Protein AF-A0A9D1F7Q9-F1 (afdb_monomer_lite)

Foldseek 3Di:
DPDCPVVVVVQFPDDPLVVVVVVVVVVVVPDDDDDDDDDDDDDDDDDDDDDDDDDDDDDDDDDDDDDDDDDDDDDDDDDDDDDDDDDDDDDDDDDDDDDDDDDDDDDDDDDDDPPPPDPPVVVVVVVVVVVVVVVVCLCVVLVVVLVVLLVVLVVCVSVLVLVVSLVSLVVSCVSPVLQLVSLLSNLVSCVSVVNLVSSLVSLVSSVVSDPQLVSVLSSLQSNLSSCVSVLVLVSSLVSLVVSLVSDDPPDCPSVLVSLVSNLVSCVSVLNLVVSLVSLVVNCVSDVDLVSLLSNLVSCVSVVVLVSNLVSLVSSVVVVVLALSSLSSNLVSCVSVVVNVVSLVSLVSNVVPPDDALVSLLSPLSSCSVVVVLVSNLVSLVSSVVNVNLSSLQSNLSSCVSVVVLVRNLVSLVVNVVVVDLDLVSLLSNLVSCVSVVVLVVSLVSLVSSVVSVDPVCVLSSLQSNLVSCVSVVVLVSSLVSLVVSCVVVVPDPVSVVVNVVSVVVD

Sequence (506 aa):
MDKYDEELKSILPKTAWEDRMAAARKSSRTQTPETPVRPGGSRANVPESSGGTAADSRRRQSYHISPPGRQDSNIGGQRRTRQGGEPPRRTAPAPGSRPGSSGNRPKNVKRKKHKKSAMPATVIAAVLVLLIIIGSVFLITNYGRGSSINQKGLSLYVDGSYDEAVSVFLQAIERDPQNAEYYNNLGMAYIAAGQYDEALAAFDNAAANTNRDSVLELAKRGSGIAYLSAGHYSKAVELFNEALTYACDSYGETERDILYYLAEAQERSGDALGAAETYTRIIELDEDADAYMLRGLAYQSAGDNASAEADLKTAISQSRKNYKTYLALYEVLMAQEKNDEAAQILDEALELGGRTGEDYSNRGIIYMYKGDYEGAAQAFNTALESGYNGAYLGLAESLMRQEDYEGAAAQYEAYLAQDTQNAEAYNQYGLCLMELSRYEDAQAAFAQGLALNDRLVDRELMYNEAITLEYMEDWTGAYEKMLAFVEKYPDDPQGQHELAFLERFQ

Radius of gyration: 37.65 Å; chains: 1; bounding box: 119×75×109 Å

InterPro domains:
  IPR011990 Tetratricopeptide-like helical domain superfamily [G3DSA:1.25.40.10] (145-220)
  IPR011990 Tetratricopeptide-like helical domain superfamily [G3DSA:1.25.40.10] (223-387)
  IPR011990 Tetratricopeptide-like helical domain superfamily [G3DSA:1.25.40.10] (388-506)
  IPR011990 Tetratricopeptide-like helical domain superfamily [SSF48452] (157-453)
  IPR019734 Tetratricopeptide repeat [PS50005] (146-179)
  IPR019734 Tetratricopeptide repeat [PS50005] (180-213)
  IPR019734 Tetratricopeptide repeat [PS50005] (217-250)
  IPR019734 Tetratricopeptide repeat [PS50005] (357-390)
  IPR019734 Tetratricopeptide repeat [PS50005] (423-456)
  IPR019734 Tetratricopeptide repeat [SM00028] (146-179)
  IPR019734 Tetratricopeptide repeat [SM00028] (180-213)
  IPR019734 Tetratricopeptide repeat [SM00028] (217-250)
  IPR019734 Tetratricopeptide repeat [SM00028] (289-322)
  IPR019734 Tetratricopeptide repeat [SM00028] (323-356)
  IPR019734 Tetratricopeptide repeat [SM00028] (357-390)
  IPR019734 Tetratricopeptide repeat [SM00028] (391-422)
  IPR019734 Tetratricopeptide repeat [SM00028] (423-456)
  IPR050498 Photosystem I assembly protein Ycf3 [PTHR44858] (143-352)

pLDDT: mean 76.92, std 26.32, range [22.77, 98.25]

Organism: NCBI:txid2840941

Secondary structure (DSSP, 8-state):
-TTSTTTHHHHS---THHHHHHHHHHHHTT---PPP----------------------------PPPPPPPPP--------------------------------------------PPPHHHHHHHHHHHHHHHHHHHHHHHHHHHHHHHHHHHHHHTT-HHHHHHHHHHHHHH-TT-HHHHHHHHHHHHHTT-HHHHHHHHHHHHHT---HHHHHHHHHHHHHHHHHTT-HHHHHHHHHHHHHT--SS-THHHHHHHHHHHHHHHHTT-HHHHHHHHHHHHHHS--HHHHHHHHHHHHHTT-HHHHHHHHHHHHHTT---HHHHHHHHHHHHTTT-HHHHHHHHHHHHTT---SHHHHHHHHHHHHHTT-HHHHHHHHHHHHHTT-GGGHHHHHHHHHHTT-HHHHHHHHHHHHTTT---HHHHHHHHHHHHHTT-HHHHHHHHHHHHHTT-TTTHHHHHHHHHHHHHHTT-HHHHHHHHHHHHHHSTT-HHHHHHHHHHGGG-

Structure (mmCIF, N/CA/C/O backbone):
data_AF-A0A9D1F7Q9-F1
#
_entry.id   AF-A0A9D1F7Q9-F1
#
loop_
_atom_site.group_PDB
_atom_site.id
_atom_site.type_symbol
_atom_site.label_atom_id
_atom_site.label_alt_id
_atom_site.label_comp_id
_atom_site.label_asym_id
_atom_site.label_entity_id
_atom_site.label_seq_id
_atom_site.pdbx_PDB_ins_code
_atom_site.Cartn_x
_atom_site.Cartn_y
_atom_site.Cartn_z
_atom_site.occupancy
_atom_site.B_iso_or_equiv
_atom_site.auth_seq_id
_atom_site.auth_comp_id
_atom_site.auth_asym_id
_atom_site.auth_atom_id
_atom_site.pdbx_PDB_model_num
ATOM 1 N N . MET A 1 1 ? -4.443 -6.022 -5.681 1.00 24.14 1 MET A N 1
ATOM 2 C CA . MET A 1 1 ? -5.542 -5.555 -4.818 1.00 24.14 1 MET A CA 1
ATOM 3 C C . MET A 1 1 ? -5.153 -5.702 -3.352 1.00 24.14 1 MET A C 1
ATOM 5 O O . MET A 1 1 ? -5.648 -4.921 -2.566 1.00 24.14 1 MET A O 1
ATOM 9 N N . ASP A 1 2 ? -4.130 -6.504 -3.030 1.00 26.67 2 ASP A N 1
ATOM 10 C CA . ASP A 1 2 ? -3.701 -6.776 -1.645 1.00 26.67 2 ASP A CA 1
ATOM 11 C C . ASP A 1 2 ? -2.488 -5.952 -1.162 1.00 26.67 2 ASP A C 1
ATOM 13 O O . ASP A 1 2 ? -1.619 -6.476 -0.476 1.00 26.67 2 ASP A O 1
ATOM 17 N N . LYS A 1 3 ? -2.354 -4.677 -1.565 1.00 30.16 3 LYS A N 1
ATOM 18 C CA . LYS A 1 3 ? -1.165 -3.854 -1.222 1.00 30.16 3 LYS A CA 1
ATOM 19 C C . LYS A 1 3 ? -1.454 -2.609 -0.367 1.00 30.16 3 LYS A C 1
ATOM 21 O O . LYS A 1 3 ? -0.516 -1.940 0.034 1.00 30.16 3 LYS A O 1
ATOM 26 N N . TYR A 1 4 ? -2.721 -2.309 -0.078 1.00 29.31 4 TYR A N 1
ATOM 27 C CA . TYR A 1 4 ? -3.107 -1.153 0.751 1.00 29.31 4 TYR A CA 1
ATOM 28 C C . TYR A 1 4 ? -3.513 -1.532 2.186 1.00 29.31 4 TYR A C 1
ATOM 30 O O . TYR A 1 4 ? -3.566 -0.659 3.047 1.00 29.31 4 TYR A O 1
ATOM 38 N N . ASP A 1 5 ? -3.737 -2.821 2.473 1.00 30.44 5 ASP A N 1
ATOM 39 C CA . ASP A 1 5 ? -4.146 -3.281 3.809 1.00 30.44 5 ASP A CA 1
ATOM 40 C C . ASP A 1 5 ? -3.002 -3.255 4.843 1.00 30.44 5 ASP A C 1
ATOM 42 O O . ASP A 1 5 ? -3.266 -3.133 6.037 1.00 30.44 5 ASP A O 1
ATOM 46 N N . GLU A 1 6 ? -1.730 -3.307 4.417 1.00 30.36 6 GLU A N 1
ATOM 47 C CA . GLU A 1 6 ? -0.591 -3.105 5.332 1.00 30.36 6 GLU A CA 1
ATOM 48 C C . GLU A 1 6 ? -0.272 -1.622 5.587 1.00 30.36 6 GLU A C 1
ATOM 50 O O . GLU A 1 6 ? 0.139 -1.288 6.695 1.00 30.36 6 GLU A O 1
ATOM 55 N N . GLU A 1 7 ? -0.519 -0.715 4.631 1.00 32.69 7 GLU A N 1
ATOM 56 C CA . GLU A 1 7 ? -0.290 0.732 4.824 1.00 32.69 7 GLU A CA 1
ATOM 57 C C . GLU A 1 7 ? -1.368 1.375 5.723 1.00 32.69 7 GLU A C 1
ATOM 59 O O . GLU A 1 7 ? -1.075 2.293 6.486 1.00 32.69 7 GLU A O 1
ATOM 64 N N . LEU A 1 8 ? -2.603 0.854 5.741 1.00 30.72 8 LEU A N 1
ATOM 65 C CA . LEU A 1 8 ? -3.660 1.339 6.645 1.00 30.72 8 LEU A CA 1
ATOM 66 C C . LEU A 1 8 ? -3.382 1.042 8.131 1.00 30.72 8 LEU A C 1
ATOM 68 O O . LEU A 1 8 ? -3.876 1.775 8.993 1.00 30.72 8 LEU A O 1
ATOM 72 N N . LYS A 1 9 ? -2.546 0.036 8.442 1.00 31.59 9 LYS A N 1
ATOM 73 C CA . LYS A 1 9 ? -2.132 -0.281 9.822 1.00 31.59 9 LYS A CA 1
ATOM 74 C C . LYS A 1 9 ? -1.297 0.832 10.470 1.00 31.59 9 LYS A C 1
ATOM 76 O O . LYS A 1 9 ? -1.272 0.897 11.697 1.00 31.59 9 LYS A O 1
ATOM 81 N N . SER A 1 10 ? -0.621 1.694 9.695 1.00 31.75 10 SER A N 1
ATOM 82 C CA . SER A 1 10 ? 0.204 2.782 10.257 1.00 31.75 10 SER A CA 1
ATOM 83 C C . SER A 1 10 ? -0.498 4.141 10.327 1.00 31.75 10 SER A C 1
ATOM 85 O O . SER A 1 10 ? 0.009 5.036 10.998 1.00 31.75 10 SER A O 1
ATOM 87 N N . ILE A 1 11 ? -1.654 4.299 9.672 1.00 31.09 11 ILE A N 1
ATOM 88 C CA . ILE A 1 11 ? -2.283 5.612 9.441 1.00 31.09 11 ILE A CA 1
ATOM 89 C C . ILE A 1 11 ? -3.494 5.845 10.358 1.00 31.09 11 ILE A C 1
ATOM 91 O O . ILE A 1 11 ? -3.778 6.984 10.733 1.00 31.09 11 ILE A O 1
ATOM 95 N N . LEU A 1 12 ? -4.208 4.790 10.766 1.00 32.78 12 LEU A N 1
ATOM 96 C CA . LEU A 1 12 ? -5.375 4.942 11.638 1.00 32.78 12 LEU A CA 1
ATOM 97 C C . LEU A 1 12 ? -4.958 5.048 13.119 1.00 32.78 12 LEU A C 1
ATOM 99 O O . LEU A 1 12 ? -4.172 4.228 13.603 1.00 32.78 12 LEU A O 1
ATOM 103 N N . PRO A 1 13 ? -5.462 6.047 13.872 1.00 33.06 13 PRO A N 1
ATOM 104 C CA . PRO A 1 13 ? -5.174 6.163 15.295 1.00 33.06 13 PRO A CA 1
ATOM 105 C C . PRO A 1 13 ? -5.669 4.916 16.030 1.00 33.06 13 PRO A C 1
ATOM 107 O O . PRO A 1 13 ? -6.798 4.479 15.817 1.00 33.06 13 PRO A O 1
ATOM 110 N N . LYS A 1 14 ? -4.844 4.377 16.939 1.00 37.47 14 LYS A N 1
ATOM 111 C CA . LYS A 1 14 ? -5.206 3.239 17.801 1.00 37.47 14 LYS A CA 1
ATOM 112 C C . LYS A 1 14 ? -6.611 3.448 18.389 1.00 37.47 14 LYS A C 1
ATOM 114 O O . LYS A 1 14 ? -6.938 4.536 18.883 1.00 37.47 14 LYS A O 1
ATOM 119 N N . THR A 1 15 ? -7.472 2.443 18.269 1.00 43.25 15 THR A N 1
ATOM 120 C CA . THR A 1 15 ? -8.878 2.524 18.680 1.00 43.25 15 THR A CA 1
ATOM 121 C C . THR A 1 15 ? -8.985 2.660 20.199 1.00 43.25 15 THR A C 1
ATOM 123 O O . THR A 1 15 ? -8.396 1.878 20.939 1.00 43.25 15 THR A O 1
ATOM 126 N N . ALA A 1 16 ? -9.755 3.643 20.680 1.00 38.69 16 ALA A N 1
ATOM 127 C CA . ALA A 1 16 ? -9.965 3.949 22.107 1.00 38.69 16 ALA A CA 1
ATOM 128 C C . ALA A 1 16 ? -10.900 2.942 22.828 1.00 38.69 16 ALA A C 1
ATOM 130 O O . ALA A 1 16 ? -11.657 3.304 23.728 1.00 38.69 16 ALA A O 1
ATOM 131 N N . TRP A 1 17 ? -10.889 1.679 22.396 1.00 34.22 17 TRP A N 1
ATOM 132 C CA . TRP A 1 17 ? -11.788 0.616 22.854 1.00 34.22 17 TRP A CA 1
ATOM 133 C C . TRP A 1 17 ? -11.646 0.326 24.356 1.00 34.22 17 TRP A C 1
ATOM 135 O O . TRP A 1 17 ? -12.647 0.228 25.069 1.00 34.22 17 TRP A O 1
ATOM 145 N N . GLU A 1 18 ? -10.410 0.274 24.862 1.00 34.38 18 GLU A N 1
ATOM 146 C CA . GLU A 1 18 ? -10.131 -0.010 26.278 1.00 34.38 18 GLU A CA 1
ATOM 147 C C . GLU A 1 18 ? -10.767 1.037 27.217 1.00 34.38 18 GLU A C 1
ATOM 149 O O . GLU A 1 18 ? -11.326 0.688 28.263 1.00 34.38 18 GLU A O 1
ATOM 154 N N . ASP A 1 19 ? -10.780 2.310 26.806 1.00 35.47 19 ASP A N 1
ATOM 155 C CA . ASP A 1 19 ? -11.372 3.411 27.573 1.00 35.47 19 ASP A CA 1
ATOM 156 C C . ASP A 1 19 ? -12.910 3.353 27.589 1.00 35.47 19 ASP A C 1
ATOM 158 O O . ASP A 1 19 ? -13.541 3.640 28.615 1.00 35.47 19 ASP A O 1
ATOM 162 N N . ARG A 1 20 ? -13.530 2.934 26.476 1.00 36.22 20 ARG A N 1
ATOM 163 C CA . ARG A 1 20 ? -14.992 2.795 26.338 1.00 36.22 20 ARG A CA 1
ATOM 164 C C . ARG A 1 20 ? -15.530 1.620 27.163 1.00 36.22 20 ARG A C 1
ATOM 166 O O . ARG A 1 20 ? -16.486 1.787 27.926 1.00 36.22 20 ARG A O 1
ATOM 173 N N . MET A 1 21 ? -14.851 0.471 27.143 1.00 32.69 21 MET A N 1
ATOM 174 C CA . MET A 1 21 ? -15.235 -0.702 27.943 1.00 32.69 21 MET A CA 1
ATOM 175 C C . MET A 1 21 ? -15.092 -0.479 29.452 1.00 32.69 21 MET A C 1
ATOM 177 O O . MET A 1 21 ? -15.924 -0.940 30.241 1.00 32.69 21 MET A O 1
ATOM 181 N N . ALA A 1 22 ? -14.089 0.288 29.884 1.00 31.98 22 ALA A N 1
ATOM 182 C CA . ALA A 1 22 ? -13.955 0.689 31.283 1.00 31.98 22 ALA A CA 1
ATOM 183 C C . ALA A 1 22 ? -15.131 1.569 31.765 1.00 31.98 22 ALA A C 1
ATOM 185 O O . ALA A 1 22 ? -15.491 1.532 32.950 1.00 31.98 22 ALA A O 1
ATOM 186 N N . ALA A 1 23 ? -15.752 2.340 30.864 1.00 27.53 23 ALA A N 1
ATOM 187 C CA . ALA A 1 23 ? -16.942 3.141 31.144 1.00 27.53 23 ALA A CA 1
ATOM 188 C C . ALA A 1 23 ? -18.233 2.297 31.147 1.00 27.53 23 ALA A C 1
ATOM 190 O O . ALA A 1 23 ? -19.038 2.432 32.072 1.00 27.53 23 ALA A O 1
ATOM 191 N N . ALA A 1 24 ? -18.394 1.366 30.199 1.00 27.14 24 ALA A N 1
ATOM 192 C CA . ALA A 1 24 ? -19.542 0.454 30.132 1.00 27.14 24 ALA A CA 1
ATOM 193 C C . ALA A 1 24 ? -19.606 -0.520 31.332 1.00 27.14 24 ALA A C 1
ATOM 195 O O . ALA A 1 24 ? -20.667 -0.751 31.913 1.00 27.14 24 ALA A O 1
ATOM 196 N N . ARG A 1 25 ? -18.459 -1.013 31.820 1.00 34.09 25 ARG A N 1
ATOM 197 C CA . ARG A 1 25 ? -18.384 -1.864 33.030 1.00 34.09 25 ARG A CA 1
ATOM 198 C C . ARG A 1 25 ? -18.783 -1.135 34.322 1.00 34.09 25 ARG A C 1
ATOM 200 O O . ARG A 1 25 ? -19.183 -1.763 35.305 1.00 34.09 25 ARG A O 1
ATOM 207 N N . LYS A 1 26 ? -18.678 0.201 34.355 1.00 32.22 26 LYS A N 1
ATOM 208 C CA . LYS A 1 26 ? -19.158 1.016 35.486 1.00 32.22 26 LYS A CA 1
ATOM 209 C C . LYS A 1 26 ? -20.677 1.173 35.480 1.00 32.22 26 LYS A C 1
ATOM 211 O O . LYS A 1 26 ? -21.250 1.264 36.565 1.00 32.22 26 LYS A O 1
ATOM 216 N N . SER A 1 27 ? -21.318 1.194 34.310 1.00 29.22 27 SER A N 1
ATOM 217 C CA . SER A 1 27 ? -22.776 1.322 34.212 1.00 29.22 27 SER A CA 1
ATOM 218 C C . SER A 1 27 ? -23.487 -0.003 34.517 1.00 29.22 27 SER A C 1
ATOM 220 O O . SER A 1 27 ? -24.460 0.002 35.274 1.00 29.22 27 SER A O 1
ATOM 222 N N . SER A 1 28 ? -22.955 -1.147 34.063 1.00 28.02 28 SER A N 1
ATOM 223 C CA . SER A 1 28 ? -23.563 -2.470 34.298 1.00 28.02 28 SER A CA 1
ATOM 224 C C . SER A 1 28 ? -23.557 -2.903 35.772 1.00 28.02 28 SER A C 1
ATOM 226 O O . SER A 1 28 ? -24.514 -3.514 36.241 1.00 28.02 28 SER A O 1
ATOM 228 N N . ARG A 1 29 ? -22.556 -2.489 36.567 1.00 34.12 29 ARG A N 1
ATOM 229 C CA . ARG A 1 29 ? -22.502 -2.747 38.025 1.00 34.12 29 ARG A CA 1
ATOM 230 C C . ARG A 1 29 ? -23.647 -2.124 38.833 1.00 34.12 29 ARG A C 1
ATOM 232 O O . ARG A 1 29 ? -23.806 -2.473 40.002 1.00 34.12 29 ARG A O 1
ATOM 239 N N . THR A 1 30 ? -24.413 -1.194 38.260 1.00 30.20 30 THR A N 1
ATOM 240 C CA . THR A 1 30 ? -25.513 -0.509 38.965 1.00 30.20 30 THR A CA 1
ATOM 241 C C . THR A 1 30 ? -26.895 -1.110 38.722 1.00 30.20 30 THR A C 1
ATOM 243 O O . THR A 1 30 ? -27.850 -0.685 39.369 1.00 30.20 30 THR A O 1
ATOM 246 N N . GLN A 1 31 ? -27.017 -2.126 37.864 1.00 29.02 31 GLN A N 1
ATOM 247 C CA . GLN A 1 31 ? -28.284 -2.811 37.624 1.00 29.02 31 GLN A CA 1
ATOM 248 C C . GLN A 1 31 ? -28.293 -4.175 38.319 1.00 29.02 31 GLN A C 1
ATOM 250 O O . GLN A 1 31 ? -27.814 -5.178 37.803 1.00 29.02 31 GLN A O 1
ATOM 255 N N . THR A 1 32 ? -28.850 -4.217 39.527 1.00 28.44 32 THR A N 1
ATOM 256 C CA . THR A 1 32 ? -29.384 -5.466 40.087 1.00 28.44 32 THR A CA 1
ATOM 257 C C . THR A 1 32 ? -30.621 -5.888 39.286 1.00 28.44 32 THR A C 1
ATOM 259 O O . THR A 1 32 ? -31.433 -5.018 38.965 1.00 28.44 32 THR A O 1
ATOM 262 N N . PRO A 1 33 ? -30.812 -7.183 38.985 1.00 28.84 33 PRO A N 1
ATOM 263 C CA . PRO A 1 33 ? -31.877 -7.628 38.096 1.00 28.84 33 PRO A CA 1
ATOM 264 C C . PRO A 1 33 ? -33.246 -7.513 38.780 1.00 28.84 33 PRO A C 1
ATOM 266 O O . PRO A 1 33 ? -33.575 -8.290 39.677 1.00 28.84 33 PRO A O 1
ATOM 269 N N . GLU A 1 34 ? -34.064 -6.555 38.341 1.00 28.23 34 GLU A N 1
ATOM 270 C CA . GLU A 1 34 ? -35.513 -6.603 38.538 1.00 28.23 34 GLU A CA 1
ATOM 271 C C . GLU A 1 34 ? -36.161 -7.340 37.355 1.00 28.23 34 GLU A C 1
ATOM 273 O O . GLU A 1 34 ? -35.881 -7.088 36.186 1.00 28.23 34 GLU A O 1
ATOM 278 N N . THR A 1 35 ? -37.022 -8.300 37.687 1.00 27.28 35 THR A N 1
ATOM 279 C CA . THR A 1 35 ? -37.741 -9.202 36.776 1.00 27.28 35 THR A CA 1
ATOM 280 C C . THR A 1 35 ? -38.508 -8.488 35.647 1.00 27.28 35 THR A C 1
ATOM 282 O O . THR A 1 35 ? -39.180 -7.489 35.914 1.00 27.28 35 THR A O 1
ATOM 285 N N . PRO A 1 36 ? -38.524 -9.035 34.412 1.00 29.84 36 PRO A N 1
ATOM 286 C CA . PRO A 1 36 ? -39.067 -8.347 33.246 1.00 29.84 36 PRO A CA 1
ATOM 287 C C . PRO A 1 36 ? -40.595 -8.449 33.136 1.00 29.84 36 PRO A C 1
ATOM 289 O O . PRO A 1 36 ? -41.184 -9.530 33.206 1.00 29.84 36 PRO A O 1
ATOM 292 N N . VAL A 1 37 ? -41.235 -7.313 32.850 1.00 26.73 37 VAL A N 1
ATOM 293 C CA . VAL A 1 37 ? -42.630 -7.218 32.398 1.00 26.73 37 VAL A CA 1
ATOM 294 C C . VAL A 1 37 ? -42.638 -6.884 30.901 1.00 26.73 37 VAL A C 1
ATOM 296 O O . VAL A 1 37 ? -42.252 -5.794 30.496 1.00 26.73 37 VAL A O 1
ATOM 299 N N . ARG A 1 38 ? -43.105 -7.822 30.066 1.00 27.28 38 ARG A N 1
ATOM 300 C CA . ARG A 1 38 ? -43.549 -7.574 28.673 1.00 27.28 38 ARG A CA 1
ATOM 301 C C . ARG A 1 38 ? -44.869 -6.785 28.699 1.00 27.28 38 ARG A C 1
ATOM 303 O O . ARG A 1 38 ? -45.683 -7.097 29.573 1.00 27.28 38 ARG A O 1
ATOM 310 N N . PRO A 1 39 ? -45.173 -5.873 27.742 1.00 34.84 39 PRO A N 1
ATOM 311 C CA . PRO A 1 39 ? -45.658 -6.336 26.422 1.00 34.84 39 PRO A CA 1
ATOM 312 C C . PRO A 1 39 ? -45.562 -5.376 25.202 1.00 34.84 39 PRO A C 1
ATOM 314 O O . PRO A 1 39 ? -45.490 -4.163 25.339 1.00 34.84 39 PRO A O 1
ATOM 317 N N . GLY A 1 40 ? -45.763 -5.970 24.010 1.00 24.91 40 GLY A N 1
ATOM 318 C CA . GLY A 1 40 ? -46.369 -5.356 22.805 1.00 24.91 40 GLY A CA 1
ATOM 319 C C . GLY A 1 40 ? -45.379 -4.628 21.883 1.00 24.91 40 GLY A C 1
ATOM 320 O O . GLY A 1 40 ? -44.727 -3.697 22.309 1.00 24.91 40 GLY A O 1
ATOM 321 N N . GLY A 1 41 ? -45.174 -4.963 20.609 1.00 25.91 41 GLY A N 1
ATOM 322 C CA . GLY A 1 41 ? -46.082 -5.531 19.620 1.00 25.91 41 GLY A CA 1
ATOM 323 C C . GLY A 1 41 ? -46.631 -4.427 18.711 1.00 25.91 41 GLY A C 1
ATOM 324 O O . GLY A 1 41 ? -47.740 -3.965 18.948 1.00 25.91 41 GLY A O 1
ATOM 325 N N . SER A 1 42 ? -45.913 -4.049 17.647 1.00 27.06 42 SER A N 1
ATOM 326 C CA . SER A 1 42 ? -46.538 -3.504 16.433 1.00 27.06 42 SER A CA 1
ATOM 327 C C . SER A 1 42 ? -45.645 -3.673 15.194 1.00 27.06 42 SER A C 1
ATOM 329 O O . SER A 1 42 ? -44.445 -3.430 15.201 1.00 27.06 42 SER A O 1
ATOM 331 N N . ARG A 1 43 ? -46.287 -4.168 14.133 1.00 26.44 43 ARG A N 1
ATOM 332 C CA . ARG A 1 43 ? -45.816 -4.295 12.748 1.00 26.44 43 ARG A CA 1
ATOM 333 C C . ARG A 1 43 ? -45.904 -2.946 12.030 1.00 26.44 43 ARG A C 1
ATOM 335 O O . ARG A 1 43 ? -46.914 -2.271 12.211 1.00 26.44 43 ARG A O 1
ATOM 342 N N . ALA A 1 44 ? -44.999 -2.693 11.084 1.00 25.77 44 ALA A N 1
ATOM 343 C CA . ALA A 1 44 ? -45.282 -2.089 9.768 1.00 25.77 44 ALA A CA 1
ATOM 344 C C . ALA A 1 44 ? -43.989 -2.128 8.925 1.00 25.77 44 ALA A C 1
ATOM 346 O O . ALA A 1 44 ? -42.977 -1.582 9.333 1.00 25.77 44 ALA A O 1
ATOM 347 N N . ASN A 1 45 ? -43.926 -2.975 7.898 1.00 25.80 45 ASN A N 1
ATOM 348 C CA . ASN A 1 45 ? -44.207 -2.681 6.480 1.00 25.80 45 ASN A CA 1
ATOM 349 C C . ASN A 1 45 ? -42.977 -2.192 5.701 1.00 25.80 45 ASN A C 1
ATOM 351 O O . ASN A 1 45 ? -42.671 -1.007 5.644 1.00 25.80 45 ASN A O 1
ATOM 355 N N . VAL A 1 46 ? -42.358 -3.162 5.030 1.00 29.50 46 VAL A N 1
ATOM 356 C CA . VAL A 1 46 ? -41.482 -3.010 3.865 1.00 29.50 46 VAL A CA 1
ATOM 357 C C . VAL A 1 46 ? -42.333 -2.681 2.632 1.00 29.50 46 VAL A C 1
ATOM 359 O O . VAL A 1 46 ? -43.434 -3.225 2.493 1.00 29.50 46 VAL A O 1
ATOM 362 N N . PRO A 1 47 ? -41.803 -1.891 1.688 1.00 26.66 47 PRO A N 1
ATOM 363 C CA . PRO A 1 47 ? -42.046 -2.141 0.279 1.00 26.66 47 PRO A CA 1
ATOM 364 C C . PRO A 1 47 ? -40.735 -2.438 -0.458 1.00 26.66 47 PRO A C 1
ATOM 366 O O . PRO A 1 47 ? -39.820 -1.620 -0.512 1.00 26.66 47 PRO A O 1
ATOM 369 N N . GLU A 1 48 ? -40.692 -3.623 -1.063 1.00 24.56 48 GLU A N 1
ATOM 370 C CA . GLU A 1 48 ? -39.801 -3.961 -2.169 1.00 24.56 48 GLU A CA 1
ATOM 371 C C . GLU A 1 48 ? -40.161 -3.113 -3.400 1.00 24.56 48 GLU A C 1
ATOM 373 O O . GLU A 1 48 ? -41.342 -2.904 -3.688 1.00 24.56 48 GLU A O 1
ATOM 378 N N . SER A 1 49 ? -39.172 -2.706 -4.200 1.00 24.98 49 SER A N 1
ATOM 379 C CA . SER A 1 49 ? -39.162 -3.068 -5.629 1.00 24.98 49 SER A CA 1
ATOM 380 C C . SER A 1 49 ? -37.921 -2.579 -6.382 1.00 24.98 49 SER A C 1
ATOM 382 O O . SER A 1 49 ? -37.571 -1.406 -6.335 1.00 24.98 49 SER A O 1
ATOM 384 N N . SER A 1 50 ? -37.385 -3.514 -7.185 1.00 23.78 50 SER A N 1
ATOM 385 C CA . SER A 1 50 ? -36.733 -3.349 -8.501 1.00 23.78 50 SER A CA 1
ATOM 386 C C . SER A 1 50 ? -35.440 -2.523 -8.559 1.00 23.78 50 SER A C 1
ATOM 388 O O . SER A 1 50 ? -35.421 -1.359 -8.204 1.00 23.78 50 SER A O 1
ATOM 390 N N . GLY A 1 51 ? -34.306 -3.028 -9.045 1.00 23.20 51 GLY A N 1
ATOM 391 C CA . GLY A 1 51 ? -34.113 -3.944 -10.170 1.00 23.20 51 GLY A CA 1
ATOM 392 C C . GLY A 1 51 ? -33.555 -3.141 -11.350 1.00 23.20 51 GLY A C 1
ATOM 393 O O . GLY A 1 51 ? -34.314 -2.450 -12.021 1.00 23.20 51 GLY A O 1
ATOM 394 N N . GLY A 1 52 ? -32.241 -3.212 -11.589 1.00 23.16 52 GLY A N 1
ATOM 395 C CA . GLY A 1 52 ? -31.595 -2.423 -12.645 1.00 23.16 52 GLY A CA 1
ATOM 396 C C . GLY A 1 52 ? -30.096 -2.679 -12.809 1.00 23.16 52 GLY A C 1
ATOM 397 O O . GLY A 1 52 ? -29.285 -1.863 -12.410 1.00 23.16 52 GLY A O 1
ATOM 398 N N . THR A 1 53 ? -29.776 -3.843 -13.376 1.00 23.61 53 THR A N 1
ATOM 399 C CA . THR A 1 53 ? -28.663 -4.158 -14.299 1.00 23.61 53 THR A CA 1
ATOM 400 C C . THR A 1 53 ? -27.350 -3.360 -14.267 1.00 23.61 53 THR A C 1
ATOM 402 O O . THR A 1 53 ? -27.291 -2.180 -14.601 1.00 23.61 53 THR A O 1
ATOM 405 N N . ALA A 1 54 ? -26.281 -4.132 -14.061 1.00 22.80 54 ALA A N 1
ATOM 406 C CA . ALA A 1 54 ? -24.880 -3.834 -14.313 1.00 22.80 54 ALA A CA 1
ATOM 407 C C . ALA A 1 54 ? -24.536 -3.543 -15.791 1.00 22.80 54 ALA A C 1
ATOM 409 O O . ALA A 1 54 ? -25.045 -4.198 -16.702 1.00 22.80 54 ALA A O 1
ATOM 410 N N . ALA A 1 55 ? -23.585 -2.628 -15.984 1.00 23.12 55 ALA A N 1
ATOM 411 C CA . ALA A 1 55 ? -22.657 -2.529 -17.115 1.00 23.12 55 ALA A CA 1
ATOM 412 C C . ALA A 1 55 ? -21.417 -1.786 -16.574 1.00 23.12 55 ALA A C 1
ATOM 414 O O . ALA A 1 55 ? -21.511 -0.630 -16.181 1.00 23.12 55 ALA A O 1
ATOM 415 N N . ASP A 1 56 ? -20.371 -2.502 -16.173 1.00 24.02 56 ASP A N 1
ATOM 416 C CA . ASP A 1 56 ? -19.178 -2.792 -16.980 1.00 24.02 56 ASP A CA 1
ATOM 417 C C . ASP A 1 56 ? -18.477 -1.540 -17.533 1.00 24.02 56 ASP A C 1
ATOM 419 O O . ASP A 1 56 ? -18.874 -0.992 -18.557 1.00 24.02 56 ASP A O 1
ATOM 423 N N . SER A 1 57 ? -17.387 -1.133 -16.876 1.00 24.09 57 SER A N 1
ATOM 424 C CA . SER A 1 57 ? -16.162 -0.734 -17.578 1.00 24.09 57 SER A CA 1
ATOM 425 C C . SER A 1 57 ? -14.992 -0.638 -16.597 1.00 24.09 57 SER A C 1
ATOM 427 O O . SER A 1 57 ? -14.881 0.301 -15.811 1.00 24.09 57 SER A O 1
ATOM 429 N N . ARG A 1 58 ? -14.095 -1.624 -16.676 1.00 23.59 58 ARG A N 1
ATOM 430 C CA . ARG A 1 58 ? -12.760 -1.610 -16.065 1.00 23.59 58 ARG A CA 1
ATOM 431 C C . ARG A 1 58 ? -11.906 -0.517 -16.717 1.00 23.59 58 ARG A C 1
ATOM 433 O O . ARG A 1 58 ? -11.797 -0.482 -17.940 1.00 23.59 58 ARG A O 1
ATOM 440 N N . ARG A 1 59 ? -11.200 0.291 -15.922 1.00 23.64 59 ARG A N 1
ATOM 441 C CA . ARG A 1 59 ? -9.983 0.993 -16.367 1.00 23.64 59 ARG A CA 1
ATOM 442 C C . ARG A 1 59 ? -8.968 1.053 -15.228 1.00 23.64 59 ARG A C 1
ATOM 444 O O . ARG A 1 59 ? -9.106 1.840 -14.302 1.00 23.64 59 ARG A O 1
ATOM 451 N N . ARG A 1 60 ? -7.954 0.190 -15.324 1.00 24.25 60 ARG A N 1
ATOM 452 C CA . ARG A 1 60 ? -6.700 0.270 -14.567 1.00 24.25 60 ARG A CA 1
ATOM 453 C C . ARG A 1 60 ? -5.838 1.372 -15.190 1.00 24.25 60 ARG A C 1
ATOM 455 O O . ARG A 1 60 ? -5.673 1.379 -16.408 1.00 24.25 60 ARG A O 1
ATOM 462 N N . GLN A 1 61 ? -5.295 2.276 -14.379 1.00 22.77 61 GLN A N 1
ATOM 463 C CA . GLN A 1 61 ? -4.169 3.123 -14.774 1.00 22.77 61 GLN A CA 1
ATOM 464 C C . GLN A 1 61 ? -2.888 2.448 -14.283 1.00 22.77 61 GLN A C 1
ATOM 466 O O . GLN A 1 61 ? -2.585 2.442 -13.097 1.00 22.77 61 GLN A O 1
ATOM 471 N N . SER A 1 62 ? -2.180 1.813 -15.207 1.00 26.12 62 SER A N 1
ATOM 472 C CA . SER A 1 62 ? -0.798 1.373 -15.043 1.00 26.12 62 SER A CA 1
ATOM 473 C C . SER A 1 62 ? 0.109 2.440 -15.647 1.00 26.12 62 SER A C 1
ATOM 475 O O . SER A 1 62 ? -0.134 2.893 -16.768 1.00 26.12 62 SER A O 1
ATOM 477 N N . TYR A 1 63 ? 1.136 2.846 -14.903 1.00 25.08 63 TYR A N 1
ATOM 478 C CA . TYR A 1 63 ? 2.182 3.748 -15.372 1.00 25.08 63 TYR A CA 1
ATOM 479 C C . TYR A 1 63 ? 2.835 3.171 -16.639 1.00 25.08 63 TYR A C 1
ATOM 481 O O . TYR A 1 63 ? 3.521 2.153 -16.596 1.00 25.08 63 TYR A O 1
ATOM 489 N N . HIS A 1 64 ? 2.578 3.802 -17.788 1.00 24.92 64 HIS A N 1
ATOM 490 C CA . HIS A 1 64 ? 3.239 3.496 -19.054 1.00 24.92 64 HIS A CA 1
ATOM 491 C C . HIS A 1 64 ? 4.511 4.340 -19.169 1.00 24.92 64 HIS A C 1
ATOM 493 O O . HIS A 1 64 ? 4.437 5.551 -19.373 1.00 24.92 64 HIS A O 1
ATOM 499 N N . ILE A 1 65 ? 5.671 3.688 -19.099 1.00 28.59 65 ILE A N 1
ATOM 500 C CA . ILE A 1 65 ? 6.938 4.236 -19.592 1.00 28.59 65 ILE A CA 1
ATOM 501 C C . ILE A 1 65 ? 7.095 3.763 -21.043 1.00 28.59 65 ILE A C 1
ATOM 503 O O . ILE A 1 65 ? 7.013 2.569 -21.337 1.00 28.59 65 ILE A O 1
ATOM 507 N N . SER A 1 66 ? 7.233 4.720 -21.963 1.00 25.28 66 SER A N 1
ATOM 508 C CA . SER A 1 66 ? 7.376 4.476 -23.405 1.00 25.28 66 SER A CA 1
ATOM 509 C C . SER A 1 66 ? 8.760 3.897 -23.750 1.00 25.28 66 SER A C 1
ATOM 511 O O . SER A 1 66 ? 9.741 4.293 -23.126 1.00 25.28 66 SER A O 1
ATOM 513 N N . PRO A 1 67 ? 8.886 3.021 -24.767 1.00 28.17 67 PRO A N 1
ATOM 514 C CA . PRO A 1 67 ? 10.182 2.529 -25.238 1.00 28.17 67 PRO A CA 1
ATOM 515 C C . PRO A 1 67 ? 10.934 3.578 -26.091 1.00 28.17 67 PRO A C 1
ATOM 517 O O . PRO A 1 67 ? 10.293 4.414 -26.737 1.00 28.17 67 PRO A O 1
ATOM 520 N N . PRO A 1 68 ? 12.282 3.526 -26.161 1.00 30.44 68 PRO A N 1
ATOM 521 C CA . PRO A 1 68 ? 13.082 4.527 -26.861 1.00 30.44 68 PRO A CA 1
ATOM 522 C C . PRO A 1 68 ? 12.923 4.445 -28.386 1.00 30.44 68 PRO A C 1
ATOM 524 O O . PRO A 1 68 ? 12.998 3.380 -29.008 1.00 30.44 68 PRO A O 1
ATOM 527 N N . GLY A 1 69 ? 12.714 5.612 -28.996 1.00 27.77 69 GLY A N 1
ATOM 528 C CA . GLY A 1 69 ? 12.593 5.799 -30.438 1.00 27.77 69 GLY A CA 1
ATOM 529 C C . GLY A 1 69 ? 13.926 5.668 -31.184 1.00 27.77 69 GLY A C 1
ATOM 530 O O . GLY A 1 69 ? 14.979 6.103 -30.725 1.00 27.77 69 GLY A O 1
ATOM 531 N N . ARG A 1 70 ? 13.852 5.079 -32.383 1.00 27.08 70 ARG A N 1
ATOM 532 C CA . ARG A 1 70 ? 14.946 4.935 -33.357 1.00 27.08 70 ARG A CA 1
ATOM 533 C C . ARG A 1 70 ? 15.548 6.286 -33.766 1.00 27.08 70 ARG A C 1
ATOM 535 O O . ARG A 1 70 ? 14.818 7.198 -34.142 1.00 27.08 70 ARG A O 1
ATOM 542 N N . GLN A 1 71 ? 16.880 6.348 -33.824 1.00 27.55 71 GLN A N 1
ATOM 543 C CA . GLN A 1 71 ? 17.624 7.383 -34.545 1.00 27.55 71 GLN A CA 1
ATOM 544 C C . GLN A 1 71 ? 17.680 7.075 -36.049 1.00 27.55 71 GLN A C 1
ATOM 546 O O . GLN A 1 71 ? 18.099 5.990 -36.458 1.00 27.55 71 GLN A O 1
ATOM 551 N N . ASP A 1 72 ? 17.328 8.069 -36.864 1.00 25.80 72 ASP A N 1
ATOM 552 C CA . ASP A 1 72 ? 17.671 8.127 -38.282 1.00 25.80 72 ASP A CA 1
ATOM 553 C C . ASP A 1 72 ? 19.143 8.534 -38.442 1.00 25.80 72 ASP A C 1
ATOM 555 O O . ASP A 1 72 ? 19.565 9.633 -38.080 1.00 25.80 72 ASP A O 1
ATOM 559 N N . SER A 1 73 ? 19.944 7.642 -39.021 1.00 28.09 73 SER A N 1
ATOM 560 C CA . SER A 1 73 ? 21.317 7.923 -39.432 1.00 28.09 73 SER A CA 1
ATOM 561 C C . SER A 1 73 ? 21.332 8.759 -40.713 1.00 28.09 73 SER A C 1
ATOM 563 O O . SER A 1 73 ? 20.848 8.294 -41.748 1.00 28.09 73 SER A O 1
ATOM 565 N N . ASN A 1 74 ? 21.967 9.935 -40.689 1.00 25.92 74 ASN A N 1
ATOM 566 C CA . ASN A 1 74 ? 22.336 10.648 -41.909 1.00 25.92 74 ASN A CA 1
ATOM 567 C C . ASN A 1 74 ? 23.840 10.957 -41.951 1.00 25.92 74 ASN A C 1
ATOM 569 O O . ASN A 1 74 ? 24.457 11.371 -40.973 1.00 25.92 74 ASN A O 1
ATOM 573 N N . ILE A 1 75 ? 24.417 10.676 -43.116 1.00 29.69 75 ILE A N 1
ATOM 574 C CA . ILE A 1 75 ? 25.847 10.585 -43.415 1.00 29.69 75 ILE A CA 1
ATOM 575 C C . ILE A 1 75 ? 26.413 11.953 -43.823 1.00 29.69 75 ILE A C 1
ATOM 577 O O . ILE A 1 75 ? 25.852 12.639 -44.671 1.00 29.69 75 ILE A O 1
ATOM 581 N N . GLY A 1 76 ? 27.611 12.268 -43.325 1.00 25.00 76 GLY A N 1
ATOM 582 C CA . GLY A 1 76 ? 28.540 13.268 -43.873 1.00 25.00 76 GLY A CA 1
ATOM 583 C C . GLY A 1 76 ? 29.649 13.519 -42.847 1.00 25.00 76 GLY A C 1
ATOM 584 O O . GLY A 1 76 ? 29.392 14.082 -41.801 1.00 25.00 76 GLY A O 1
ATOM 585 N N . GLY A 1 77 ? 30.884 13.035 -42.966 1.00 25.62 77 GLY A N 1
ATOM 586 C CA . GLY A 1 77 ? 31.770 13.066 -44.117 1.00 25.62 77 GLY A CA 1
ATOM 587 C C . GLY A 1 77 ? 32.715 14.263 -43.987 1.00 25.62 77 GLY A C 1
ATOM 588 O O . GLY A 1 77 ? 32.353 15.335 -44.444 1.00 25.62 77 GLY A O 1
ATOM 589 N N . GLN A 1 78 ? 33.922 14.082 -43.423 1.00 28.97 78 GLN A N 1
ATOM 590 C CA . GLN A 1 78 ? 35.168 14.688 -43.929 1.00 28.97 78 GLN A CA 1
ATOM 591 C C . GLN A 1 78 ? 36.442 14.230 -43.188 1.00 28.97 78 GLN A C 1
ATOM 593 O O . GLN A 1 78 ? 36.467 13.961 -41.995 1.00 28.97 78 GLN A O 1
ATOM 598 N N . ARG A 1 79 ? 37.506 14.128 -43.993 1.00 28.75 79 ARG A N 1
ATOM 599 C CA . ARG A 1 79 ? 38.878 13.657 -43.738 1.00 28.75 79 ARG A CA 1
ATOM 600 C C . ARG A 1 79 ? 39.702 14.581 -42.823 1.00 28.75 79 ARG A C 1
ATOM 602 O O . ARG A 1 79 ? 39.587 15.793 -42.977 1.00 28.75 79 ARG A O 1
ATOM 609 N N . ARG A 1 80 ? 40.740 14.025 -42.164 1.00 30.39 80 ARG A N 1
ATOM 610 C CA . ARG A 1 80 ? 42.183 14.330 -42.415 1.00 30.39 80 ARG A CA 1
ATOM 611 C C . ARG A 1 80 ? 43.158 13.482 -41.557 1.00 30.39 80 ARG A C 1
ATOM 613 O O . ARG A 1 80 ? 43.060 13.471 -40.345 1.00 30.39 80 ARG A O 1
ATOM 620 N N . THR A 1 81 ? 44.081 12.794 -42.255 1.00 28.56 81 THR A N 1
ATOM 621 C CA . THR A 1 81 ? 45.559 12.634 -42.063 1.00 28.56 81 THR A CA 1
ATOM 622 C C . THR A 1 81 ? 46.176 12.898 -40.669 1.00 28.56 81 THR A C 1
ATOM 624 O O . THR A 1 81 ? 45.863 13.926 -40.093 1.00 28.56 81 THR A O 1
ATOM 627 N N . ARG A 1 82 ? 47.197 12.185 -40.145 1.00 29.73 82 ARG A N 1
ATOM 628 C CA . ARG A 1 82 ? 48.476 11.719 -40.748 1.00 29.73 82 ARG A CA 1
ATOM 629 C C . ARG A 1 82 ? 49.342 10.991 -39.675 1.00 29.73 82 ARG A C 1
ATOM 631 O O . ARG A 1 82 ? 49.279 11.417 -38.535 1.00 29.73 82 ARG A O 1
ATOM 638 N N . GLN A 1 83 ? 50.215 10.060 -40.118 1.00 29.30 83 GLN A N 1
ATOM 639 C CA . GLN A 1 83 ? 51.574 9.677 -39.613 1.00 29.30 83 GLN A CA 1
ATOM 640 C C . GLN A 1 83 ? 51.764 9.288 -38.125 1.00 29.30 83 GLN A C 1
ATOM 642 O O . GLN A 1 83 ? 51.284 9.969 -37.244 1.00 29.30 83 GLN A O 1
ATOM 647 N N . GLY A 1 84 ? 52.547 8.282 -37.724 1.00 28.03 84 GLY A N 1
ATOM 648 C CA . GLY A 1 84 ? 53.519 7.388 -38.363 1.00 28.03 84 GLY A CA 1
ATOM 649 C C . GLY A 1 84 ? 54.347 6.700 -37.253 1.00 28.03 84 GLY A C 1
ATOM 650 O O . GLY A 1 84 ? 54.381 7.207 -36.136 1.00 28.03 84 GLY A O 1
ATOM 651 N N . GLY A 1 85 ? 55.016 5.576 -37.539 1.00 29.36 85 GLY A N 1
ATOM 652 C CA . GLY A 1 85 ? 56.012 4.996 -36.621 1.00 29.36 85 GLY A CA 1
ATOM 653 C C . GLY A 1 85 ? 56.169 3.473 -36.695 1.00 29.36 85 GLY A C 1
ATOM 654 O O . GLY A 1 85 ? 55.404 2.735 -36.095 1.00 29.36 85 GLY A O 1
ATOM 655 N N . GLU A 1 86 ? 57.212 3.026 -37.386 1.00 31.42 86 GLU A N 1
ATOM 656 C CA . GLU A 1 86 ? 57.858 1.699 -37.329 1.00 31.42 86 GLU A CA 1
ATOM 657 C C . GLU A 1 86 ? 59.388 1.976 -37.415 1.00 31.42 86 GLU A C 1
ATOM 659 O O . GLU A 1 86 ? 59.733 3.091 -37.834 1.00 31.42 86 GLU A O 1
ATOM 664 N N . PRO A 1 87 ? 60.348 1.038 -37.204 1.00 60.66 87 PRO A N 1
ATOM 665 C CA . PRO A 1 87 ? 60.361 -0.303 -36.579 1.00 60.66 87 PRO A CA 1
ATOM 666 C C . PRO A 1 87 ? 61.636 -0.438 -35.648 1.00 60.66 87 PRO A C 1
ATOM 668 O O . PRO A 1 87 ? 61.948 0.591 -35.049 1.00 60.66 87 PRO A O 1
ATOM 671 N N . PRO A 1 88 ? 62.420 -1.556 -35.457 1.00 50.75 88 PRO A N 1
ATOM 672 C CA . PRO A 1 88 ? 62.935 -2.512 -36.462 1.00 50.75 88 PRO A CA 1
ATOM 673 C C . PRO A 1 88 ? 63.024 -4.020 -36.089 1.00 50.75 88 PRO A C 1
ATOM 675 O O . PRO A 1 88 ? 62.931 -4.469 -34.951 1.00 50.75 88 PRO A O 1
ATOM 678 N N . ARG A 1 89 ? 63.275 -4.779 -37.165 1.00 36.44 89 ARG A N 1
ATOM 679 C CA . ARG A 1 89 ? 63.511 -6.223 -37.354 1.00 36.44 89 ARG A CA 1
ATOM 680 C C . ARG A 1 89 ? 64.710 -6.821 -36.595 1.00 36.44 89 ARG A C 1
ATOM 682 O O . ARG A 1 89 ? 65.710 -6.145 -36.369 1.00 36.44 89 ARG A O 1
ATOM 689 N N . ARG A 1 90 ? 64.702 -8.158 -36.452 1.00 32.06 90 ARG A N 1
ATOM 690 C CA . ARG A 1 90 ? 65.911 -9.011 -36.431 1.00 32.06 90 ARG A CA 1
ATOM 691 C C . ARG A 1 90 ? 65.781 -10.236 -37.351 1.00 32.06 90 ARG A C 1
ATOM 693 O O . ARG A 1 90 ? 64.692 -10.660 -37.716 1.00 32.06 90 ARG A O 1
ATOM 700 N N . THR A 1 91 ? 66.946 -10.712 -37.770 1.00 32.69 91 THR A N 1
ATOM 701 C CA . THR A 1 91 ? 67.319 -11.509 -38.949 1.00 32.69 91 THR A CA 1
ATOM 702 C C . THR A 1 91 ? 67.631 -12.986 -38.643 1.00 32.69 91 THR A C 1
ATOM 704 O O . THR A 1 91 ? 68.334 -13.202 -37.667 1.00 32.69 91 THR A O 1
ATOM 707 N N . ALA A 1 92 ? 67.225 -13.905 -39.549 1.00 31.42 92 ALA A N 1
ATOM 708 C CA . ALA A 1 92 ? 67.914 -15.105 -40.125 1.00 31.42 92 ALA A CA 1
ATOM 709 C C . ALA A 1 92 ? 68.642 -16.138 -39.195 1.00 31.42 92 ALA A C 1
ATOM 711 O O . ALA A 1 92 ? 68.830 -15.834 -38.026 1.00 31.42 92 ALA A O 1
ATOM 712 N N . PRO A 1 93 ? 69.141 -17.326 -39.656 1.00 45.62 93 PRO A N 1
ATOM 713 C CA . PRO A 1 93 ? 69.152 -17.940 -41.003 1.00 45.62 93 PRO A CA 1
ATOM 714 C C . PRO A 1 93 ? 68.814 -19.470 -41.079 1.00 45.62 93 PRO A C 1
ATOM 716 O O . PRO A 1 93 ? 68.612 -20.148 -40.078 1.00 45.62 93 PRO A O 1
ATOM 719 N N . ALA A 1 94 ? 68.792 -20.012 -42.312 1.00 36.94 94 ALA A N 1
ATOM 720 C CA . ALA A 1 94 ? 68.917 -21.447 -42.686 1.00 36.94 94 ALA A CA 1
ATOM 721 C C . ALA A 1 94 ? 70.394 -21.943 -42.493 1.00 36.94 94 ALA A C 1
ATOM 723 O O . ALA A 1 94 ? 71.172 -21.093 -42.053 1.00 36.94 94 ALA A O 1
ATOM 724 N N . PRO A 1 95 ? 70.890 -23.179 -42.831 1.00 53.03 95 PRO A N 1
ATOM 725 C CA . PRO A 1 95 ? 70.572 -24.012 -44.017 1.00 53.03 95 PRO A CA 1
ATOM 726 C C . PRO A 1 95 ? 70.749 -25.558 -43.869 1.00 53.03 95 PRO A C 1
ATOM 728 O O . PRO A 1 95 ? 71.165 -26.076 -42.840 1.00 53.03 95 PRO A O 1
ATOM 731 N N . GLY A 1 96 ? 70.512 -26.320 -44.948 1.00 32.81 96 GLY A N 1
ATOM 732 C CA . GLY A 1 96 ? 70.935 -27.728 -45.046 1.00 32.81 96 GLY A CA 1
ATOM 733 C C . GLY A 1 96 ? 70.665 -28.332 -46.427 1.00 32.81 96 GLY A C 1
ATOM 734 O O . GLY A 1 96 ? 69.527 -28.361 -46.876 1.00 32.81 96 GLY A O 1
ATOM 735 N N . SER A 1 97 ? 71.716 -28.754 -47.129 1.00 31.22 97 SER A N 1
ATOM 736 C CA . SER A 1 97 ? 71.736 -29.037 -48.569 1.00 31.22 97 SER A CA 1
ATOM 737 C C . SER A 1 97 ? 72.155 -30.479 -48.927 1.00 31.22 97 SER A C 1
ATOM 739 O O . SER A 1 97 ? 72.857 -31.117 -48.150 1.00 31.22 97 SER A O 1
ATOM 741 N N . ARG A 1 98 ? 71.825 -30.880 -50.180 1.00 35.97 98 ARG A N 1
ATOM 742 C CA . ARG A 1 98 ? 72.440 -31.914 -51.075 1.00 35.97 98 ARG A CA 1
ATOM 743 C C . ARG A 1 98 ? 71.922 -33.373 -51.038 1.00 35.97 98 ARG A C 1
ATOM 745 O O . ARG A 1 98 ? 71.398 -33.801 -50.022 1.00 35.97 98 ARG A O 1
ATOM 752 N N . PRO A 1 99 ? 72.232 -34.195 -52.076 1.00 44.19 99 PRO A N 1
ATOM 753 C CA . PRO A 1 99 ? 72.146 -33.941 -53.526 1.00 44.19 99 PRO A CA 1
ATOM 754 C C . PRO A 1 99 ? 71.469 -35.114 -54.294 1.00 44.19 99 PRO A C 1
ATOM 756 O O . PRO A 1 99 ? 71.077 -36.120 -53.715 1.00 44.19 99 PRO A O 1
ATOM 759 N N . GLY A 1 100 ? 71.303 -34.959 -55.614 1.00 32.50 100 GLY A N 1
ATOM 760 C CA . GLY A 1 100 ? 70.486 -35.830 -56.470 1.00 32.50 100 GLY A CA 1
ATOM 761 C C . GLY A 1 100 ? 71.056 -37.197 -56.870 1.00 32.50 100 GLY A C 1
ATOM 762 O O . GLY A 1 100 ? 72.191 -37.543 -56.570 1.00 32.50 100 GLY A O 1
ATOM 763 N N . SER A 1 101 ? 70.264 -37.943 -57.647 1.00 31.44 101 SER A N 1
ATOM 764 C CA . SER A 1 101 ? 70.773 -38.880 -58.653 1.00 31.44 101 SER A CA 1
ATOM 765 C C . SER A 1 101 ? 69.728 -39.143 -59.742 1.00 31.44 101 SER A C 1
ATOM 767 O O . SER A 1 101 ? 68.517 -39.061 -59.533 1.00 31.44 101 SER A O 1
ATOM 769 N N . SER A 1 102 ? 70.248 -39.381 -60.937 1.00 32.06 102 SER A N 1
ATOM 770 C CA . SER A 1 102 ? 69.569 -39.575 -62.208 1.00 32.06 102 SER A CA 1
ATOM 771 C C . SER A 1 102 ? 69.080 -41.009 -62.424 1.00 32.06 102 SER A C 1
ATOM 773 O O . SER A 1 102 ? 69.802 -41.951 -62.124 1.00 32.06 102 SER A O 1
ATOM 775 N N . GLY A 1 103 ? 67.963 -41.135 -63.147 1.00 34.91 103 GLY A N 1
ATOM 776 C CA . GLY A 1 103 ? 67.814 -42.119 -64.226 1.00 34.91 103 GLY A CA 1
ATOM 777 C C . GLY A 1 103 ? 67.380 -43.540 -63.855 1.00 34.91 103 GLY A C 1
ATOM 778 O O . GLY A 1 103 ? 68.192 -44.361 -63.459 1.00 34.91 103 GLY A O 1
ATOM 779 N N . ASN A 1 104 ? 66.115 -43.875 -64.133 1.00 35.09 104 ASN A N 1
ATOM 780 C CA . ASN A 1 104 ? 65.739 -44.870 -65.154 1.00 35.09 104 ASN A CA 1
ATOM 781 C C . ASN A 1 104 ? 64.227 -45.151 -65.136 1.00 35.09 104 ASN A C 1
ATOM 783 O O . ASN A 1 104 ? 63.623 -45.384 -64.094 1.00 35.09 104 ASN A O 1
ATOM 787 N N . ARG A 1 105 ? 63.611 -45.172 -66.324 1.00 38.44 105 ARG A N 1
ATOM 788 C CA . ARG A 1 105 ? 62.279 -45.760 -66.557 1.00 38.44 105 ARG A CA 1
ATOM 789 C C . ARG A 1 105 ? 62.420 -47.274 -66.738 1.00 38.44 105 ARG A C 1
ATOM 791 O O . ARG A 1 105 ? 63.351 -47.704 -67.417 1.00 38.44 105 ARG A O 1
ATOM 798 N N . PRO A 1 106 ? 61.398 -48.050 -66.339 1.00 42.59 106 PRO A N 1
ATOM 799 C CA . PRO A 1 106 ? 60.733 -48.848 -67.369 1.00 42.59 106 PRO A CA 1
ATOM 800 C C . PRO A 1 106 ? 59.192 -48.906 -67.273 1.00 42.59 106 PRO A C 1
ATOM 802 O O . PRO A 1 106 ? 58.590 -49.039 -66.218 1.00 42.59 106 PRO A O 1
ATOM 805 N N . LYS A 1 107 ? 58.597 -48.810 -68.468 1.00 36.81 107 LYS A N 1
ATOM 806 C CA . LYS A 1 107 ? 57.424 -49.509 -69.038 1.00 36.81 107 LYS A CA 1
ATOM 807 C C . LYS A 1 107 ? 56.175 -49.803 -68.173 1.00 36.81 107 LYS A C 1
ATOM 809 O O . LYS A 1 107 ? 56.102 -50.762 -67.421 1.00 36.81 107 LYS A O 1
ATOM 814 N N . ASN A 1 108 ? 55.135 -49.024 -68.493 1.00 34.78 108 ASN A N 1
ATOM 815 C CA . ASN A 1 108 ? 53.702 -49.344 -68.612 1.00 34.78 108 ASN A CA 1
ATOM 816 C C . ASN A 1 108 ? 53.207 -50.753 -68.213 1.00 34.78 108 ASN A C 1
ATOM 818 O O . ASN A 1 108 ? 53.368 -51.708 -68.968 1.00 34.78 108 ASN A O 1
ATOM 822 N N . VAL A 1 109 ? 52.353 -50.785 -67.184 1.00 40.19 109 VAL A N 1
ATOM 823 C CA . VAL A 1 109 ? 51.207 -51.704 -67.085 1.00 40.19 109 VAL A CA 1
ATOM 824 C C . VAL A 1 109 ? 49.934 -50.849 -67.064 1.00 40.19 109 VAL A C 1
ATOM 826 O O . VAL A 1 109 ? 49.659 -50.133 -66.101 1.00 40.19 109 VAL A O 1
ATOM 829 N N . LYS A 1 110 ? 49.159 -50.871 -68.157 1.00 38.62 110 LYS A N 1
ATOM 830 C CA . LYS A 1 110 ? 47.882 -50.148 -68.270 1.00 38.62 110 LYS A CA 1
ATOM 831 C C . LYS A 1 110 ? 46.807 -50.852 -67.430 1.00 38.62 110 LYS A C 1
ATOM 833 O O . LYS A 1 110 ? 46.156 -51.772 -67.910 1.00 38.62 110 LYS A O 1
ATOM 838 N N . ARG A 1 111 ? 46.558 -50.377 -66.206 1.00 41.94 111 ARG A N 1
ATOM 839 C CA . ARG A 1 111 ? 45.275 -50.590 -65.511 1.00 41.94 111 ARG A CA 1
ATOM 840 C C . ARG A 1 111 ? 44.330 -49.443 -65.880 1.00 41.94 111 ARG A C 1
ATOM 842 O O . ARG A 1 111 ? 44.606 -48.291 -65.549 1.00 41.94 111 ARG A O 1
ATOM 849 N N . LYS A 1 112 ? 43.223 -49.741 -66.575 1.00 42.19 112 LYS A N 1
ATOM 850 C CA . LYS A 1 112 ? 42.124 -48.787 -66.810 1.00 42.19 112 LYS A CA 1
ATOM 851 C C . LYS A 1 112 ? 41.505 -48.412 -65.455 1.00 42.19 112 LYS A C 1
ATOM 853 O O . LYS A 1 112 ? 40.661 -49.131 -64.938 1.00 42.19 112 LYS A O 1
ATOM 858 N N . LYS A 1 113 ? 41.941 -47.295 -64.865 1.00 40.47 113 LYS A N 1
ATOM 859 C CA . LYS A 1 113 ? 41.207 -46.617 -63.790 1.00 40.47 113 LYS A CA 1
ATOM 860 C C . LYS A 1 113 ? 40.092 -45.804 -64.443 1.00 40.47 113 LYS A C 1
ATOM 862 O O . LYS A 1 113 ? 40.384 -44.904 -65.230 1.00 40.47 113 LYS A O 1
ATOM 867 N N . HIS A 1 114 ? 38.836 -46.106 -64.120 1.00 41.28 114 HIS A N 1
ATOM 868 C CA . HIS A 1 114 ? 37.734 -45.180 -64.364 1.00 41.28 114 HIS A CA 1
ATOM 869 C C . HIS A 1 114 ? 38.064 -43.871 -63.637 1.00 41.28 114 HIS A C 1
ATOM 871 O O . HIS A 1 114 ? 38.061 -43.815 -62.407 1.00 41.28 114 HIS A O 1
ATOM 877 N N . LYS A 1 115 ? 38.429 -42.828 -64.390 1.00 42.00 115 LYS A N 1
ATOM 878 C CA . LYS A 1 115 ? 38.514 -41.468 -63.858 1.00 42.00 115 LYS A CA 1
ATOM 879 C C . LYS A 1 115 ? 37.095 -41.089 -63.431 1.00 42.00 115 LYS A C 1
ATOM 881 O O . LYS A 1 115 ? 36.275 -40.790 -64.291 1.00 42.00 115 LYS A O 1
ATOM 886 N N . LYS A 1 116 ? 36.810 -41.082 -62.123 1.00 46.69 116 LYS A N 1
ATOM 887 C CA . LYS A 1 116 ? 35.798 -40.161 -61.589 1.00 46.69 116 LYS A CA 1
ATOM 888 C C . LYS A 1 116 ? 36.264 -38.781 -62.045 1.00 46.69 116 LYS A C 1
ATOM 890 O O . LYS A 1 116 ? 37.351 -38.355 -61.655 1.00 46.69 116 LYS A O 1
ATOM 895 N N . SER A 1 117 ? 35.549 -38.169 -62.983 1.00 49.94 117 SER A N 1
ATOM 896 C CA . SER A 1 117 ? 35.874 -36.831 -63.459 1.00 49.94 117 SER A CA 1
ATOM 897 C C . SER A 1 117 ? 35.760 -35.895 -62.263 1.00 49.94 117 SER A C 1
ATOM 899 O O . SER A 1 117 ? 34.655 -35.606 -61.809 1.00 49.94 117 SER A O 1
ATOM 901 N N . ALA A 1 118 ? 36.898 -35.479 -61.707 1.00 60.00 118 ALA A N 1
ATOM 902 C CA . ALA A 1 118 ? 36.917 -34.368 -60.772 1.00 60.00 118 ALA A CA 1
ATOM 903 C C . ALA A 1 118 ? 36.267 -33.178 -61.485 1.00 60.00 118 ALA A C 1
ATOM 905 O O . ALA A 1 118 ? 36.605 -32.908 -62.644 1.00 60.00 118 ALA A O 1
ATOM 906 N N . MET A 1 119 ? 35.297 -32.532 -60.831 1.00 63.47 119 MET A N 1
ATOM 907 C CA . MET A 1 119 ? 34.658 -31.353 -61.405 1.00 63.47 119 MET A CA 1
ATOM 908 C C . MET A 1 119 ? 35.740 -30.326 -61.760 1.00 63.47 119 MET A C 1
ATOM 910 O O . MET A 1 119 ? 36.677 -30.139 -60.977 1.00 63.47 119 MET A O 1
ATOM 914 N N . PRO A 1 120 ? 35.657 -29.685 -62.937 1.00 75.25 120 PRO A N 1
ATOM 915 C CA . PRO A 1 120 ? 36.612 -28.651 -63.300 1.00 75.25 120 PRO A CA 1
ATOM 916 C C . PRO A 1 120 ? 36.550 -27.532 -62.254 1.00 75.25 120 PRO A C 1
ATOM 918 O O . PRO A 1 120 ? 35.472 -27.194 -61.766 1.00 75.25 120 PRO A O 1
ATOM 921 N N . ALA A 1 121 ? 37.703 -26.963 -61.893 1.00 67.25 121 ALA A N 1
ATOM 922 C CA . ALA A 1 121 ? 37.813 -25.963 -60.824 1.00 67.25 121 ALA A CA 1
ATOM 923 C C . ALA A 1 121 ? 36.857 -24.765 -61.008 1.00 67.25 121 ALA A C 1
ATOM 925 O O . ALA A 1 121 ? 36.394 -24.183 -60.032 1.00 67.25 121 ALA A O 1
ATOM 926 N N . THR A 1 122 ? 36.496 -24.456 -62.254 1.00 64.81 122 THR A N 1
ATOM 927 C CA . THR A 1 122 ? 35.501 -23.442 -62.628 1.00 64.81 122 THR A CA 1
ATOM 928 C C . THR A 1 122 ? 34.084 -23.774 -62.158 1.00 64.81 122 THR A C 1
ATOM 930 O O . THR A 1 122 ? 33.357 -22.880 -61.743 1.00 64.81 122 THR A O 1
ATOM 933 N N . VAL A 1 123 ? 33.696 -25.051 -62.163 1.00 71.75 123 VAL A N 1
ATOM 934 C CA . VAL A 1 123 ? 32.389 -25.511 -61.667 1.00 71.75 123 VAL A CA 1
ATOM 935 C C . VAL A 1 123 ? 32.361 -25.504 -60.139 1.00 71.75 123 VAL A C 1
ATOM 937 O O . VAL A 1 123 ? 31.365 -25.097 -59.557 1.00 71.75 123 VAL A O 1
ATOM 940 N N . ILE A 1 124 ? 33.467 -25.862 -59.478 1.00 68.56 124 ILE A N 1
ATOM 941 C CA . ILE A 1 124 ? 33.580 -25.775 -58.010 1.00 68.56 124 ILE A CA 1
ATOM 942 C C . ILE A 1 124 ? 33.483 -24.313 -57.551 1.00 68.56 124 ILE A C 1
ATOM 944 O O . ILE A 1 124 ? 32.728 -24.006 -56.631 1.00 68.56 124 ILE A O 1
ATOM 948 N N . ALA A 1 125 ? 34.188 -23.401 -58.226 1.00 63.97 125 ALA A N 1
ATOM 949 C CA . ALA A 1 125 ? 34.105 -21.969 -57.950 1.00 63.97 125 ALA A CA 1
ATOM 950 C C . ALA A 1 125 ? 32.688 -21.415 -58.189 1.00 63.97 125 ALA A C 1
ATOM 952 O O . ALA A 1 125 ? 32.181 -20.667 -57.358 1.00 63.97 125 ALA A O 1
ATOM 953 N N . ALA A 1 126 ? 32.018 -21.827 -59.272 1.00 68.12 126 ALA A N 1
ATOM 954 C CA . ALA A 1 126 ? 30.643 -21.418 -59.559 1.00 68.12 126 ALA A CA 1
ATOM 955 C C . ALA A 1 126 ? 29.643 -21.904 -58.492 1.00 68.12 126 ALA A C 1
ATOM 957 O O . ALA A 1 126 ? 28.758 -21.149 -58.097 1.00 68.12 126 ALA A O 1
ATOM 958 N N . VAL A 1 127 ? 29.806 -23.128 -57.979 1.00 74.38 127 VAL A N 1
ATOM 959 C CA . VAL A 1 127 ? 28.966 -23.671 -56.897 1.00 74.38 127 VAL A CA 1
ATOM 960 C C . VAL A 1 127 ? 29.201 -22.931 -55.578 1.00 74.38 127 VAL A C 1
ATOM 962 O O . VAL A 1 127 ? 28.238 -22.614 -54.889 1.00 74.38 127 VAL A O 1
ATOM 965 N N . LEU A 1 128 ? 30.449 -22.598 -55.234 1.00 76.38 128 LEU A N 1
ATOM 966 C CA . LEU A 1 128 ? 30.752 -21.830 -54.019 1.00 76.38 128 LEU A CA 1
ATOM 967 C C . LEU A 1 128 ? 30.177 -20.411 -54.075 1.00 76.38 128 LEU A C 1
ATOM 969 O O . LEU A 1 128 ? 29.582 -19.958 -53.103 1.00 76.38 128 LEU A O 1
ATOM 973 N N . VAL A 1 129 ? 30.288 -19.733 -55.221 1.00 76.56 129 VAL A N 1
ATOM 974 C CA . VAL A 1 129 ? 29.669 -18.414 -55.426 1.00 76.56 129 VAL A CA 1
ATOM 975 C C . VAL A 1 129 ? 28.147 -18.509 -55.319 1.00 76.56 129 VAL A C 1
ATOM 977 O O . VAL A 1 129 ? 27.535 -17.681 -54.653 1.00 76.56 129 VAL A O 1
ATOM 980 N N . LEU A 1 130 ? 27.530 -19.544 -55.897 1.00 77.50 130 LEU A N 1
ATOM 981 C CA . LEU A 1 130 ? 26.089 -19.766 -55.790 1.00 77.50 130 LEU A CA 1
ATOM 982 C C . LEU A 1 130 ? 25.646 -20.039 -54.344 1.00 77.50 130 LEU A C 1
ATOM 984 O O . LEU A 1 130 ? 24.630 -19.505 -53.922 1.00 77.50 130 LEU A O 1
ATOM 988 N N . LEU A 1 131 ? 26.409 -20.811 -53.564 1.00 75.06 131 LEU A N 1
ATOM 989 C CA . LEU A 1 131 ? 26.123 -21.054 -52.145 1.00 75.06 131 LEU A CA 1
ATOM 990 C C . LEU A 1 131 ? 26.280 -19.790 -51.296 1.00 75.06 131 LEU A C 1
ATOM 992 O O . LEU A 1 131 ? 25.479 -19.571 -50.394 1.00 75.06 131 LEU A O 1
ATOM 996 N N . ILE A 1 132 ? 27.256 -18.933 -51.605 1.00 79.75 132 ILE A N 1
ATOM 997 C CA . ILE A 1 132 ? 27.403 -17.623 -50.957 1.00 79.75 132 ILE A CA 1
ATOM 998 C C . ILE A 1 132 ? 26.228 -16.714 -51.327 1.00 79.75 132 ILE A C 1
ATOM 1000 O O . ILE A 1 132 ? 25.707 -16.034 -50.452 1.00 79.75 132 ILE A O 1
ATOM 1004 N N . ILE A 1 133 ? 25.766 -16.719 -52.581 1.00 75.12 133 ILE A N 1
ATOM 1005 C CA . ILE A 1 133 ? 24.597 -15.939 -53.023 1.00 75.12 133 ILE A CA 1
ATOM 1006 C C . ILE A 1 133 ? 23.314 -16.463 -52.373 1.00 75.12 133 ILE A C 1
ATOM 1008 O O . ILE A 1 133 ? 22.529 -15.678 -51.866 1.00 75.12 133 ILE A O 1
ATOM 1012 N N . ILE A 1 134 ? 23.100 -17.778 -52.327 1.00 73.69 134 ILE A N 1
ATOM 1013 C CA . ILE A 1 134 ? 21.932 -18.374 -51.663 1.00 73.69 134 ILE A CA 1
ATOM 1014 C C . ILE A 1 134 ? 21.992 -18.116 -50.158 1.00 73.69 134 ILE A C 1
ATOM 1016 O O . ILE A 1 134 ? 20.987 -17.727 -49.579 1.00 73.69 134 ILE A O 1
ATOM 1020 N N . GLY A 1 135 ? 23.161 -18.271 -49.534 1.00 66.75 135 GLY A N 1
ATOM 1021 C CA . GLY A 1 135 ? 23.375 -17.967 -48.122 1.00 66.75 135 GLY A CA 1
ATOM 1022 C C . GLY A 1 135 ? 23.147 -16.490 -47.814 1.00 66.75 135 GLY A C 1
ATOM 1023 O O . GLY A 1 135 ? 22.451 -16.174 -46.862 1.00 66.75 135 GLY A O 1
ATOM 1024 N N . SER A 1 136 ? 23.641 -15.577 -48.650 1.00 65.81 136 SER A N 1
ATOM 1025 C CA . SER A 1 136 ? 23.422 -14.134 -48.483 1.00 65.81 136 SER A CA 1
ATOM 1026 C C . SER A 1 136 ? 21.983 -13.720 -48.780 1.00 65.81 136 SER A C 1
ATOM 1028 O O . SER A 1 136 ? 21.435 -12.931 -48.027 1.00 65.81 136 SER A O 1
ATOM 1030 N N . VAL A 1 137 ? 21.315 -14.288 -49.786 1.00 67.75 137 VAL A N 1
ATOM 1031 C CA . VAL A 1 137 ? 19.881 -14.061 -50.039 1.00 67.75 137 VAL A CA 1
ATOM 1032 C C . VAL A 1 137 ? 19.032 -14.637 -48.908 1.00 67.75 137 VAL A C 1
ATOM 1034 O O . VAL A 1 137 ? 18.092 -13.975 -48.484 1.00 67.75 137 VAL A O 1
ATOM 1037 N N . PHE A 1 138 ? 19.360 -15.815 -48.374 1.00 62.81 138 PHE A N 1
ATOM 1038 C CA . PHE A 1 138 ? 18.708 -16.398 -47.198 1.00 62.81 138 PHE A CA 1
ATOM 1039 C C . PHE A 1 138 ? 18.907 -15.515 -45.963 1.00 62.81 138 PHE A C 1
ATOM 1041 O O . PHE A 1 138 ? 17.932 -15.170 -45.306 1.00 62.81 138 PHE A O 1
ATOM 1048 N N . LEU A 1 139 ? 20.134 -15.056 -45.702 1.00 57.62 139 LEU A N 1
ATOM 1049 C CA . LEU A 1 139 ? 20.429 -14.116 -44.620 1.00 57.62 139 LEU A CA 1
ATOM 1050 C C . LEU A 1 139 ? 19.642 -12.808 -44.797 1.00 57.62 139 LEU A C 1
ATOM 1052 O O . LEU A 1 139 ? 18.945 -12.396 -43.882 1.00 57.62 139 LEU A O 1
ATOM 1056 N N . ILE A 1 140 ? 19.650 -12.203 -45.987 1.00 59.59 140 ILE A N 1
ATOM 1057 C CA . ILE A 1 140 ? 18.937 -10.945 -46.274 1.00 59.59 140 ILE A CA 1
ATOM 1058 C C . ILE A 1 140 ? 17.410 -11.118 -46.164 1.00 59.59 140 ILE A C 1
ATOM 1060 O O . ILE A 1 140 ? 16.728 -10.262 -45.604 1.00 59.59 140 ILE A O 1
ATOM 1064 N N . THR A 1 141 ? 16.850 -12.220 -46.673 1.00 56.69 141 THR A N 1
ATOM 1065 C CA . THR A 1 141 ? 15.392 -12.457 -46.679 1.00 56.69 141 THR A CA 1
ATOM 1066 C C . THR A 1 141 ? 14.834 -12.976 -45.355 1.00 56.69 141 THR A C 1
ATOM 1068 O O . THR A 1 141 ? 13.636 -12.803 -45.114 1.00 56.69 141 THR A O 1
ATOM 1071 N N . ASN A 1 142 ? 15.657 -13.596 -44.505 1.00 56.47 142 ASN A N 1
ATOM 1072 C CA . ASN A 1 142 ? 15.234 -14.124 -43.207 1.00 56.47 142 ASN A CA 1
ATOM 1073 C C . ASN A 1 142 ? 15.484 -13.115 -42.067 1.00 56.47 142 ASN A C 1
ATOM 1075 O O . ASN A 1 142 ? 14.594 -12.909 -41.244 1.00 56.47 142 ASN A O 1
ATOM 1079 N N . TYR A 1 143 ? 16.602 -12.374 -42.100 1.00 57.16 143 TYR A N 1
ATOM 1080 C CA . TYR A 1 143 ? 16.926 -11.318 -41.126 1.00 57.16 143 TYR A CA 1
ATOM 1081 C C . TYR A 1 143 ? 15.892 -10.176 -41.127 1.00 57.16 143 TYR A C 1
ATOM 1083 O O . TYR A 1 143 ? 15.452 -9.713 -40.077 1.00 57.16 143 TYR A O 1
ATOM 1091 N N . GLY A 1 144 ? 15.408 -9.768 -42.309 1.00 64.50 144 GLY A N 1
ATOM 1092 C CA . GLY A 1 144 ? 14.362 -8.742 -42.418 1.00 64.50 144 GLY A CA 1
ATOM 1093 C C . GLY A 1 144 ? 12.970 -9.209 -41.967 1.00 64.50 144 GLY A C 1
ATOM 1094 O O . GLY A 1 144 ? 12.180 -8.403 -41.474 1.00 64.50 144 GLY A O 1
ATOM 1095 N N . ARG A 1 145 ? 12.656 -10.508 -42.102 1.00 73.88 145 ARG A N 1
ATOM 1096 C CA . ARG A 1 145 ? 11.346 -11.054 -41.708 1.00 73.88 145 ARG A CA 1
ATOM 1097 C C . ARG A 1 145 ? 11.216 -11.221 -40.200 1.00 73.88 145 ARG A C 1
ATOM 1099 O O . ARG A 1 145 ? 10.200 -10.788 -39.669 1.00 73.88 145 ARG A O 1
ATOM 1106 N N . GLY A 1 146 ? 12.221 -11.786 -39.522 1.00 83.75 146 GLY A N 1
ATOM 1107 C CA . GLY A 1 146 ? 12.220 -11.892 -38.056 1.00 83.75 146 GLY A CA 1
ATOM 1108 C C . GLY A 1 146 ? 12.048 -10.521 -37.396 1.00 83.75 146 GLY A C 1
ATOM 1109 O O . GLY A 1 146 ? 11.169 -10.342 -36.558 1.00 83.75 146 GLY A O 1
ATOM 1110 N N . SER A 1 147 ? 12.777 -9.514 -37.892 1.00 88.31 147 SER A N 1
ATOM 1111 C CA . SER A 1 147 ? 12.699 -8.144 -37.376 1.00 88.31 147 SER A CA 1
ATOM 1112 C C . SER A 1 147 ? 11.302 -7.539 -37.538 1.00 88.31 147 SER A C 1
ATOM 1114 O O . SER A 1 147 ? 10.764 -6.973 -36.590 1.00 88.31 147 SER A O 1
ATOM 1116 N N . SER A 1 148 ? 10.664 -7.709 -38.702 1.00 90.38 148 SER A N 1
ATOM 1117 C CA . SER A 1 148 ? 9.296 -7.221 -38.923 1.00 90.38 148 SER A CA 1
ATOM 1118 C C . SER A 1 148 ? 8.264 -7.910 -38.026 1.00 90.38 148 SER A C 1
ATOM 1120 O O . SER A 1 148 ? 7.322 -7.253 -37.586 1.00 90.38 148 SER A O 1
ATOM 1122 N N . ILE A 1 149 ? 8.417 -9.212 -37.766 1.00 93.94 149 ILE A N 1
ATOM 1123 C CA . ILE A 1 149 ? 7.527 -9.959 -36.867 1.00 93.94 149 ILE A CA 1
ATOM 1124 C C . ILE A 1 149 ? 7.734 -9.475 -35.427 1.00 93.94 149 ILE A C 1
ATOM 1126 O O . ILE A 1 149 ? 6.761 -9.165 -34.750 1.00 93.94 149 ILE A O 1
ATOM 1130 N N . ASN A 1 150 ? 8.983 -9.292 -34.993 1.00 92.38 150 ASN A N 1
ATOM 1131 C CA . ASN A 1 150 ? 9.290 -8.742 -33.675 1.00 92.38 150 ASN A CA 1
ATOM 1132 C C . ASN A 1 150 ? 8.698 -7.335 -33.483 1.00 92.38 150 ASN A C 1
ATOM 1134 O O . ASN A 1 150 ? 8.125 -7.045 -32.441 1.00 92.38 150 ASN A O 1
ATOM 1138 N N . GLN A 1 151 ? 8.775 -6.463 -34.493 1.00 92.88 151 GLN A N 1
ATOM 1139 C CA . GLN A 1 151 ? 8.153 -5.132 -34.430 1.00 92.88 151 GLN A CA 1
ATOM 1140 C C . GLN A 1 151 ? 6.625 -5.205 -34.294 1.00 92.88 151 GLN A C 1
ATOM 1142 O O . GLN A 1 151 ? 6.036 -4.411 -33.566 1.00 92.88 151 GLN A O 1
ATOM 1147 N N . LYS A 1 152 ? 5.976 -6.190 -34.929 1.00 95.50 152 LYS A N 1
ATOM 1148 C CA . LYS A 1 152 ? 4.548 -6.456 -34.706 1.00 95.50 152 LYS A CA 1
ATOM 1149 C C . LYS A 1 152 ? 4.279 -6.901 -33.262 1.00 95.50 152 LYS A C 1
ATOM 1151 O O . LYS A 1 152 ? 3.313 -6.435 -32.671 1.00 95.50 152 LYS A O 1
ATOM 1156 N N . GLY A 1 153 ? 5.128 -7.765 -32.702 1.00 94.94 153 GLY A N 1
ATOM 1157 C CA . GLY A 1 153 ? 5.037 -8.183 -31.299 1.00 94.94 153 GLY A CA 1
ATOM 1158 C C . GLY A 1 153 ? 5.154 -6.998 -30.339 1.00 94.94 153 GLY A C 1
ATOM 1159 O O . GLY A 1 153 ? 4.339 -6.864 -29.435 1.00 94.94 153 GLY A O 1
ATOM 1160 N N . LEU A 1 154 ? 6.094 -6.079 -30.594 1.00 91.69 154 LEU A N 1
ATOM 1161 C CA . LEU A 1 154 ? 6.246 -4.843 -29.816 1.00 91.69 154 LEU A CA 1
ATOM 1162 C C . LEU A 1 154 ? 5.006 -3.943 -29.898 1.00 91.69 154 LEU A C 1
ATOM 1164 O O . LEU A 1 154 ? 4.602 -3.394 -28.880 1.00 91.69 154 LEU A O 1
ATOM 1168 N N . SER A 1 155 ? 4.377 -3.817 -31.073 1.00 90.50 155 SER A N 1
ATOM 1169 C CA . SER A 1 155 ? 3.114 -3.073 -31.208 1.00 90.50 155 SER A CA 1
ATOM 1170 C C . SER A 1 155 ? 2.020 -3.678 -30.331 1.00 90.50 155 SER A C 1
ATOM 1172 O O . SER A 1 155 ? 1.414 -2.964 -29.547 1.00 90.50 155 SER A O 1
ATOM 1174 N N . LEU A 1 156 ? 1.820 -4.998 -30.406 1.00 90.94 156 LEU A N 1
ATOM 1175 C CA . LEU A 1 156 ? 0.821 -5.701 -29.594 1.00 90.94 156 LEU A CA 1
ATOM 1176 C C . LEU A 1 156 ? 1.100 -5.570 -28.094 1.00 90.94 156 LEU A C 1
ATOM 1178 O O . LEU A 1 156 ? 0.171 -5.420 -27.307 1.00 90.94 156 LEU A O 1
ATOM 1182 N N . TYR A 1 157 ? 2.376 -5.598 -27.705 1.00 84.31 157 TYR A N 1
ATOM 1183 C CA . TYR A 1 157 ? 2.799 -5.377 -26.327 1.00 84.31 157 TYR A CA 1
ATOM 1184 C C . TYR A 1 157 ? 2.429 -3.968 -25.840 1.00 84.31 157 TYR A C 1
ATOM 1186 O O . TYR A 1 157 ? 1.861 -3.824 -24.760 1.00 84.31 157 TYR A O 1
ATOM 1194 N N . VAL A 1 158 ? 2.700 -2.935 -26.645 1.00 84.88 158 VAL A N 1
ATOM 1195 C CA . VAL A 1 158 ? 2.310 -1.547 -26.335 1.00 84.88 158 VAL A CA 1
ATOM 1196 C C . VAL A 1 158 ? 0.786 -1.395 -26.288 1.00 84.88 158 VAL A C 1
ATOM 1198 O O . VAL A 1 158 ? 0.277 -0.687 -25.426 1.00 84.88 158 VAL A O 1
ATOM 1201 N N . ASP A 1 159 ? 0.060 -2.115 -27.144 1.00 85.38 159 ASP A N 1
ATOM 1202 C CA . ASP A 1 159 ? -1.407 -2.146 -27.165 1.00 85.38 159 ASP A CA 1
ATOM 1203 C C . ASP A 1 159 ? -2.017 -2.964 -26.000 1.00 85.38 159 ASP A C 1
ATOM 1205 O O . ASP A 1 159 ? -3.239 -3.072 -25.888 1.00 85.38 159 ASP A O 1
ATOM 1209 N N . GLY A 1 160 ? -1.193 -3.565 -25.130 1.00 79.75 160 GLY A N 1
ATOM 1210 C CA . GLY A 1 160 ? -1.630 -4.361 -23.977 1.00 79.75 160 GLY A CA 1
ATOM 1211 C C . GLY A 1 160 ? -2.094 -5.785 -24.312 1.00 79.75 160 GLY A C 1
ATOM 1212 O O . GLY A 1 160 ? -2.588 -6.501 -23.444 1.00 79.75 160 GLY A O 1
ATOM 1213 N N . SER A 1 161 ? -1.945 -6.216 -25.566 1.00 91.06 161 SER A N 1
ATOM 1214 C CA . SER A 1 161 ? -2.342 -7.545 -26.051 1.00 91.06 161 SER A CA 1
ATOM 1215 C C . SER A 1 161 ? -1.222 -8.563 -25.810 1.00 91.06 161 SER A C 1
ATOM 1217 O O . SER A 1 161 ? -0.589 -9.051 -26.748 1.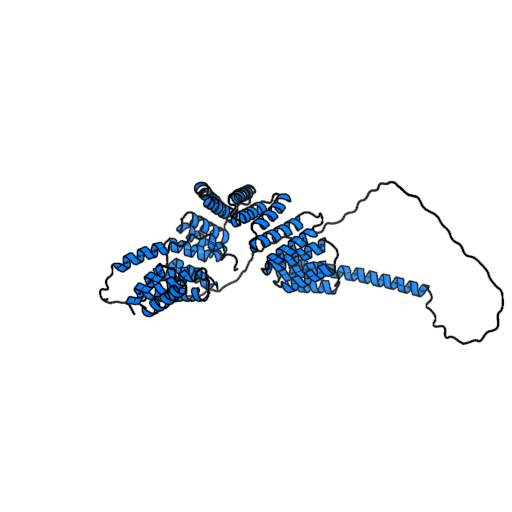00 91.06 161 SER A O 1
ATOM 1219 N N . TYR A 1 162 ? -0.936 -8.848 -24.537 1.00 88.38 162 TYR A N 1
ATOM 1220 C CA . TYR A 1 162 ? 0.274 -9.570 -24.122 1.00 88.38 162 TYR A CA 1
ATOM 1221 C C . TYR A 1 162 ? 0.347 -11.016 -24.638 1.00 88.38 162 TYR A C 1
ATOM 1223 O O . TYR A 1 162 ? 1.379 -11.403 -25.182 1.00 88.38 162 TYR A O 1
ATOM 1231 N N . ASP A 1 163 ? -0.746 -11.784 -24.587 1.00 93.19 163 ASP A N 1
ATOM 1232 C CA . ASP A 1 163 ? -0.776 -13.173 -25.089 1.00 93.19 163 ASP A CA 1
ATOM 1233 C C . ASP A 1 163 ? -0.524 -13.258 -26.608 1.00 93.19 163 ASP A C 1
ATOM 1235 O O . ASP A 1 163 ? 0.170 -14.148 -27.121 1.00 93.19 163 ASP A O 1
ATOM 1239 N N . GLU A 1 164 ? -1.065 -12.295 -27.360 1.00 94.88 164 GLU A N 1
ATOM 1240 C CA . GLU A 1 164 ? -0.819 -12.182 -28.797 1.00 94.88 164 GLU A CA 1
ATOM 1241 C C . GLU A 1 164 ? 0.621 -11.743 -29.078 1.00 94.88 164 GLU A C 1
ATOM 1243 O O . GLU A 1 164 ? 1.260 -12.274 -29.992 1.00 94.88 164 GLU A O 1
ATOM 1248 N N . ALA A 1 165 ? 1.159 -10.816 -28.278 1.00 93.06 165 ALA A N 1
ATOM 1249 C CA . ALA A 1 165 ? 2.548 -10.385 -28.371 1.00 93.06 165 ALA A CA 1
ATOM 1250 C C . ALA A 1 165 ? 3.508 -11.564 -28.153 1.00 93.06 165 ALA A C 1
ATOM 1252 O O . ALA A 1 165 ? 4.389 -11.775 -28.987 1.00 93.06 165 ALA A O 1
ATOM 1253 N N . VAL A 1 166 ? 3.286 -12.385 -27.119 1.00 97.44 166 VAL A N 1
ATOM 1254 C CA . VAL A 1 166 ? 4.027 -13.635 -26.861 1.00 97.44 166 VAL A CA 1
ATOM 1255 C C . VAL A 1 166 ? 4.017 -14.532 -28.099 1.00 97.44 166 VAL A C 1
ATOM 1257 O O . VAL A 1 166 ? 5.072 -14.921 -28.606 1.00 97.44 166 VAL A O 1
ATOM 1260 N N . SER A 1 167 ? 2.829 -14.799 -28.650 1.00 97.56 167 SER A N 1
ATOM 1261 C CA . SER A 1 167 ? 2.666 -15.652 -29.835 1.00 97.56 167 SER A CA 1
ATOM 1262 C C . SER A 1 167 ? 3.422 -15.118 -31.058 1.00 97.56 167 SER A C 1
ATOM 1264 O O . SER A 1 167 ? 3.945 -15.888 -31.870 1.00 97.56 167 SER A O 1
ATOM 1266 N N . VAL A 1 168 ? 3.485 -13.795 -31.220 1.00 97.50 168 VAL A N 1
ATOM 1267 C CA . VAL A 1 168 ? 4.201 -13.143 -32.321 1.00 97.50 168 VAL A CA 1
ATOM 1268 C C . VAL A 1 168 ? 5.714 -13.125 -32.080 1.00 97.50 168 VAL A C 1
ATOM 1270 O O . VAL A 1 168 ? 6.474 -13.359 -33.020 1.00 97.50 168 VAL A O 1
ATOM 1273 N N . PHE A 1 169 ? 6.182 -12.923 -30.848 1.00 97.31 169 PHE A N 1
ATOM 1274 C CA . PHE A 1 169 ? 7.608 -13.007 -30.524 1.00 97.31 169 PHE A CA 1
ATOM 1275 C C . PHE A 1 169 ? 8.161 -14.421 -30.717 1.00 97.31 169 PHE A C 1
ATOM 1277 O O . PHE A 1 169 ? 9.231 -14.574 -31.308 1.00 97.31 169 PHE A O 1
ATOM 1284 N N . LEU A 1 170 ? 7.407 -15.458 -30.343 1.00 97.94 170 LEU A N 1
ATOM 1285 C CA . LEU A 1 170 ? 7.772 -16.849 -30.632 1.00 97.94 170 LEU A CA 1
ATOM 1286 C C . LEU A 1 170 ? 7.940 -17.091 -32.141 1.00 97.94 170 LEU A C 1
ATOM 1288 O O . LEU A 1 170 ? 8.926 -17.690 -32.563 1.00 97.94 170 LEU A O 1
ATOM 1292 N N . GLN A 1 171 ? 7.057 -16.533 -32.978 1.00 96.62 171 GLN A N 1
ATOM 1293 C CA . GLN A 1 171 ? 7.219 -16.590 -34.438 1.00 96.62 171 GLN A CA 1
ATOM 1294 C C . GLN A 1 171 ? 8.467 -15.845 -34.931 1.00 96.62 171 GLN A C 1
ATOM 1296 O O . GLN A 1 171 ? 9.065 -16.259 -35.923 1.00 96.62 171 GLN A O 1
ATOM 1301 N N . ALA A 1 172 ? 8.871 -14.743 -34.289 1.00 94.81 172 ALA A N 1
ATOM 1302 C CA . ALA A 1 172 ? 10.115 -14.050 -34.630 1.00 94.81 172 ALA A CA 1
ATOM 1303 C C . ALA A 1 172 ? 11.341 -14.918 -34.296 1.00 94.81 172 ALA A C 1
ATOM 1305 O O . ALA A 1 172 ? 12.250 -15.034 -35.121 1.00 94.81 172 ALA A O 1
ATOM 1306 N N . ILE A 1 173 ? 11.317 -15.590 -33.142 1.00 95.81 173 ILE A N 1
ATOM 1307 C CA . ILE A 1 173 ? 12.351 -16.535 -32.696 1.00 95.81 173 ILE A CA 1
ATOM 1308 C C . ILE A 1 173 ? 12.433 -17.747 -33.630 1.00 95.81 173 ILE A C 1
ATOM 1310 O O . ILE A 1 173 ? 13.529 -18.151 -33.999 1.00 95.81 173 ILE A O 1
ATOM 1314 N N . GLU A 1 174 ? 11.311 -18.287 -34.115 1.00 94.94 174 GLU A N 1
ATOM 1315 C CA . GLU A 1 174 ? 11.328 -19.361 -35.124 1.00 94.94 174 GLU A CA 1
ATOM 1316 C C . GLU A 1 174 ? 12.068 -18.960 -36.413 1.00 94.94 174 GLU A C 1
ATOM 1318 O O . GLU A 1 174 ? 12.625 -19.814 -37.110 1.00 94.94 174 GLU A O 1
ATOM 1323 N N . ARG A 1 175 ? 12.076 -17.665 -36.762 1.00 92.38 175 ARG A N 1
ATOM 1324 C CA . ARG A 1 175 ? 12.791 -17.156 -37.945 1.00 92.38 175 ARG A CA 1
ATOM 1325 C C . ARG A 1 175 ? 14.274 -16.956 -37.695 1.00 92.38 175 ARG A C 1
ATOM 1327 O O . ARG A 1 175 ? 15.061 -17.251 -38.597 1.00 92.38 175 ARG A O 1
ATOM 1334 N N . ASP A 1 176 ? 14.633 -16.459 -36.518 1.00 89.88 176 ASP A N 1
ATOM 1335 C CA . ASP A 1 176 ? 16.017 -16.240 -36.102 1.00 89.88 176 ASP A CA 1
ATOM 1336 C C . ASP A 1 176 ? 16.221 -16.668 -34.636 1.00 89.88 176 ASP A C 1
ATOM 1338 O O . ASP A 1 176 ? 16.167 -15.834 -33.727 1.00 89.88 176 ASP A O 1
ATOM 1342 N N . PRO A 1 177 ? 16.471 -17.970 -34.388 1.00 91.94 177 PRO A N 1
ATOM 1343 C CA . PRO A 1 177 ? 16.545 -18.518 -33.032 1.00 91.94 177 PRO A CA 1
ATOM 1344 C C . PRO A 1 177 ? 17.744 -18.039 -32.213 1.00 91.94 177 PRO A C 1
ATOM 1346 O O . PRO A 1 177 ? 17.849 -18.393 -31.044 1.00 91.94 177 PRO A O 1
ATOM 1349 N N . GLN A 1 178 ? 18.675 -17.307 -32.828 1.00 91.69 178 GLN A N 1
ATOM 1350 C CA . GLN A 1 178 ? 19.911 -16.821 -32.209 1.00 91.69 178 GLN A CA 1
ATOM 1351 C C . GLN A 1 178 ? 19.831 -15.326 -31.867 1.00 91.69 178 GLN A C 1
ATOM 1353 O O . GLN A 1 178 ? 20.780 -14.752 -31.337 1.00 91.69 178 GLN A O 1
ATOM 1358 N N . ASN A 1 179 ? 18.707 -14.672 -32.172 1.00 93.62 179 ASN A N 1
ATOM 1359 C CA . ASN A 1 179 ? 18.538 -13.255 -31.903 1.00 93.62 179 ASN A CA 1
ATOM 1360 C C . ASN A 1 179 ? 18.127 -13.011 -30.446 1.00 93.62 179 ASN A C 1
ATOM 1362 O O . ASN A 1 179 ? 16.950 -13.075 -30.094 1.00 93.62 179 ASN A O 1
ATOM 1366 N N . ALA A 1 180 ? 19.109 -12.698 -29.602 1.00 95.75 180 ALA A N 1
ATOM 1367 C CA . ALA A 1 180 ? 18.906 -12.437 -28.178 1.00 95.75 180 ALA A CA 1
ATOM 1368 C C . ALA A 1 180 ? 17.896 -11.309 -27.876 1.00 95.75 180 ALA A C 1
ATOM 1370 O O . ALA A 1 180 ? 17.189 -11.379 -26.873 1.00 95.75 180 ALA A O 1
ATOM 1371 N N . GLU A 1 181 ? 17.760 -10.303 -28.749 1.00 94.38 181 GLU A N 1
ATOM 1372 C CA . GLU A 1 181 ? 16.793 -9.213 -28.543 1.00 94.38 181 GLU A CA 1
ATOM 1373 C C . GLU A 1 181 ? 15.340 -9.715 -28.613 1.00 94.38 181 GLU A C 1
ATOM 1375 O O . GLU A 1 181 ? 14.475 -9.191 -27.912 1.00 94.38 181 GLU A O 1
ATOM 1380 N N . TYR A 1 182 ? 15.055 -10.752 -29.411 1.00 96.50 182 TYR A N 1
ATOM 1381 C CA . TYR A 1 182 ? 13.704 -11.324 -29.497 1.00 96.50 182 TYR A CA 1
ATOM 1382 C C . TYR A 1 182 ? 13.328 -12.058 -28.213 1.00 96.50 182 TYR A C 1
ATOM 1384 O O . TYR A 1 182 ? 12.187 -11.964 -27.769 1.00 96.50 182 TYR A O 1
ATOM 1392 N N . TYR A 1 183 ? 14.293 -12.735 -27.590 1.00 98.12 183 TYR A N 1
ATOM 1393 C CA . TYR A 1 183 ? 14.095 -13.378 -26.297 1.00 98.12 183 TYR A CA 1
ATOM 1394 C C . TYR A 1 183 ? 13.898 -12.358 -25.168 1.00 98.12 183 TYR A C 1
ATOM 1396 O O . TYR A 1 183 ? 13.015 -12.559 -24.341 1.00 98.12 183 TYR A O 1
ATOM 1404 N N . ASN A 1 184 ? 14.624 -11.231 -25.170 1.00 95.81 184 ASN A N 1
ATOM 1405 C CA . ASN A 1 184 ? 14.366 -10.140 -24.220 1.00 95.81 184 ASN A CA 1
ATOM 1406 C C . ASN A 1 184 ? 12.939 -9.585 -24.359 1.00 95.81 184 ASN A C 1
ATOM 1408 O O . ASN A 1 184 ? 12.239 -9.422 -23.361 1.00 95.81 184 ASN A O 1
ATOM 1412 N N . ASN A 1 185 ? 12.478 -9.339 -25.590 1.00 95.62 185 ASN A N 1
ATOM 1413 C CA . ASN A 1 185 ? 11.114 -8.852 -25.825 1.00 95.62 185 ASN A CA 1
ATOM 1414 C C . ASN A 1 185 ? 10.054 -9.885 -25.411 1.00 95.62 185 ASN A C 1
ATOM 1416 O O . ASN A 1 185 ? 9.041 -9.522 -24.814 1.00 95.62 185 ASN A O 1
ATOM 1420 N N . LEU A 1 186 ? 10.301 -11.169 -25.689 1.00 98.12 186 LEU A N 1
ATOM 1421 C CA . LEU A 1 186 ? 9.444 -12.266 -25.245 1.00 98.12 186 LEU A CA 1
ATOM 1422 C C . LEU A 1 186 ? 9.361 -12.327 -23.713 1.00 98.12 186 LEU A C 1
ATOM 1424 O O . LEU A 1 186 ? 8.264 -12.438 -23.176 1.00 98.12 186 LEU A O 1
ATOM 1428 N N . GLY A 1 187 ? 10.495 -12.213 -23.015 1.00 97.25 187 GLY A N 1
ATOM 1429 C CA . GLY A 1 187 ? 10.536 -12.213 -21.553 1.00 97.25 187 GLY A CA 1
ATOM 1430 C C . GLY A 1 187 ? 9.712 -11.078 -20.945 1.00 97.25 187 GLY A C 1
ATOM 1431 O O . GLY A 1 187 ? 8.926 -11.306 -20.029 1.00 97.25 187 GLY A O 1
ATOM 1432 N N . MET A 1 188 ? 9.799 -9.870 -21.511 1.00 93.38 188 MET A N 1
ATOM 1433 C CA . MET A 1 188 ? 8.964 -8.742 -21.080 1.00 93.38 188 MET A CA 1
ATOM 1434 C C . MET A 1 188 ? 7.468 -8.982 -21.332 1.00 93.38 188 MET A C 1
ATOM 1436 O O . MET A 1 188 ? 6.644 -8.641 -20.485 1.00 93.38 188 MET A O 1
ATOM 1440 N N . ALA A 1 189 ? 7.102 -9.596 -22.462 1.00 91.75 189 ALA A N 1
ATOM 1441 C CA . ALA A 1 189 ? 5.712 -9.953 -22.745 1.00 91.75 189 ALA A CA 1
ATOM 1442 C C . ALA A 1 189 ? 5.166 -10.991 -21.753 1.00 91.75 189 ALA A C 1
ATOM 1444 O O . ALA A 1 189 ? 4.035 -10.850 -21.292 1.00 91.75 189 ALA A O 1
ATOM 1445 N N . TYR A 1 190 ? 5.984 -11.973 -21.367 1.00 95.69 190 TYR A N 1
ATOM 1446 C CA . TYR A 1 190 ? 5.633 -12.940 -20.329 1.00 95.69 190 TYR A CA 1
ATOM 1447 C C . TYR A 1 190 ? 5.449 -12.292 -18.950 1.00 95.69 190 TYR A C 1
ATOM 1449 O O . TYR A 1 190 ? 4.469 -12.600 -18.277 1.00 95.69 190 TYR A O 1
ATOM 1457 N N . ILE A 1 191 ? 6.304 -11.338 -18.551 1.00 84.19 191 ILE A N 1
ATOM 1458 C CA . ILE A 1 191 ? 6.098 -10.554 -17.315 1.00 84.19 191 ILE A CA 1
ATOM 1459 C C . ILE A 1 191 ? 4.733 -9.861 -17.340 1.00 84.19 191 ILE A C 1
ATOM 1461 O O . ILE A 1 191 ? 3.981 -9.951 -16.371 1.00 84.19 191 ILE A O 1
ATOM 1465 N N . ALA A 1 192 ? 4.397 -9.194 -18.447 1.00 81.69 192 ALA A N 1
ATOM 1466 C CA . ALA A 1 192 ? 3.129 -8.481 -18.582 1.00 81.69 192 ALA A CA 1
ATOM 1467 C C . ALA A 1 192 ? 1.906 -9.422 -18.576 1.00 81.69 192 ALA A C 1
ATOM 1469 O O . ALA A 1 192 ? 0.832 -9.031 -18.119 1.00 81.69 192 ALA A O 1
ATOM 1470 N N . ALA A 1 193 ? 2.081 -10.671 -19.017 1.00 81.38 193 ALA A N 1
ATOM 1471 C CA . ALA A 1 193 ? 1.087 -11.740 -18.920 1.00 81.38 193 ALA A CA 1
ATOM 1472 C C . ALA A 1 193 ? 1.050 -12.442 -17.540 1.00 81.38 193 ALA A C 1
ATOM 1474 O O . ALA A 1 193 ? 0.200 -13.301 -17.317 1.00 81.38 193 ALA A O 1
ATOM 1475 N N . GLY A 1 194 ? 1.947 -12.098 -16.605 1.00 81.81 194 GLY A N 1
ATOM 1476 C CA . GLY A 1 194 ? 2.058 -12.739 -15.285 1.00 81.81 194 GLY A CA 1
ATOM 1477 C C . GLY A 1 194 ? 2.740 -14.116 -15.297 1.00 81.81 194 GLY A C 1
ATOM 1478 O O . GLY A 1 194 ? 2.635 -14.864 -14.329 1.00 81.81 194 GLY A O 1
ATOM 1479 N N . GLN A 1 195 ? 3.428 -14.461 -16.385 1.00 90.31 195 GLN A N 1
ATOM 1480 C CA . GLN A 1 195 ? 4.097 -15.744 -16.615 1.00 90.31 195 GLN A CA 1
ATOM 1481 C C . GLN A 1 195 ? 5.589 -15.634 -16.263 1.00 90.31 195 GLN A C 1
ATOM 1483 O O . GLN A 1 195 ? 6.454 -15.508 -17.130 1.00 90.31 195 GLN A O 1
ATOM 1488 N N . TYR A 1 196 ? 5.902 -15.578 -14.966 1.00 85.88 196 TYR A N 1
ATOM 1489 C CA . TYR A 1 196 ? 7.250 -15.223 -14.503 1.00 85.88 196 TYR A CA 1
ATOM 1490 C C . TYR A 1 196 ? 8.311 -16.298 -14.792 1.00 85.88 196 TYR A C 1
ATOM 1492 O O . TYR A 1 196 ? 9.439 -15.947 -15.139 1.00 85.88 196 TYR A O 1
ATOM 1500 N N . ASP A 1 197 ? 7.967 -17.585 -14.720 1.00 94.06 197 ASP A N 1
ATOM 1501 C CA . ASP A 1 197 ? 8.913 -18.678 -14.994 1.00 94.06 197 ASP A CA 1
ATOM 1502 C C . ASP A 1 197 ? 9.313 -18.718 -16.479 1.00 94.06 197 ASP A C 1
ATOM 1504 O O . ASP A 1 197 ? 10.492 -18.846 -16.824 1.00 94.06 197 ASP A O 1
ATOM 1508 N N . GLU A 1 198 ? 8.343 -18.544 -17.379 1.00 97.50 198 GLU A N 1
ATOM 1509 C CA . GLU A 1 198 ? 8.577 -18.443 -18.817 1.00 97.50 198 GLU A CA 1
ATOM 1510 C C . GLU A 1 198 ? 9.379 -17.188 -19.177 1.00 97.50 198 GLU A C 1
ATOM 1512 O O . GLU A 1 198 ? 10.240 -17.239 -20.064 1.00 97.50 198 GLU A O 1
ATOM 1517 N N . ALA A 1 199 ? 9.147 -16.078 -18.467 1.00 96.38 199 ALA A N 1
ATOM 1518 C CA . ALA A 1 199 ? 9.940 -14.866 -18.624 1.00 96.38 199 ALA A CA 1
ATOM 1519 C C . ALA A 1 199 ? 11.418 -15.110 -18.294 1.00 96.38 199 ALA A C 1
ATOM 1521 O O . ALA A 1 199 ? 12.288 -14.769 -19.096 1.00 96.38 199 ALA A O 1
ATOM 1522 N N . LEU A 1 200 ? 11.704 -15.752 -17.156 1.00 96.94 200 LEU A N 1
ATOM 1523 C CA . LEU A 1 200 ? 13.069 -16.083 -16.737 1.00 96.94 200 LEU A CA 1
ATOM 1524 C C . LEU A 1 200 ? 13.769 -16.988 -17.756 1.00 96.94 200 LEU A C 1
ATOM 1526 O O . LEU A 1 200 ? 14.894 -16.696 -18.163 1.00 96.94 200 LEU A O 1
ATOM 1530 N N . ALA A 1 201 ? 13.081 -18.020 -18.254 1.00 98.06 201 ALA A N 1
ATOM 1531 C CA . ALA A 1 201 ? 13.621 -18.882 -19.301 1.00 98.06 201 ALA A CA 1
ATOM 1532 C C . ALA A 1 201 ? 13.932 -18.105 -20.595 1.00 98.06 201 ALA A C 1
ATOM 1534 O O . ALA A 1 201 ? 14.931 -18.381 -21.265 1.00 98.06 201 ALA A O 1
ATOM 1535 N N . ALA A 1 202 ? 13.102 -17.127 -20.969 1.00 98.19 202 ALA A N 1
ATOM 1536 C CA . ALA A 1 202 ? 13.371 -16.274 -22.121 1.00 98.19 202 ALA A CA 1
ATOM 1537 C C . ALA A 1 202 ? 14.620 -15.399 -21.898 1.00 98.19 202 ALA A C 1
ATOM 1539 O O . ALA A 1 202 ? 15.492 -15.370 -22.765 1.00 98.19 202 ALA A O 1
ATOM 1540 N N . PHE A 1 203 ? 14.774 -14.759 -20.736 1.00 98.06 203 PHE A N 1
ATOM 1541 C CA . PHE A 1 203 ? 15.966 -13.953 -20.436 1.00 98.06 203 PHE A CA 1
ATOM 1542 C C . PHE A 1 203 ? 17.252 -14.785 -20.354 1.00 98.06 203 PHE A C 1
ATOM 1544 O O . PHE A 1 203 ? 18.288 -14.352 -20.861 1.00 98.06 203 PHE A O 1
ATOM 1551 N N . ASP A 1 204 ? 17.192 -16.007 -19.819 1.00 98.00 204 ASP A N 1
ATOM 1552 C CA . ASP A 1 204 ? 18.328 -16.937 -19.827 1.00 98.00 204 ASP A CA 1
ATOM 1553 C C . ASP A 1 204 ? 18.749 -17.295 -21.259 1.00 98.00 204 ASP A C 1
ATOM 1555 O O . ASP A 1 204 ? 19.940 -17.313 -21.584 1.00 98.00 204 ASP A O 1
ATOM 1559 N N . ASN A 1 205 ? 17.778 -17.511 -22.154 1.00 97.75 205 ASN A N 1
ATOM 1560 C CA . ASN A 1 205 ? 18.062 -17.697 -23.575 1.00 97.75 205 ASN A CA 1
ATOM 1561 C C . ASN A 1 205 ? 18.655 -16.429 -24.204 1.00 97.75 205 ASN A C 1
ATOM 1563 O O . ASN A 1 205 ? 19.600 -16.534 -24.986 1.00 97.75 205 ASN A O 1
ATOM 1567 N N . ALA A 1 206 ? 18.161 -15.234 -23.874 1.00 97.44 206 ALA A N 1
ATOM 1568 C CA . ALA A 1 206 ? 18.750 -13.992 -24.372 1.00 97.44 206 ALA A CA 1
ATOM 1569 C C . ALA A 1 206 ? 20.229 -13.881 -23.970 1.00 97.44 206 ALA A C 1
ATOM 1571 O O . ALA A 1 206 ? 21.084 -13.659 -24.830 1.00 97.44 206 ALA A O 1
ATOM 1572 N N . ALA A 1 207 ? 20.536 -14.123 -22.693 1.00 96.25 207 ALA A N 1
ATOM 1573 C CA . ALA A 1 207 ? 21.893 -14.080 -22.162 1.00 96.25 207 ALA A CA 1
ATOM 1574 C C . ALA A 1 207 ? 22.808 -15.153 -22.775 1.00 96.25 207 ALA A C 1
ATOM 1576 O O . ALA A 1 207 ? 23.965 -14.874 -23.078 1.00 96.25 207 ALA A O 1
ATOM 1577 N N . ALA A 1 208 ? 22.294 -16.360 -23.030 1.00 96.50 208 ALA A N 1
ATOM 1578 C CA . ALA A 1 208 ? 23.061 -17.440 -23.652 1.00 96.50 208 ALA A CA 1
ATOM 1579 C C . ALA A 1 208 ? 23.413 -17.181 -25.131 1.00 96.50 208 ALA A C 1
ATOM 1581 O O . ALA A 1 208 ? 24.382 -17.747 -25.640 1.00 96.50 208 ALA A O 1
ATOM 1582 N N . ASN A 1 209 ? 22.641 -16.337 -25.826 1.00 93.38 209 ASN A N 1
ATOM 1583 C CA . ASN A 1 209 ? 22.790 -16.068 -27.260 1.00 93.38 209 ASN A CA 1
ATOM 1584 C C . ASN A 1 209 ? 23.449 -14.705 -27.563 1.00 93.38 209 ASN A C 1
ATOM 1586 O O . ASN A 1 209 ? 23.419 -14.238 -28.703 1.00 93.38 209 ASN A O 1
ATOM 1590 N N . THR A 1 210 ? 24.059 -14.042 -26.574 1.00 93.75 210 THR A N 1
ATOM 1591 C CA . THR A 1 210 ? 24.710 -12.737 -26.765 1.00 93.75 210 THR A CA 1
ATOM 1592 C C . THR A 1 210 ? 25.972 -12.574 -25.920 1.00 93.75 210 THR A C 1
ATOM 1594 O O . THR A 1 210 ? 26.103 -13.150 -24.852 1.00 93.75 210 THR A O 1
ATOM 1597 N N . ASN A 1 211 ? 26.889 -11.729 -26.394 1.00 92.19 211 ASN A N 1
ATOM 1598 C CA . ASN A 1 211 ? 27.994 -11.171 -25.600 1.00 92.19 211 ASN A CA 1
ATOM 1599 C C . ASN A 1 211 ? 27.944 -9.631 -25.593 1.00 92.19 211 ASN A C 1
ATOM 1601 O O . ASN A 1 211 ? 28.952 -8.975 -25.354 1.00 92.19 211 ASN A O 1
ATOM 1605 N N . ARG A 1 212 ? 26.810 -9.041 -25.992 1.00 91.81 212 ARG A N 1
ATOM 1606 C CA . ARG A 1 212 ? 26.626 -7.587 -26.017 1.00 91.81 212 ARG A CA 1
ATOM 1607 C C . ARG A 1 212 ? 26.133 -7.130 -24.652 1.00 91.81 212 ARG A C 1
ATOM 1609 O O . ARG A 1 212 ? 25.014 -7.489 -24.293 1.00 91.81 212 ARG A O 1
ATOM 1616 N N . ASP A 1 213 ? 26.904 -6.276 -23.987 1.00 92.00 213 ASP A N 1
ATOM 1617 C CA . ASP A 1 213 ? 26.577 -5.742 -22.656 1.00 92.00 213 ASP A CA 1
ATOM 1618 C C . ASP A 1 213 ? 25.172 -5.128 -22.612 1.00 92.00 213 ASP A C 1
ATOM 1620 O O . ASP A 1 213 ? 24.351 -5.592 -21.840 1.00 92.00 213 ASP A O 1
ATOM 1624 N N . SER A 1 214 ? 24.818 -4.245 -23.556 1.00 89.81 214 SER A N 1
ATOM 1625 C CA . SER A 1 214 ? 23.442 -3.703 -23.687 1.00 89.81 214 SER A CA 1
ATOM 1626 C C . SER A 1 214 ? 22.308 -4.746 -23.725 1.00 89.81 214 SER A C 1
ATOM 1628 O O . SER A 1 214 ? 21.198 -4.477 -23.282 1.00 89.81 214 SER A O 1
ATOM 1630 N N . VAL A 1 215 ? 22.539 -5.944 -24.274 1.00 92.50 215 VAL A N 1
ATOM 1631 C CA . VAL A 1 215 ? 21.511 -7.001 -24.320 1.00 92.50 215 VAL A CA 1
ATOM 1632 C C . VAL A 1 215 ? 21.494 -7.793 -23.010 1.00 92.50 215 VAL A C 1
ATOM 1634 O O . VAL A 1 215 ? 20.419 -8.194 -22.566 1.00 92.50 215 VAL A O 1
ATOM 1637 N N . LEU A 1 216 ? 22.664 -7.991 -22.391 1.00 95.25 216 LEU A N 1
ATOM 1638 C CA . LEU A 1 216 ? 22.809 -8.619 -21.075 1.00 95.25 216 LEU A CA 1
ATOM 1639 C C . LEU A 1 216 ? 22.215 -7.745 -19.965 1.00 95.25 216 LEU A C 1
ATOM 1641 O O . LEU A 1 216 ? 21.495 -8.268 -19.122 1.00 95.25 216 LEU A O 1
ATOM 1645 N N . GLU A 1 217 ? 22.442 -6.432 -20.010 1.00 94.31 217 GLU A N 1
ATOM 1646 C CA . GLU A 1 217 ? 21.833 -5.427 -19.134 1.00 94.31 217 GLU A CA 1
ATOM 1647 C C . GLU A 1 217 ? 20.306 -5.556 -19.148 1.00 94.31 217 GLU A C 1
ATOM 1649 O O . GLU A 1 217 ? 19.689 -5.770 -18.105 1.00 94.31 217 GLU A O 1
ATOM 1654 N N . LEU A 1 218 ? 19.694 -5.532 -20.339 1.00 92.56 218 LEU A N 1
ATOM 1655 C CA . LEU A 1 218 ? 18.245 -5.677 -20.498 1.00 92.56 218 LEU A CA 1
ATOM 1656 C C . LEU A 1 218 ? 17.727 -7.047 -20.044 1.00 92.56 218 LEU A C 1
ATOM 1658 O O . LEU A 1 218 ? 16.654 -7.113 -19.447 1.00 92.56 218 LEU A O 1
ATOM 1662 N N . ALA A 1 219 ? 18.476 -8.125 -20.296 1.00 96.69 219 ALA A N 1
ATOM 1663 C CA . ALA A 1 219 ? 18.103 -9.466 -19.847 1.00 96.69 219 ALA A CA 1
ATOM 1664 C C . ALA A 1 219 ? 18.111 -9.558 -18.314 1.00 96.69 219 ALA A C 1
ATOM 1666 O O . ALA A 1 219 ? 17.144 -10.018 -17.715 1.00 96.69 219 ALA A O 1
ATOM 1667 N N . LYS A 1 220 ? 19.174 -9.064 -17.664 1.00 97.75 220 LYS A N 1
ATOM 1668 C CA . LYS A 1 220 ? 19.320 -9.069 -16.201 1.00 97.75 220 LYS A CA 1
ATOM 1669 C C . LYS A 1 220 ? 18.306 -8.161 -15.521 1.00 97.75 220 LYS A C 1
ATOM 1671 O O . LYS A 1 220 ? 17.673 -8.587 -14.558 1.00 97.75 220 LYS A O 1
ATOM 1676 N N . ARG A 1 221 ? 18.081 -6.967 -16.074 1.00 95.75 221 ARG A N 1
ATOM 1677 C CA . ARG A 1 221 ? 16.994 -6.070 -15.669 1.00 95.75 221 ARG A CA 1
ATOM 1678 C C . ARG A 1 221 ? 15.640 -6.778 -15.761 1.00 95.75 221 ARG A C 1
ATOM 1680 O O . ARG A 1 221 ? 14.876 -6.752 -14.804 1.00 95.75 221 ARG A O 1
ATOM 1687 N N . GLY A 1 222 ? 15.353 -7.433 -16.886 1.00 94.75 222 GLY A N 1
ATOM 1688 C CA . GLY A 1 222 ? 14.119 -8.193 -17.095 1.00 94.75 222 GLY A CA 1
ATOM 1689 C C . GLY A 1 222 ? 13.928 -9.311 -16.068 1.00 94.75 222 GLY A C 1
ATOM 1690 O O . GLY A 1 222 ? 12.883 -9.380 -15.423 1.00 94.75 222 GLY A O 1
ATOM 1691 N N . SER A 1 223 ? 14.958 -10.130 -15.833 1.00 98.06 223 SER A N 1
ATOM 1692 C CA . SER A 1 223 ? 14.922 -11.161 -14.790 1.00 98.06 223 SER A CA 1
ATOM 1693 C C . SER A 1 223 ? 14.701 -10.567 -13.397 1.00 98.06 223 SER A C 1
ATOM 1695 O O . SER A 1 223 ? 13.930 -11.122 -12.616 1.00 98.06 223 SER A O 1
ATOM 1697 N N . GLY A 1 224 ? 15.327 -9.426 -13.085 1.00 96.06 224 GLY A N 1
ATOM 1698 C CA . GLY A 1 224 ? 15.102 -8.699 -11.834 1.00 96.06 224 GLY A CA 1
ATOM 1699 C C . GLY A 1 224 ? 13.637 -8.291 -11.653 1.00 96.06 224 GLY A C 1
ATOM 1700 O O . GLY A 1 224 ? 13.059 -8.554 -10.600 1.00 96.06 224 GLY A O 1
ATOM 1701 N N . ILE A 1 225 ? 12.999 -7.746 -12.696 1.00 91.25 225 ILE A N 1
ATOM 1702 C CA . ILE A 1 225 ? 11.572 -7.372 -12.678 1.00 91.25 225 ILE A CA 1
ATOM 1703 C C . ILE A 1 225 ? 10.675 -8.602 -12.488 1.00 91.25 225 ILE A C 1
ATOM 1705 O O . ILE A 1 225 ? 9.694 -8.534 -11.744 1.00 91.25 225 ILE A O 1
ATOM 1709 N N . ALA A 1 226 ? 11.003 -9.734 -13.120 1.00 88.44 226 ALA A N 1
ATOM 1710 C CA . ALA A 1 226 ? 10.258 -10.980 -12.939 1.00 88.44 226 ALA A CA 1
ATOM 1711 C C . ALA A 1 226 ? 10.306 -11.457 -11.476 1.00 88.44 226 ALA A C 1
ATOM 1713 O O . ALA A 1 226 ? 9.260 -11.723 -10.886 1.00 88.44 226 ALA A O 1
ATOM 1714 N N . TYR A 1 227 ? 11.491 -11.484 -10.854 1.00 89.50 227 TYR A N 1
ATOM 1715 C CA . TYR A 1 227 ? 11.626 -11.854 -9.440 1.00 89.50 227 TYR A CA 1
ATOM 1716 C C . TYR A 1 227 ? 10.982 -10.840 -8.487 1.00 89.50 227 TYR A C 1
ATOM 1718 O O . TYR A 1 227 ? 10.369 -11.251 -7.504 1.00 89.50 227 TYR A O 1
ATOM 1726 N N . LEU A 1 228 ? 11.070 -9.538 -8.782 1.00 82.50 228 LEU A N 1
ATOM 1727 C CA . LEU A 1 228 ? 10.383 -8.486 -8.026 1.00 82.50 228 LEU A CA 1
ATOM 1728 C C . LEU A 1 228 ? 8.864 -8.705 -8.045 1.00 82.50 228 LEU A C 1
ATOM 1730 O O . LEU A 1 228 ? 8.219 -8.663 -6.999 1.00 82.50 228 LEU A O 1
ATOM 1734 N N . SER A 1 229 ? 8.310 -9.004 -9.223 1.00 80.44 229 SER A N 1
ATOM 1735 C CA . SER A 1 229 ? 6.877 -9.267 -9.412 1.00 80.44 229 SER A CA 1
ATOM 1736 C C . SER A 1 229 ? 6.423 -10.564 -8.735 1.00 80.44 229 SER A C 1
ATOM 1738 O O . SER A 1 229 ? 5.304 -10.633 -8.236 1.00 80.44 229 SER A O 1
ATOM 1740 N N . ALA A 1 230 ? 7.302 -11.567 -8.666 1.00 79.12 230 ALA A N 1
ATOM 1741 C CA . ALA A 1 230 ? 7.070 -12.828 -7.963 1.00 79.12 230 ALA A CA 1
ATOM 1742 C C . ALA A 1 230 ? 7.296 -12.750 -6.435 1.00 79.12 230 ALA A C 1
ATOM 1744 O O . ALA A 1 230 ? 7.123 -13.750 -5.743 1.00 79.12 230 ALA A O 1
ATOM 1745 N N . GLY A 1 231 ? 7.697 -11.592 -5.890 1.00 80.31 231 GLY A N 1
ATOM 1746 C CA . GLY A 1 231 ? 7.922 -11.400 -4.449 1.00 80.31 231 GLY A CA 1
ATOM 1747 C C . GLY A 1 231 ? 9.292 -11.863 -3.932 1.00 80.31 231 GLY A C 1
ATOM 1748 O O . GLY A 1 231 ? 9.532 -11.893 -2.727 1.00 80.31 231 GLY A O 1
ATOM 1749 N N . HIS A 1 232 ? 10.222 -12.215 -4.818 1.00 87.31 232 HIS A N 1
ATOM 1750 C CA . HIS A 1 232 ? 11.568 -12.679 -4.472 1.00 87.31 232 HIS A CA 1
ATOM 1751 C C . HIS A 1 232 ? 12.575 -11.519 -4.449 1.00 87.31 232 HIS A C 1
ATOM 1753 O O . HIS A 1 232 ? 13.512 -11.453 -5.251 1.00 87.31 232 HIS A O 1
ATOM 1759 N N . TYR A 1 233 ? 12.383 -10.594 -3.509 1.00 89.19 233 TYR A N 1
ATOM 1760 C CA . TYR A 1 233 ? 13.051 -9.288 -3.496 1.00 89.19 233 TYR A CA 1
ATOM 1761 C C . TYR A 1 233 ? 14.581 -9.356 -3.432 1.00 89.19 233 TYR A C 1
ATOM 1763 O O . TYR A 1 233 ? 15.248 -8.697 -4.225 1.00 89.19 233 TYR A O 1
ATOM 1771 N N . SER A 1 234 ? 15.164 -10.215 -2.587 1.00 93.88 234 SER A N 1
ATOM 1772 C CA . SER A 1 234 ? 16.629 -10.351 -2.504 1.00 93.88 234 SER A CA 1
ATOM 1773 C C . SER A 1 234 ? 17.252 -10.794 -3.832 1.00 93.88 234 SER A C 1
ATOM 1775 O O . SER A 1 234 ? 18.314 -10.307 -4.211 1.00 93.88 234 SER A O 1
ATOM 1777 N N . LYS A 1 235 ? 16.573 -11.673 -4.585 1.00 94.25 235 LYS A N 1
ATOM 1778 C CA . LYS A 1 235 ? 17.066 -12.112 -5.896 1.00 94.25 235 LYS A CA 1
ATOM 1779 C C . LYS A 1 235 ? 16.924 -11.019 -6.954 1.00 94.25 235 LYS A C 1
ATOM 1781 O O . LYS A 1 235 ? 17.799 -10.883 -7.807 1.00 94.25 235 LYS A O 1
ATOM 1786 N N . ALA A 1 236 ? 15.857 -10.225 -6.877 1.00 93.38 236 ALA A N 1
ATOM 1787 C CA . ALA A 1 236 ? 15.695 -9.050 -7.724 1.00 93.38 236 ALA A CA 1
ATOM 1788 C C . ALA A 1 236 ? 16.844 -8.047 -7.508 1.00 93.38 236 ALA A C 1
ATOM 1790 O O . ALA A 1 236 ? 17.472 -7.635 -8.480 1.00 93.38 236 ALA A O 1
ATOM 1791 N N . VAL A 1 237 ? 17.199 -7.752 -6.248 1.00 97.19 237 VAL A N 1
ATOM 1792 C CA . VAL A 1 237 ? 18.343 -6.891 -5.884 1.00 97.19 237 VAL A CA 1
ATOM 1793 C C . VAL A 1 237 ? 19.657 -7.395 -6.490 1.00 97.19 237 VAL A C 1
ATOM 1795 O O . VAL A 1 237 ? 20.400 -6.608 -7.078 1.00 97.19 237 VAL A O 1
ATOM 1798 N N . GLU A 1 238 ? 19.955 -8.696 -6.390 1.00 97.56 238 GLU A N 1
ATOM 1799 C CA . GLU A 1 238 ? 21.152 -9.285 -7.015 1.00 97.56 238 GLU A CA 1
ATOM 1800 C C . GLU A 1 238 ? 21.181 -9.033 -8.529 1.00 97.56 238 GLU A C 1
ATOM 1802 O O . GLU A 1 238 ? 22.188 -8.579 -9.069 1.00 97.56 238 GLU A O 1
ATOM 1807 N N . LEU A 1 239 ? 20.063 -9.284 -9.213 1.00 97.94 239 LEU A N 1
ATOM 1808 C CA . LEU A 1 239 ? 19.973 -9.175 -10.668 1.00 97.94 239 LEU A CA 1
ATOM 1809 C C . LEU A 1 239 ? 20.014 -7.731 -11.170 1.00 97.94 239 LEU A C 1
ATOM 1811 O O . LEU A 1 239 ? 20.605 -7.483 -12.220 1.00 97.94 239 LEU A O 1
ATOM 1815 N N . PHE A 1 240 ? 19.440 -6.777 -10.435 1.00 97.75 240 PHE A N 1
ATOM 1816 C CA . PHE A 1 240 ? 19.571 -5.358 -10.768 1.00 97.75 240 PHE A CA 1
ATOM 1817 C C . PHE A 1 240 ? 21.007 -4.869 -10.578 1.00 97.75 240 PHE A C 1
ATOM 1819 O O . PHE A 1 240 ? 21.529 -4.174 -11.446 1.00 97.75 240 PHE A O 1
ATOM 1826 N N . ASN A 1 241 ? 21.688 -5.297 -9.511 1.00 97.31 241 ASN A N 1
ATOM 1827 C CA . ASN A 1 241 ? 23.111 -5.008 -9.341 1.00 97.31 241 ASN A CA 1
ATOM 1828 C C . ASN A 1 241 ? 23.958 -5.627 -10.460 1.00 97.31 241 ASN A C 1
ATOM 1830 O O . ASN A 1 241 ? 24.829 -4.949 -10.997 1.00 97.31 241 ASN A O 1
ATOM 1834 N N . GLU A 1 242 ? 23.679 -6.873 -10.865 1.00 96.25 242 GLU A N 1
ATOM 1835 C CA . GLU A 1 242 ? 24.313 -7.487 -12.038 1.00 96.25 242 GLU A CA 1
ATOM 1836 C C . GLU A 1 242 ? 24.042 -6.675 -13.315 1.00 96.25 242 GLU A C 1
ATOM 1838 O O . GLU A 1 242 ? 24.975 -6.417 -14.074 1.00 96.25 242 GLU A O 1
ATOM 1843 N N . ALA A 1 243 ? 22.804 -6.226 -13.548 1.00 95.12 243 ALA A N 1
ATOM 1844 C CA . ALA A 1 243 ? 22.449 -5.405 -14.708 1.00 95.12 243 ALA A CA 1
ATOM 1845 C C . ALA A 1 243 ? 23.263 -4.101 -14.755 1.00 95.12 243 ALA A C 1
ATOM 1847 O O . ALA A 1 243 ? 23.835 -3.780 -15.795 1.00 95.12 243 ALA A O 1
ATOM 1848 N N . LEU A 1 244 ? 23.412 -3.419 -13.614 1.00 93.88 244 LEU A N 1
ATOM 1849 C CA . LEU A 1 244 ? 24.215 -2.197 -13.488 1.00 93.88 244 LEU A CA 1
ATOM 1850 C C . LEU A 1 244 ? 25.707 -2.417 -13.787 1.00 93.88 244 LEU A C 1
ATOM 1852 O O . LEU A 1 244 ? 26.394 -1.465 -14.142 1.00 93.88 244 LEU A O 1
ATOM 1856 N N . THR A 1 245 ? 26.229 -3.650 -13.704 1.00 93.62 245 THR A N 1
ATOM 1857 C CA . THR A 1 245 ? 27.619 -3.932 -14.121 1.00 93.62 245 THR A CA 1
ATOM 1858 C C . THR A 1 245 ? 27.823 -3.897 -15.637 1.00 93.62 245 THR A C 1
ATOM 1860 O O . THR A 1 245 ? 28.953 -3.724 -16.092 1.00 93.62 245 THR A O 1
ATOM 1863 N N . TYR A 1 246 ? 26.744 -4.052 -16.412 1.00 89.62 246 TYR A N 1
ATOM 1864 C CA . TYR A 1 246 ? 26.748 -3.988 -17.876 1.00 89.62 246 TYR A CA 1
ATOM 1865 C C . TYR A 1 246 ? 26.395 -2.598 -18.417 1.00 89.62 246 TYR A C 1
ATOM 1867 O O . TYR A 1 246 ? 26.481 -2.396 -19.630 1.00 89.62 246 TYR A O 1
ATOM 1875 N N . ALA A 1 247 ? 26.013 -1.658 -17.546 1.00 77.88 247 ALA A N 1
ATOM 1876 C CA . ALA A 1 247 ? 25.652 -0.299 -17.927 1.00 77.88 247 ALA A CA 1
ATOM 1877 C C . ALA A 1 247 ? 26.821 0.357 -18.681 1.00 77.88 247 ALA A C 1
ATOM 1879 O O . ALA A 1 247 ? 27.897 0.603 -18.134 1.00 77.88 247 ALA A O 1
ATOM 1880 N N . CYS A 1 248 ? 26.629 0.585 -19.980 1.00 61.75 248 CYS A N 1
ATOM 1881 C CA . CYS A 1 248 ? 27.694 0.994 -20.887 1.00 61.75 248 CYS A CA 1
ATOM 1882 C C . CYS A 1 248 ? 27.484 2.428 -21.387 1.00 61.75 248 CYS A C 1
ATOM 1884 O O . CYS A 1 248 ? 26.902 2.582 -22.453 1.00 61.75 248 CYS A O 1
ATOM 1886 N N . ASP A 1 249 ? 27.947 3.453 -20.650 1.00 61.12 249 ASP A N 1
ATOM 1887 C CA . ASP A 1 249 ? 28.085 4.885 -21.042 1.00 61.12 249 ASP A CA 1
ATOM 1888 C C . ASP A 1 249 ? 26.943 5.504 -21.895 1.00 61.12 249 ASP A C 1
ATOM 1890 O O . ASP A 1 249 ? 27.105 6.538 -22.550 1.00 61.12 249 ASP A O 1
ATOM 1894 N N . SER A 1 250 ? 25.764 4.887 -21.916 1.00 53.19 250 SER A N 1
ATOM 1895 C CA . SER A 1 250 ? 24.616 5.299 -22.708 1.00 53.19 250 SER A CA 1
ATOM 1896 C C . SER A 1 250 ? 23.675 6.027 -21.772 1.00 53.19 250 SER A C 1
ATOM 1898 O O . SER A 1 250 ? 23.437 5.530 -20.675 1.00 53.19 250 SER A O 1
ATOM 1900 N N . TYR A 1 251 ? 23.210 7.201 -22.215 1.00 57.91 251 TYR A N 1
ATOM 1901 C CA . TYR A 1 251 ? 22.194 8.060 -21.602 1.00 57.91 251 TYR A CA 1
ATOM 1902 C C . TYR A 1 251 ? 21.523 7.420 -20.382 1.00 57.91 251 TYR A C 1
ATOM 1904 O O . TYR A 1 251 ? 20.808 6.431 -20.543 1.00 57.91 251 TYR A O 1
ATOM 1912 N N . GLY A 1 252 ? 21.760 7.984 -19.191 1.00 68.81 252 GLY A N 1
ATOM 1913 C CA . GLY A 1 252 ? 21.411 7.418 -17.878 1.00 68.81 252 GLY A CA 1
ATOM 1914 C C . GLY A 1 252 ? 19.928 7.118 -17.619 1.00 68.81 252 GLY A C 1
ATOM 1915 O O . GLY A 1 252 ? 19.552 6.922 -16.476 1.00 68.81 252 GLY A O 1
ATOM 1916 N N . GLU A 1 253 ? 19.076 7.076 -18.643 1.00 78.88 253 GLU A N 1
ATOM 1917 C CA . GLU A 1 253 ? 17.687 6.623 -18.586 1.00 78.88 253 GLU A CA 1
ATOM 1918 C C . GLU A 1 253 ? 17.581 5.139 -18.202 1.00 78.88 253 GLU A C 1
ATOM 1920 O O . GLU A 1 253 ? 16.828 4.814 -17.290 1.00 78.88 253 GLU A O 1
ATOM 1925 N N . THR A 1 254 ? 18.350 4.239 -18.840 1.00 83.38 254 THR A N 1
ATOM 1926 C CA . THR A 1 254 ? 18.292 2.794 -18.510 1.00 83.38 254 THR A CA 1
ATOM 1927 C C . THR A 1 254 ? 18.900 2.522 -17.137 1.00 83.38 254 THR A C 1
ATOM 1929 O O . THR A 1 254 ? 18.319 1.785 -16.345 1.00 83.38 254 THR A O 1
ATOM 1932 N N . GLU A 1 255 ? 20.028 3.168 -16.821 1.00 89.12 255 GLU A N 1
ATOM 1933 C CA . GLU A 1 255 ? 20.637 3.090 -15.491 1.00 89.12 255 GLU A CA 1
ATOM 1934 C C . GLU A 1 255 ? 19.664 3.583 -14.416 1.00 89.12 255 GLU A C 1
ATOM 1936 O O . GLU A 1 255 ? 19.413 2.869 -13.449 1.00 89.12 255 GLU A O 1
ATOM 1941 N N . ARG A 1 256 ? 19.055 4.761 -14.605 1.00 88.50 256 ARG A N 1
ATOM 1942 C CA . ARG A 1 256 ? 18.070 5.323 -13.671 1.00 88.50 256 ARG A CA 1
ATOM 1943 C C . ARG A 1 256 ? 16.886 4.390 -13.460 1.00 88.50 256 ARG A C 1
ATOM 1945 O O . ARG A 1 256 ? 16.467 4.181 -12.329 1.00 88.50 256 ARG A O 1
ATOM 1952 N N . ASP A 1 257 ? 16.354 3.826 -14.534 1.00 87.56 257 ASP A N 1
ATOM 1953 C CA . ASP A 1 257 ? 15.239 2.889 -14.466 1.00 87.56 257 ASP A CA 1
ATOM 1954 C C . ASP A 1 257 ? 15.614 1.609 -13.694 1.00 87.56 257 ASP A C 1
ATOM 1956 O O . ASP A 1 257 ? 14.860 1.174 -12.825 1.00 87.56 257 ASP A O 1
ATOM 1960 N N . ILE A 1 258 ? 16.818 1.057 -13.897 1.00 93.25 258 ILE A N 1
ATOM 1961 C CA . ILE A 1 258 ? 17.321 -0.061 -13.079 1.00 93.25 258 ILE A CA 1
ATOM 1962 C C . ILE A 1 258 ? 17.482 0.351 -11.609 1.00 93.25 258 ILE A C 1
ATOM 1964 O O . ILE A 1 258 ? 17.128 -0.429 -10.726 1.00 93.25 258 ILE A O 1
ATOM 1968 N N . LEU A 1 259 ? 17.991 1.556 -11.330 1.00 94.94 259 LEU A N 1
ATOM 1969 C CA . LEU A 1 259 ? 18.140 2.062 -9.963 1.00 94.94 259 LEU A CA 1
ATOM 1970 C C . LEU A 1 259 ? 16.787 2.208 -9.257 1.00 94.94 259 LEU A C 1
ATOM 1972 O O . LEU A 1 259 ? 16.689 1.853 -8.087 1.00 94.94 259 LEU A O 1
ATOM 1976 N N . TYR A 1 260 ? 15.738 2.651 -9.955 1.00 93.19 260 TYR A N 1
ATOM 1977 C CA . TYR A 1 260 ? 14.392 2.717 -9.381 1.00 93.19 260 TYR A CA 1
ATOM 1978 C C . TYR A 1 260 ? 13.874 1.328 -8.992 1.00 93.19 260 TYR A C 1
ATOM 1980 O O . TYR A 1 260 ? 13.395 1.148 -7.873 1.00 93.19 260 TYR A O 1
ATOM 1988 N N . TYR A 1 261 ? 14.030 0.323 -9.861 1.00 92.00 261 TYR A N 1
ATOM 1989 C CA . TYR A 1 261 ? 13.644 -1.046 -9.508 1.00 92.00 261 TYR A CA 1
ATOM 1990 C C . TYR A 1 261 ? 14.506 -1.650 -8.396 1.00 92.00 261 TYR A C 1
ATOM 1992 O O . TYR A 1 261 ? 13.998 -2.413 -7.572 1.00 92.00 261 TYR A O 1
ATOM 2000 N N . LEU A 1 262 ? 15.802 -1.330 -8.364 1.00 97.19 262 LEU A N 1
ATOM 2001 C CA . LEU A 1 262 ? 16.701 -1.757 -7.297 1.00 97.19 262 LEU A CA 1
ATOM 2002 C C . LEU A 1 262 ? 16.249 -1.184 -5.951 1.00 97.19 262 LEU A C 1
ATOM 2004 O O . LEU A 1 262 ? 16.111 -1.950 -5.000 1.00 97.19 262 LEU A O 1
ATOM 2008 N N . ALA A 1 263 ? 15.962 0.118 -5.891 1.00 93.44 263 ALA A N 1
ATOM 2009 C CA . ALA A 1 263 ? 15.485 0.768 -4.678 1.00 93.44 263 ALA A CA 1
ATOM 2010 C C . ALA A 1 263 ? 14.133 0.194 -4.222 1.00 93.44 263 ALA A C 1
ATOM 2012 O O . ALA A 1 263 ? 13.989 -0.151 -3.052 1.00 93.44 263 ALA A O 1
ATOM 2013 N N . GLU A 1 264 ? 13.184 -0.031 -5.141 1.00 89.62 264 GLU A N 1
ATOM 2014 C CA . GLU A 1 264 ? 11.907 -0.681 -4.806 1.00 89.62 264 GLU A CA 1
ATOM 2015 C C . GLU A 1 264 ? 12.119 -2.100 -4.249 1.00 89.62 264 GLU A C 1
ATOM 2017 O O . GLU A 1 264 ? 11.480 -2.504 -3.274 1.00 89.62 264 GLU A O 1
ATOM 2022 N N . ALA A 1 265 ? 13.015 -2.884 -4.856 1.00 88.88 265 ALA A N 1
ATOM 2023 C CA . ALA A 1 265 ? 13.325 -4.226 -4.374 1.00 88.88 265 ALA A CA 1
ATOM 2024 C C . ALA A 1 265 ? 13.982 -4.196 -2.982 1.00 88.88 265 ALA A C 1
ATOM 2026 O O . ALA A 1 265 ? 13.667 -5.045 -2.146 1.00 88.88 265 ALA A O 1
ATOM 2027 N N . GLN A 1 266 ? 14.845 -3.212 -2.714 1.00 93.25 266 GLN A N 1
ATOM 2028 C CA . GLN A 1 266 ? 15.452 -2.988 -1.401 1.00 93.25 266 GLN A CA 1
ATOM 2029 C C . GLN A 1 266 ? 14.392 -2.633 -0.351 1.00 93.25 266 GLN A C 1
ATOM 2031 O O . GLN A 1 266 ? 14.313 -3.328 0.663 1.00 93.25 266 GLN A O 1
ATOM 2036 N N . GLU A 1 267 ? 13.502 -1.671 -0.624 1.00 84.44 267 GLU A N 1
ATOM 2037 C CA . GLU A 1 267 ? 12.395 -1.299 0.273 1.00 84.44 267 GLU A CA 1
ATOM 2038 C C . GLU A 1 267 ? 11.513 -2.502 0.609 1.00 84.44 267 GLU A C 1
ATOM 2040 O O . GLU A 1 267 ? 11.271 -2.802 1.777 1.00 84.44 267 GLU A O 1
ATOM 2045 N N . ARG A 1 268 ? 11.093 -3.262 -0.409 1.00 82.31 268 ARG A N 1
ATOM 2046 C CA . ARG A 1 268 ? 10.248 -4.450 -0.214 1.00 82.31 268 ARG A CA 1
ATOM 2047 C C . ARG A 1 268 ? 10.954 -5.591 0.517 1.00 82.31 268 ARG A C 1
ATOM 2049 O O . ARG A 1 268 ? 10.290 -6.444 1.099 1.00 82.31 268 ARG A O 1
ATOM 2056 N N . SER A 1 269 ? 12.285 -5.624 0.490 1.00 86.06 269 SER A N 1
ATOM 2057 C CA . SER A 1 269 ? 13.086 -6.560 1.285 1.00 86.06 269 SER A CA 1
ATOM 2058 C C . SER A 1 269 ? 13.346 -6.085 2.722 1.00 86.06 269 SER A C 1
ATOM 2060 O O . SER A 1 269 ? 13.916 -6.841 3.509 1.00 86.06 269 SER A O 1
ATOM 2062 N N . GLY A 1 270 ? 12.926 -4.862 3.069 1.00 86.19 270 GLY A N 1
ATOM 2063 C CA . GLY A 1 270 ? 13.169 -4.224 4.366 1.00 86.19 270 GLY A CA 1
ATOM 2064 C C . GLY A 1 270 ? 14.508 -3.483 4.475 1.00 86.19 270 GLY A C 1
ATOM 2065 O O . GLY A 1 270 ? 14.855 -3.012 5.556 1.00 86.19 270 GLY A O 1
ATOM 2066 N N . ASP A 1 271 ? 15.267 -3.357 3.383 1.00 93.56 271 ASP A N 1
ATOM 2067 C CA . ASP A 1 271 ? 16.543 -2.634 3.325 1.00 93.56 271 ASP A CA 1
ATOM 2068 C C . ASP A 1 271 ? 16.323 -1.147 3.003 1.00 93.56 271 ASP A C 1
ATOM 2070 O O . ASP A 1 271 ? 16.670 -0.644 1.934 1.00 93.56 271 ASP A O 1
ATOM 2074 N N . ALA A 1 272 ? 15.699 -0.435 3.942 1.00 92.44 272 ALA A N 1
ATOM 2075 C CA . ALA A 1 272 ? 15.365 0.979 3.774 1.00 92.44 272 ALA A CA 1
ATOM 2076 C C . ALA A 1 272 ? 16.612 1.870 3.588 1.00 92.44 272 ALA A C 1
ATOM 2078 O O . ALA A 1 272 ? 16.600 2.804 2.790 1.00 92.44 272 ALA A O 1
ATOM 2079 N N . LEU A 1 273 ? 17.721 1.567 4.276 1.00 96.81 273 LEU A N 1
ATOM 2080 C CA . LEU A 1 273 ? 18.964 2.331 4.124 1.00 96.81 273 LEU A CA 1
ATOM 2081 C C . LEU A 1 273 ? 19.632 2.072 2.769 1.00 96.81 273 LEU A C 1
ATOM 2083 O O . LEU A 1 273 ? 20.056 3.028 2.121 1.00 96.81 273 LEU A O 1
ATOM 2087 N N . GLY A 1 274 ? 19.672 0.820 2.302 1.00 97.25 274 GLY A N 1
ATOM 2088 C CA . GLY A 1 274 ? 20.169 0.510 0.964 1.00 97.25 274 GLY A CA 1
ATOM 2089 C C . GLY A 1 274 ? 19.332 1.165 -0.136 1.00 97.25 274 GLY A C 1
ATOM 2090 O O . GLY A 1 274 ? 19.897 1.679 -1.102 1.00 97.25 274 GLY A O 1
ATOM 2091 N N . ALA A 1 275 ? 18.006 1.232 0.027 1.00 96.31 275 ALA A N 1
ATOM 2092 C CA . ALA A 1 275 ? 17.142 1.983 -0.884 1.00 96.31 275 ALA A CA 1
ATOM 2093 C C . ALA A 1 275 ? 17.491 3.481 -0.898 1.00 96.31 275 ALA A C 1
ATOM 2095 O O . ALA A 1 275 ? 17.609 4.078 -1.969 1.00 96.31 275 ALA A O 1
ATOM 2096 N N . ALA A 1 276 ? 17.735 4.084 0.271 1.00 97.94 276 ALA A N 1
ATOM 2097 C CA . ALA A 1 276 ? 18.121 5.490 0.363 1.00 97.94 276 ALA A CA 1
ATOM 2098 C C . ALA A 1 276 ? 19.471 5.793 -0.322 1.00 97.94 276 ALA A C 1
ATOM 2100 O O . ALA A 1 276 ? 19.628 6.831 -0.978 1.00 97.94 276 ALA A O 1
ATOM 2101 N N . GLU A 1 277 ? 20.439 4.877 -0.230 1.00 97.75 277 GLU A N 1
ATOM 2102 C CA . GLU A 1 277 ? 21.701 4.956 -0.978 1.00 97.75 277 GLU A CA 1
ATOM 2103 C C . GLU A 1 277 ? 21.463 4.872 -2.494 1.00 97.75 277 GLU A C 1
ATOM 2105 O O . GLU A 1 277 ? 22.018 5.662 -3.261 1.00 97.75 277 GLU A O 1
ATOM 2110 N N . THR A 1 278 ? 20.586 3.974 -2.943 1.00 97.38 278 THR A N 1
ATOM 2111 C CA . THR A 1 278 ? 20.235 3.845 -4.364 1.00 97.38 278 THR A CA 1
ATOM 2112 C C . THR A 1 278 ? 19.520 5.090 -4.900 1.00 97.38 278 THR A C 1
ATOM 2114 O O . THR A 1 278 ? 19.886 5.585 -5.967 1.00 97.38 278 THR A O 1
ATOM 2117 N N . TYR A 1 279 ? 18.572 5.672 -4.157 1.00 97.00 279 TYR A N 1
ATOM 2118 C CA . TYR A 1 279 ? 17.947 6.944 -4.542 1.00 97.00 279 TYR A CA 1
ATOM 2119 C C . TYR A 1 279 ? 18.940 8.107 -4.560 1.00 97.00 279 TYR A C 1
ATOM 2121 O O . TYR A 1 279 ? 18.822 8.999 -5.396 1.00 97.00 279 TYR A O 1
ATOM 2129 N N . THR A 1 280 ? 19.964 8.081 -3.702 1.00 96.88 280 THR A N 1
ATOM 2130 C CA . THR A 1 280 ? 21.052 9.067 -3.761 1.00 96.88 280 THR A CA 1
ATOM 2131 C C . THR A 1 280 ? 21.778 9.004 -5.102 1.00 96.88 280 THR A C 1
ATOM 2133 O O . THR A 1 280 ? 22.000 10.047 -5.709 1.00 96.88 280 THR A O 1
ATOM 2136 N N . ARG A 1 281 ? 22.046 7.802 -5.628 1.00 94.44 281 ARG A N 1
ATOM 2137 C CA . ARG A 1 281 ? 22.625 7.644 -6.974 1.00 94.44 281 ARG A CA 1
ATOM 2138 C C . ARG A 1 281 ? 21.714 8.211 -8.064 1.00 94.44 281 ARG A C 1
ATOM 2140 O O . ARG A 1 281 ? 22.213 8.801 -9.012 1.00 94.44 281 ARG A O 1
ATOM 2147 N N . ILE A 1 282 ? 20.392 8.065 -7.937 1.00 92.38 282 ILE A N 1
ATOM 2148 C CA . ILE A 1 282 ? 19.436 8.659 -8.888 1.00 92.38 282 ILE A CA 1
ATOM 2149 C C . ILE A 1 282 ? 19.511 10.190 -8.848 1.00 92.38 282 ILE A C 1
ATOM 2151 O O . ILE A 1 282 ? 19.632 10.809 -9.900 1.00 92.38 282 ILE A O 1
ATOM 2155 N N . ILE A 1 283 ? 19.507 10.781 -7.650 1.00 93.44 283 ILE A N 1
ATOM 2156 C CA . ILE A 1 283 ? 19.606 12.237 -7.446 1.00 93.44 283 ILE A CA 1
ATOM 2157 C C . ILE A 1 283 ? 20.930 12.792 -7.998 1.00 93.44 283 ILE A C 1
ATOM 2159 O O . ILE A 1 283 ? 20.965 13.886 -8.554 1.00 93.44 283 ILE A O 1
ATOM 2163 N N . GLU A 1 284 ? 22.028 12.043 -7.864 1.00 91.81 284 GLU A N 1
ATOM 2164 C CA . GLU A 1 284 ? 23.335 12.416 -8.422 1.00 91.81 284 GLU A CA 1
ATOM 2165 C C . GLU A 1 284 ? 23.368 12.375 -9.958 1.00 91.81 284 GLU A C 1
ATOM 2167 O O . GLU A 1 284 ? 24.123 13.135 -10.571 1.00 91.81 284 GLU A O 1
ATOM 2172 N N . LEU A 1 285 ? 22.564 11.508 -10.587 1.00 87.25 285 LEU A N 1
ATOM 2173 C CA . LEU A 1 285 ? 22.415 11.464 -12.044 1.00 87.25 285 LEU A CA 1
ATOM 2174 C C . LEU A 1 285 ? 21.579 12.640 -12.560 1.00 87.25 285 LEU A C 1
ATOM 2176 O O . LEU A 1 285 ? 21.883 13.189 -13.621 1.00 87.25 285 LEU A O 1
ATOM 2180 N N . ASP A 1 286 ? 20.513 12.989 -11.843 1.00 83.25 286 ASP A N 1
ATOM 2181 C CA . ASP A 1 286 ? 19.590 14.071 -12.175 1.00 83.25 286 ASP A CA 1
ATOM 2182 C C . ASP A 1 286 ? 18.783 14.459 -10.938 1.00 83.25 286 ASP A C 1
ATOM 2184 O O . ASP A 1 286 ? 18.289 13.585 -10.224 1.00 83.25 286 ASP A O 1
ATOM 2188 N N . GLU A 1 287 ? 18.628 15.762 -10.698 1.00 84.12 287 GLU A N 1
ATOM 2189 C CA . GLU A 1 287 ? 17.834 16.273 -9.581 1.00 84.12 287 GLU A CA 1
ATOM 2190 C C . GLU A 1 287 ? 16.351 15.940 -9.811 1.00 84.12 287 GLU A C 1
ATOM 2192 O O . GLU A 1 287 ? 15.596 16.708 -10.409 1.00 84.12 287 GLU A O 1
ATOM 2197 N N . ASP A 1 288 ? 15.947 14.760 -9.349 1.00 82.38 288 ASP A N 1
ATOM 2198 C CA . ASP A 1 288 ? 14.617 14.201 -9.543 1.00 82.38 288 ASP A CA 1
ATOM 2199 C C . ASP A 1 288 ? 13.791 14.324 -8.257 1.00 82.38 288 ASP A C 1
ATOM 2201 O O . ASP A 1 288 ? 14.104 13.726 -7.221 1.00 82.38 288 ASP A O 1
ATOM 2205 N N . ALA A 1 289 ? 12.705 15.096 -8.328 1.00 88.56 289 ALA A N 1
ATOM 2206 C CA . ALA A 1 289 ? 11.792 15.305 -7.210 1.00 88.56 289 ALA A CA 1
ATOM 2207 C C . ALA A 1 289 ? 11.170 13.988 -6.709 1.00 88.56 289 ALA A C 1
ATOM 2209 O O . ALA A 1 289 ? 10.861 13.866 -5.520 1.00 88.56 289 ALA A O 1
ATOM 2210 N N . ASP A 1 290 ? 11.008 12.998 -7.594 1.00 87.62 290 ASP A N 1
ATOM 2211 C CA . ASP A 1 290 ? 10.495 11.672 -7.245 1.00 87.62 290 ASP A CA 1
ATOM 2212 C C . ASP A 1 290 ? 11.514 10.908 -6.403 1.00 87.62 290 ASP A C 1
ATOM 2214 O O . ASP A 1 290 ? 11.149 10.308 -5.391 1.00 87.62 290 ASP A O 1
ATOM 2218 N N . ALA A 1 291 ? 12.795 10.993 -6.762 1.00 91.75 291 ALA A N 1
ATOM 2219 C CA . ALA A 1 291 ? 13.874 10.360 -6.017 1.00 91.75 291 ALA A CA 1
ATOM 2220 C C . ALA A 1 291 ? 14.057 10.990 -4.631 1.00 91.75 291 ALA A C 1
ATOM 2222 O O . ALA A 1 291 ? 14.240 10.256 -3.664 1.00 91.75 291 ALA A O 1
ATOM 2223 N N . TYR A 1 292 ? 13.928 12.318 -4.495 1.00 95.69 292 TYR A N 1
ATOM 2224 C CA . TYR A 1 292 ? 13.887 12.963 -3.174 1.00 95.69 292 TYR A CA 1
ATOM 2225 C C . TYR A 1 292 ? 12.709 12.462 -2.338 1.00 95.69 292 TYR A C 1
ATOM 2227 O O . TYR A 1 292 ? 12.891 12.088 -1.184 1.00 95.69 292 TYR A O 1
ATOM 2235 N N . MET A 1 293 ? 11.503 12.411 -2.910 1.00 94.69 293 MET A N 1
ATOM 2236 C CA . MET A 1 293 ? 10.328 11.919 -2.189 1.00 94.69 293 MET A CA 1
ATOM 2237 C C . MET A 1 293 ? 10.544 10.483 -1.700 1.00 94.69 293 MET A C 1
ATOM 2239 O O . MET A 1 293 ? 10.318 10.198 -0.528 1.00 94.69 293 MET A O 1
ATOM 2243 N N . LEU A 1 294 ? 10.979 9.588 -2.587 1.00 93.19 294 LEU A N 1
ATOM 2244 C CA . LEU A 1 294 ? 11.157 8.175 -2.267 1.00 93.19 294 LEU A CA 1
ATOM 2245 C C . LEU A 1 294 ? 12.315 7.948 -1.286 1.00 93.19 294 LEU A C 1
ATOM 2247 O O . LEU A 1 294 ? 12.165 7.175 -0.345 1.00 93.19 294 LEU A O 1
ATOM 2251 N N . ARG A 1 295 ? 13.422 8.694 -1.405 1.00 97.44 295 ARG A N 1
ATOM 2252 C CA . ARG A 1 295 ? 14.500 8.667 -0.406 1.00 97.44 295 ARG A CA 1
ATOM 2253 C C . ARG A 1 295 ? 14.024 9.153 0.961 1.00 97.44 295 ARG A C 1
ATOM 2255 O O . ARG A 1 295 ? 14.370 8.549 1.972 1.00 97.44 295 ARG A O 1
ATOM 2262 N N . GLY A 1 296 ? 13.176 10.181 0.993 1.00 96.31 296 GLY A N 1
ATOM 2263 C CA . GLY A 1 296 ? 12.534 10.654 2.216 1.00 96.31 296 GLY A CA 1
ATOM 2264 C C . GLY A 1 296 ? 11.670 9.581 2.888 1.00 96.31 296 GLY A C 1
ATOM 2265 O O . GLY A 1 296 ? 11.768 9.392 4.099 1.00 96.31 296 GLY A O 1
ATOM 2266 N N . LEU A 1 297 ? 10.887 8.827 2.108 1.00 91.88 297 LEU A N 1
ATOM 2267 C CA . LEU A 1 297 ? 10.106 7.683 2.607 1.00 91.88 297 LEU A CA 1
ATOM 2268 C C . LEU A 1 297 ? 11.006 6.547 3.117 1.00 91.88 297 LEU A C 1
ATOM 2270 O O . LEU A 1 297 ? 10.737 5.968 4.170 1.00 91.88 297 LEU A O 1
ATOM 2274 N N . ALA A 1 298 ? 12.106 6.263 2.421 1.00 93.25 298 ALA A N 1
ATOM 2275 C CA . ALA A 1 298 ? 13.087 5.278 2.860 1.00 93.25 298 ALA A CA 1
ATOM 2276 C C . ALA A 1 298 ? 13.745 5.688 4.195 1.00 93.25 298 ALA A C 1
ATOM 2278 O O . ALA A 1 298 ? 13.835 4.878 5.119 1.00 93.25 298 ALA A O 1
ATOM 2279 N N . TYR A 1 299 ? 14.124 6.961 4.357 1.00 97.44 299 TYR A N 1
ATOM 2280 C CA . TYR A 1 299 ? 14.629 7.482 5.632 1.00 97.44 299 TYR A CA 1
ATOM 2281 C C . TYR A 1 299 ? 13.590 7.410 6.752 1.00 97.44 299 TYR A C 1
ATOM 2283 O O . TYR A 1 299 ? 13.934 7.011 7.865 1.00 97.44 299 TYR A O 1
ATOM 2291 N N . GLN A 1 300 ? 12.322 7.719 6.461 1.00 91.69 300 GLN A N 1
ATOM 2292 C CA . GLN A 1 300 ? 11.225 7.569 7.419 1.00 91.69 300 GLN A CA 1
ATOM 2293 C C . GLN A 1 300 ? 11.103 6.112 7.885 1.00 91.69 300 GLN A C 1
ATOM 2295 O O . GLN A 1 300 ? 11.074 5.854 9.088 1.00 91.69 300 GLN A O 1
ATOM 2300 N N . SER A 1 301 ? 11.111 5.149 6.956 1.00 87.50 301 SER A N 1
ATOM 2301 C CA . SER A 1 301 ? 11.066 3.718 7.285 1.00 87.50 301 SER A CA 1
ATOM 2302 C C . SER A 1 301 ? 12.283 3.253 8.092 1.00 87.50 301 SER A C 1
ATOM 2304 O O . SER A 1 301 ? 12.168 2.310 8.875 1.00 87.50 301 SER A O 1
ATOM 2306 N N . ALA A 1 302 ? 13.443 3.892 7.920 1.00 91.69 302 ALA A N 1
ATOM 2307 C CA . ALA A 1 302 ? 14.644 3.636 8.713 1.00 91.69 302 ALA A CA 1
ATOM 2308 C C . ALA A 1 302 ? 14.638 4.346 10.086 1.00 91.69 302 ALA A C 1
ATOM 2310 O O . ALA A 1 302 ? 15.534 4.114 10.899 1.00 91.69 302 ALA A O 1
ATOM 2311 N N . GLY A 1 303 ? 13.650 5.209 10.352 1.00 90.50 303 GLY A N 1
ATOM 2312 C CA . GLY A 1 303 ? 13.551 6.028 11.562 1.00 90.50 303 GLY A CA 1
ATOM 2313 C C . GLY A 1 303 ? 14.432 7.284 11.562 1.00 90.50 303 GLY A C 1
ATOM 2314 O O . GLY A 1 303 ? 14.508 7.972 12.582 1.00 90.50 303 GLY A O 1
ATOM 2315 N N . ASP A 1 304 ? 15.086 7.617 10.443 1.00 96.81 304 ASP A N 1
ATOM 2316 C CA . ASP A 1 304 ? 15.842 8.864 10.282 1.00 96.81 304 ASP A CA 1
ATOM 2317 C C . ASP A 1 304 ? 14.905 10.010 9.873 1.00 96.81 304 ASP A C 1
ATOM 2319 O O . ASP A 1 304 ? 14.875 10.481 8.733 1.00 96.81 304 ASP A O 1
ATOM 2323 N N . ASN A 1 305 ? 14.116 10.466 10.846 1.00 95.06 305 ASN A N 1
ATOM 2324 C CA . ASN A 1 305 ? 13.121 11.519 10.646 1.00 95.06 305 ASN A CA 1
ATOM 2325 C C . ASN A 1 305 ? 13.739 12.857 10.198 1.00 95.06 305 ASN A C 1
ATOM 2327 O O . ASN A 1 305 ? 13.080 13.638 9.516 1.00 95.06 305 ASN A O 1
ATOM 2331 N N . ALA A 1 306 ? 15.000 13.132 10.547 1.00 97.69 306 ALA A N 1
ATOM 2332 C CA . ALA A 1 306 ? 15.660 14.380 10.171 1.00 97.69 306 ALA A CA 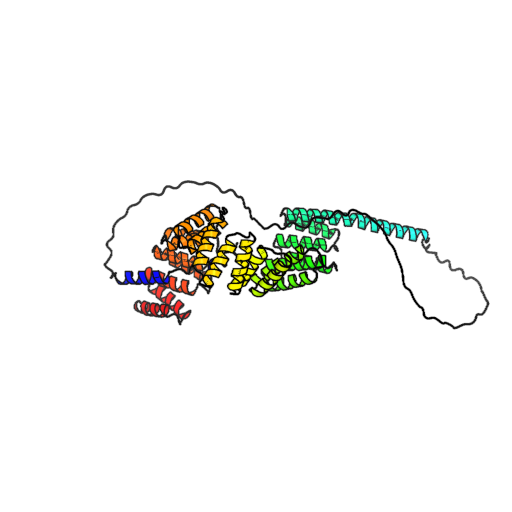1
ATOM 2333 C C . ALA A 1 306 ? 15.990 14.408 8.670 1.00 97.69 306 ALA A C 1
ATOM 2335 O O . ALA A 1 306 ? 15.691 15.393 7.990 1.00 97.69 306 ALA A O 1
ATOM 2336 N N . SER A 1 307 ? 16.566 13.320 8.148 1.00 98.25 307 SER A N 1
ATOM 2337 C CA . SER A 1 307 ? 16.839 13.181 6.714 1.00 98.25 307 SER A CA 1
ATOM 2338 C C . SER A 1 307 ? 15.539 13.082 5.908 1.00 98.25 307 SER A C 1
ATOM 2340 O O . SER A 1 307 ? 15.411 13.733 4.870 1.00 98.25 307 SER A O 1
ATOM 2342 N N . ALA A 1 308 ? 14.538 12.361 6.430 1.00 97.81 308 ALA A N 1
ATOM 2343 C CA . ALA A 1 308 ? 13.214 12.263 5.819 1.00 97.81 308 ALA A CA 1
ATOM 2344 C C . ALA A 1 308 ? 12.545 13.637 5.651 1.00 97.81 308 ALA A C 1
ATOM 2346 O O . ALA A 1 308 ? 12.066 13.968 4.568 1.00 97.81 308 ALA A O 1
ATOM 2347 N N . GLU A 1 309 ? 12.559 14.475 6.694 1.00 98.19 309 GLU A N 1
ATOM 2348 C CA . GLU A 1 309 ? 11.984 15.822 6.639 1.00 98.19 309 GLU A CA 1
ATOM 2349 C C . GLU A 1 309 ? 12.648 16.679 5.554 1.00 98.19 309 GLU A C 1
ATOM 2351 O O . GLU A 1 309 ? 11.956 17.356 4.788 1.00 98.19 309 GLU A O 1
ATOM 2356 N N . ALA A 1 310 ? 13.983 16.657 5.486 1.00 98.00 310 ALA A N 1
ATOM 2357 C CA . ALA A 1 310 ? 14.743 17.450 4.526 1.00 98.00 310 ALA A CA 1
ATOM 2358 C C . ALA A 1 310 ? 14.405 17.066 3.076 1.00 98.00 310 ALA A C 1
ATOM 2360 O O . ALA A 1 310 ? 14.160 17.940 2.236 1.00 98.00 310 ALA A O 1
ATOM 2361 N N . ASP A 1 311 ? 14.342 15.768 2.795 1.00 97.69 311 ASP A N 1
ATOM 2362 C CA . ASP A 1 311 ? 14.052 15.242 1.465 1.00 97.69 311 ASP A CA 1
ATOM 2363 C C . ASP A 1 311 ? 12.598 15.473 1.045 1.00 97.69 311 ASP A C 1
ATOM 2365 O O . ASP A 1 311 ? 12.344 15.940 -0.066 1.00 97.69 311 ASP A O 1
ATOM 2369 N N . LEU A 1 312 ? 11.635 15.246 1.943 1.00 97.06 312 LEU A N 1
ATOM 2370 C CA . LEU A 1 312 ? 10.218 15.481 1.658 1.00 97.06 312 LEU A CA 1
ATOM 2371 C C . LEU A 1 312 ? 9.931 16.973 1.419 1.00 97.06 312 LEU A C 1
ATOM 2373 O O . LEU A 1 312 ? 9.218 17.319 0.474 1.00 97.06 312 LEU A O 1
ATOM 2377 N N . LYS A 1 313 ? 10.543 17.877 2.202 1.00 97.12 313 LYS A N 1
ATOM 2378 C CA . LYS A 1 313 ? 10.469 19.331 1.953 1.00 97.12 313 LYS A CA 1
ATOM 2379 C C . LYS A 1 313 ? 11.096 19.699 0.601 1.00 97.12 313 LYS A C 1
ATOM 2381 O O . LYS A 1 313 ? 10.533 20.519 -0.130 1.00 97.12 313 LYS A O 1
ATOM 2386 N N . THR A 1 314 ? 12.216 19.070 0.236 1.00 96.56 314 THR A N 1
ATOM 2387 C CA . THR A 1 314 ? 12.866 19.278 -1.069 1.00 96.56 314 THR A CA 1
ATOM 2388 C C . THR A 1 314 ? 11.959 18.830 -2.216 1.00 96.56 314 THR A C 1
ATOM 2390 O O . THR A 1 314 ? 11.702 19.627 -3.122 1.00 96.56 314 THR A O 1
ATOM 2393 N N . ALA A 1 315 ? 11.374 17.633 -2.136 1.00 94.69 315 ALA A N 1
ATOM 2394 C CA . ALA A 1 315 ? 10.434 17.121 -3.133 1.00 94.69 315 ALA A CA 1
ATOM 2395 C C . ALA A 1 315 ? 9.226 18.057 -3.330 1.00 94.69 315 ALA A C 1
ATOM 2397 O O . ALA A 1 315 ? 8.889 18.422 -4.460 1.00 94.69 315 ALA A O 1
ATOM 2398 N N . ILE A 1 316 ? 8.613 18.534 -2.239 1.00 93.94 316 ILE A N 1
ATOM 2399 C CA . ILE A 1 316 ? 7.502 19.501 -2.298 1.00 93.94 316 ILE A CA 1
ATOM 2400 C C . ILE A 1 316 ? 7.937 20.800 -2.993 1.00 93.94 316 ILE A C 1
ATOM 2402 O O . ILE A 1 316 ? 7.202 21.331 -3.835 1.00 93.94 316 ILE A O 1
ATOM 2406 N N . SER A 1 317 ? 9.136 21.306 -2.681 1.00 92.75 317 SER A N 1
ATOM 2407 C CA . SER A 1 317 ? 9.675 22.528 -3.295 1.00 92.75 317 SER A CA 1
ATOM 2408 C C . SER A 1 317 ? 9.938 22.380 -4.801 1.00 92.75 317 SER A C 1
ATOM 2410 O O . SER A 1 317 ? 9.758 23.339 -5.551 1.00 92.75 317 SER A O 1
ATOM 2412 N N . GLN A 1 318 ? 10.261 21.166 -5.259 1.00 91.00 318 GLN A N 1
ATOM 2413 C CA . GLN A 1 318 ? 10.464 20.813 -6.668 1.00 91.00 318 GLN A CA 1
ATOM 2414 C C . GLN A 1 318 ? 9.163 20.406 -7.386 1.00 91.00 318 GLN A C 1
ATOM 2416 O O . GLN A 1 318 ? 9.178 19.745 -8.418 1.00 91.00 318 GLN A O 1
ATOM 2421 N N . SER A 1 319 ? 8.012 20.869 -6.890 1.00 78.62 319 SER A N 1
ATOM 2422 C CA . SER A 1 319 ? 6.677 20.652 -7.472 1.00 78.62 319 SER A CA 1
ATOM 2423 C C . SER A 1 319 ? 6.110 19.233 -7.347 1.00 78.62 319 SER A C 1
ATOM 2425 O O . SER A 1 319 ? 5.061 18.958 -7.935 1.00 78.62 319 SER A O 1
ATOM 2427 N N . ARG A 1 320 ? 6.683 18.357 -6.510 1.00 78.38 320 ARG A N 1
ATOM 2428 C CA . ARG A 1 320 ? 6.068 17.067 -6.141 1.00 78.38 320 ARG A CA 1
ATOM 2429 C C . ARG A 1 320 ? 4.988 17.248 -5.068 1.00 78.38 320 ARG A C 1
ATOM 2431 O O . ARG A 1 320 ? 5.025 16.676 -3.985 1.00 78.38 320 ARG A O 1
ATOM 2438 N N . LYS A 1 321 ? 3.979 18.058 -5.385 1.00 84.88 321 LYS A N 1
ATOM 2439 C CA . LYS A 1 321 ? 2.849 18.347 -4.497 1.00 84.88 321 LYS A CA 1
ATOM 2440 C C . LYS A 1 321 ? 1.756 17.290 -4.650 1.00 84.88 321 LYS A C 1
ATOM 2442 O O . LYS A 1 321 ? 0.910 17.395 -5.533 1.00 84.88 321 LYS A O 1
ATOM 2447 N N . ASN A 1 322 ? 1.793 16.255 -3.817 1.00 87.31 322 ASN A N 1
ATOM 2448 C CA . ASN A 1 322 ? 0.775 15.203 -3.782 1.00 87.31 322 ASN A CA 1
ATOM 2449 C C . ASN A 1 322 ? 0.499 14.757 -2.342 1.00 87.31 322 ASN A C 1
ATOM 2451 O O . ASN A 1 322 ? 1.363 14.887 -1.478 1.00 87.31 322 ASN A O 1
ATOM 2455 N N . TYR A 1 323 ? -0.686 14.198 -2.097 1.00 88.25 323 TYR A N 1
ATOM 2456 C CA . TYR A 1 323 ? -1.122 13.813 -0.754 1.00 88.25 323 TYR A CA 1
ATOM 2457 C C . TYR A 1 323 ? -0.139 12.889 -0.027 1.00 88.25 323 TYR A C 1
ATOM 2459 O O . TYR A 1 323 ? 0.129 13.117 1.148 1.00 88.25 323 TYR A O 1
ATOM 2467 N N . LYS A 1 324 ? 0.454 11.909 -0.723 1.00 85.31 324 LYS A N 1
ATOM 2468 C CA . LYS A 1 324 ? 1.404 10.957 -0.127 1.00 85.31 324 LYS A CA 1
ATOM 2469 C C . LYS A 1 324 ? 2.618 11.665 0.479 1.00 85.31 324 LYS A C 1
ATOM 2471 O O . LYS A 1 324 ? 2.978 11.385 1.616 1.00 85.31 324 LYS A O 1
ATOM 2476 N N . THR A 1 325 ? 3.219 12.612 -0.241 1.00 89.69 325 THR A N 1
ATOM 2477 C CA . THR A 1 325 ? 4.377 13.375 0.258 1.00 89.69 325 THR A CA 1
ATOM 2478 C C . THR A 1 325 ? 4.022 14.223 1.479 1.00 89.69 325 THR A C 1
ATOM 2480 O O . THR A 1 325 ? 4.793 14.275 2.434 1.00 89.69 325 THR A O 1
ATOM 2483 N N . TYR A 1 326 ? 2.854 14.873 1.467 1.00 94.62 326 TYR A N 1
ATOM 2484 C CA . TYR A 1 326 ? 2.402 15.698 2.589 1.00 94.62 326 TYR A CA 1
ATOM 2485 C C . TYR A 1 326 ? 2.072 14.858 3.830 1.00 94.62 326 TYR A C 1
ATOM 2487 O O . TYR A 1 326 ? 2.461 15.233 4.933 1.00 94.62 326 TYR A O 1
ATOM 2495 N N . LEU A 1 327 ? 1.396 13.719 3.661 1.00 90.69 327 LEU A N 1
ATOM 2496 C CA . LEU A 1 327 ? 1.071 12.807 4.761 1.00 90.69 327 LEU A CA 1
ATOM 2497 C C . LEU A 1 327 ? 2.335 12.202 5.388 1.00 90.69 327 LEU A C 1
ATOM 2499 O O . LEU A 1 327 ? 2.468 12.216 6.608 1.00 90.69 327 LEU A O 1
ATOM 2503 N N . ALA A 1 328 ? 3.308 11.786 4.573 1.00 90.00 328 ALA A N 1
ATOM 2504 C CA . ALA A 1 328 ? 4.599 11.321 5.080 1.00 90.00 328 ALA A CA 1
ATOM 2505 C C . ALA A 1 328 ? 5.345 12.419 5.857 1.00 90.00 328 ALA A C 1
ATOM 2507 O O . ALA A 1 328 ? 5.880 12.177 6.938 1.00 90.00 328 ALA A O 1
ATOM 2508 N N . LEU A 1 329 ? 5.346 13.658 5.347 1.00 96.69 329 LEU A N 1
ATOM 2509 C CA . LEU A 1 329 ? 5.979 14.777 6.045 1.00 96.69 329 LEU A CA 1
ATOM 2510 C C . LEU A 1 329 ? 5.269 15.087 7.371 1.00 96.69 329 LEU A C 1
ATOM 2512 O O . LEU A 1 329 ? 5.939 15.362 8.363 1.00 96.69 329 LEU A O 1
ATOM 2516 N N . TYR A 1 330 ? 3.937 15.014 7.407 1.00 96.19 330 TYR A N 1
ATOM 2517 C CA . TYR A 1 330 ? 3.165 15.147 8.640 1.00 96.19 330 TYR A CA 1
ATOM 2518 C C . TYR A 1 330 ? 3.612 14.121 9.691 1.00 96.19 330 TYR A C 1
ATOM 2520 O O . TYR A 1 330 ? 3.964 14.509 10.804 1.00 96.19 330 TYR A O 1
ATOM 2528 N N . GLU A 1 331 ? 3.669 12.835 9.339 1.00 91.44 331 GLU A N 1
ATOM 2529 C CA . GLU A 1 331 ? 4.089 11.768 10.257 1.00 91.44 331 GLU A CA 1
ATOM 2530 C C . GLU A 1 331 ? 5.521 11.976 10.769 1.00 91.44 331 GLU A C 1
ATOM 2532 O O . GLU A 1 331 ? 5.780 11.865 11.969 1.00 91.44 331 GLU A O 1
ATOM 2537 N N . VAL A 1 332 ? 6.443 12.349 9.877 1.00 94.88 332 VAL A N 1
ATOM 2538 C CA . VAL A 1 332 ? 7.840 12.661 10.213 1.00 94.88 332 VAL A CA 1
ATOM 2539 C C . VAL A 1 332 ? 7.948 13.846 11.180 1.00 94.88 332 VAL A C 1
ATOM 2541 O O . VAL A 1 332 ? 8.793 13.840 12.079 1.00 94.88 332 VAL A O 1
ATOM 2544 N N . LEU A 1 333 ? 7.109 14.872 11.023 1.00 96.75 333 LEU A N 1
ATOM 2545 C CA . LEU A 1 333 ? 7.068 16.022 11.930 1.00 96.75 333 LEU A CA 1
ATOM 2546 C C . LEU A 1 333 ? 6.456 15.648 13.286 1.00 96.75 333 LEU A C 1
ATOM 2548 O O . LEU A 1 333 ? 6.997 16.040 14.321 1.00 96.75 333 LEU A O 1
ATOM 2552 N N . MET A 1 334 ? 5.389 14.844 13.298 1.00 94.00 334 MET A N 1
ATOM 2553 C CA . MET A 1 334 ? 4.778 14.326 14.528 1.00 94.00 334 MET A CA 1
ATOM 2554 C C . MET A 1 334 ? 5.759 13.459 15.326 1.00 94.00 334 MET A C 1
ATOM 2556 O O . MET A 1 334 ? 5.869 13.617 16.541 1.00 94.00 334 MET A O 1
ATOM 2560 N N . ALA A 1 335 ? 6.536 12.603 14.655 1.00 91.88 335 ALA A N 1
ATOM 2561 C CA . ALA A 1 335 ? 7.568 11.777 15.285 1.00 91.88 335 ALA A CA 1
ATOM 2562 C C . ALA A 1 335 ? 8.729 12.597 15.885 1.00 91.88 335 ALA A C 1
ATOM 2564 O O . ALA A 1 335 ? 9.477 12.096 16.723 1.00 91.88 335 ALA A O 1
ATOM 2565 N N . GLN A 1 336 ? 8.875 13.857 15.472 1.00 95.31 336 GLN A N 1
ATOM 2566 C CA . GLN A 1 336 ? 9.823 14.825 16.029 1.00 95.31 336 GLN A CA 1
ATOM 2567 C C . GLN A 1 336 ? 9.169 15.807 17.017 1.00 95.31 336 GLN A C 1
ATOM 2569 O O . GLN A 1 336 ? 9.809 16.783 17.407 1.00 95.31 336 GLN A O 1
ATOM 2574 N N . GLU A 1 337 ? 7.906 15.584 17.397 1.00 95.81 337 GLU A N 1
ATOM 2575 C CA . GLU A 1 337 ? 7.111 16.451 18.282 1.00 95.81 337 GLU A CA 1
ATOM 2576 C C . GLU A 1 337 ? 6.897 17.883 17.738 1.00 95.81 337 GLU A C 1
ATOM 2578 O O . GLU A 1 337 ? 6.562 18.811 18.479 1.00 95.81 337 GLU A O 1
ATOM 2583 N N . LYS A 1 338 ? 7.043 18.086 16.420 1.00 97.12 338 LYS A N 1
ATOM 2584 C CA . LYS A 1 338 ? 6.843 19.375 15.733 1.00 97.12 338 LYS A CA 1
ATOM 2585 C C . LYS A 1 338 ? 5.372 19.587 15.358 1.00 97.12 338 LYS A C 1
ATOM 2587 O O . LYS A 1 338 ? 5.032 19.780 14.192 1.00 97.12 338 LYS A O 1
ATOM 2592 N N . ASN A 1 339 ? 4.493 19.548 16.357 1.00 94.44 339 ASN A N 1
ATOM 2593 C CA . ASN A 1 339 ? 3.036 19.493 16.166 1.00 94.44 339 ASN A CA 1
ATOM 2594 C C . ASN A 1 339 ? 2.465 20.688 15.378 1.00 94.44 339 ASN A C 1
ATOM 2596 O O . ASN A 1 339 ? 1.579 20.501 14.545 1.00 94.44 339 ASN A O 1
ATOM 2600 N N . ASP A 1 340 ? 2.980 21.900 15.608 1.00 96.56 340 ASP A N 1
ATOM 2601 C CA . ASP A 1 340 ? 2.497 23.109 14.924 1.00 96.56 340 ASP A CA 1
ATOM 2602 C C . ASP A 1 340 ? 2.851 23.096 13.426 1.00 96.56 340 ASP A C 1
ATOM 2604 O O . ASP A 1 340 ? 2.007 23.407 12.585 1.00 96.56 340 ASP A O 1
ATOM 2608 N N . GLU A 1 341 ? 4.077 22.683 13.076 1.00 97.56 341 GLU A N 1
ATOM 2609 C CA . GLU A 1 341 ? 4.482 22.505 11.674 1.00 97.56 341 GLU A CA 1
ATOM 2610 C C . GLU A 1 341 ? 3.674 21.380 11.019 1.00 97.56 341 GLU A C 1
ATOM 2612 O O . GLU A 1 341 ? 3.191 21.537 9.900 1.00 97.56 341 GLU A O 1
ATOM 2617 N N . ALA A 1 342 ? 3.477 20.261 11.725 1.00 94.19 342 ALA A N 1
ATOM 2618 C CA . ALA A 1 342 ? 2.702 19.129 11.230 1.00 94.19 342 ALA A CA 1
ATOM 2619 C C . ALA A 1 342 ? 1.257 19.543 10.887 1.00 94.19 342 ALA A C 1
ATOM 2621 O O . ALA A 1 342 ? 0.756 19.230 9.806 1.00 94.19 342 ALA A O 1
ATOM 2622 N N . ALA A 1 343 ? 0.603 20.312 11.762 1.00 95.25 343 ALA A N 1
ATOM 2623 C CA . ALA A 1 343 ? -0.744 20.820 11.518 1.00 95.25 343 ALA A CA 1
ATOM 2624 C C . ALA A 1 343 ? -0.821 21.702 10.258 1.00 95.25 343 ALA A C 1
ATOM 2626 O O . ALA A 1 343 ? -1.760 21.556 9.474 1.00 95.25 343 ALA A O 1
ATOM 2627 N N . GLN A 1 344 ? 0.183 22.557 10.029 1.00 97.38 344 GLN A N 1
ATOM 2628 C CA . GLN A 1 344 ? 0.261 23.385 8.823 1.00 97.38 344 GLN A CA 1
ATOM 2629 C C . GLN A 1 344 ? 0.405 22.534 7.550 1.00 97.38 344 GLN A C 1
ATOM 2631 O O . GLN A 1 344 ? -0.258 22.811 6.553 1.00 97.38 344 GLN A O 1
ATOM 2636 N N . ILE A 1 345 ? 1.220 21.474 7.580 1.00 97.19 345 ILE A N 1
ATOM 2637 C CA . ILE A 1 345 ? 1.388 20.562 6.435 1.00 97.19 345 ILE A CA 1
ATOM 2638 C C . ILE A 1 345 ? 0.059 19.904 6.040 1.00 97.19 345 ILE A C 1
ATOM 2640 O O . ILE A 1 345 ? -0.221 19.768 4.849 1.00 97.19 345 ILE A O 1
ATOM 2644 N N . LEU A 1 346 ? -0.801 19.554 7.002 1.00 94.94 346 LEU A N 1
ATOM 2645 C CA . LEU A 1 346 ? -2.141 19.036 6.700 1.00 94.94 346 LEU A CA 1
ATOM 2646 C C . LEU A 1 346 ? -3.045 20.081 6.030 1.00 94.94 346 LEU A C 1
ATOM 2648 O O . LEU A 1 346 ? -3.808 19.731 5.129 1.00 94.94 346 LEU A O 1
ATOM 2652 N N . ASP A 1 347 ? -2.964 21.349 6.441 1.00 96.25 347 ASP A N 1
ATOM 2653 C CA . ASP A 1 347 ? -3.713 22.434 5.794 1.00 96.25 347 ASP A CA 1
ATOM 2654 C C . ASP A 1 347 ? -3.259 22.642 4.347 1.00 96.25 347 ASP A C 1
ATOM 2656 O O . ASP A 1 347 ? -4.092 22.678 3.441 1.00 96.25 347 ASP A O 1
ATOM 2660 N N . GLU A 1 348 ? -1.948 22.670 4.104 1.00 95.94 348 GLU A N 1
ATOM 2661 C CA . GLU A 1 348 ? -1.388 22.764 2.752 1.00 95.94 348 GLU A CA 1
ATOM 2662 C C . GLU A 1 348 ? -1.795 21.570 1.869 1.00 95.94 348 GLU A C 1
ATOM 2664 O O . GLU A 1 348 ? -2.087 21.734 0.682 1.00 95.94 348 GLU A O 1
ATOM 2669 N N . ALA A 1 349 ? -1.874 20.363 2.438 1.00 94.44 349 ALA A N 1
ATOM 2670 C CA . ALA A 1 349 ? -2.308 19.170 1.715 1.00 94.44 349 ALA A CA 1
ATOM 2671 C C . ALA A 1 349 ? -3.772 19.267 1.244 1.00 94.44 349 ALA A C 1
ATOM 2673 O O . ALA A 1 349 ? -4.112 18.815 0.146 1.00 94.44 349 ALA A O 1
ATOM 2674 N N . LEU A 1 350 ? -4.653 19.888 2.036 1.00 94.62 350 LEU A N 1
ATOM 2675 C CA . LEU A 1 350 ? -6.057 20.094 1.659 1.00 94.62 350 LEU A CA 1
ATOM 2676 C C . LEU A 1 350 ? -6.220 21.077 0.486 1.00 94.62 350 LEU A C 1
ATOM 2678 O O . LEU A 1 350 ? -7.221 21.001 -0.231 1.00 94.62 350 LEU A O 1
ATOM 2682 N N . GLU A 1 351 ? -5.234 21.940 0.229 1.00 94.88 351 GLU A N 1
ATOM 2683 C CA . GLU A 1 351 ? -5.248 22.896 -0.886 1.00 94.88 351 GLU A CA 1
ATOM 2684 C C . GLU A 1 351 ? -4.927 22.264 -2.255 1.00 94.88 351 GLU A C 1
ATOM 2686 O O . GLU A 1 351 ? -5.160 22.897 -3.287 1.00 94.88 351 GLU A O 1
ATOM 2691 N N . LEU A 1 352 ? -4.451 21.010 -2.306 1.00 91.38 352 LEU A N 1
ATOM 2692 C CA . LEU A 1 352 ? -4.056 20.334 -3.555 1.00 91.38 352 LEU A CA 1
ATOM 2693 C C . LEU A 1 352 ? -5.201 20.177 -4.574 1.00 91.38 352 LEU A C 1
ATOM 2695 O O . LEU A 1 352 ? -4.953 20.075 -5.775 1.00 91.38 352 LEU A O 1
ATOM 2699 N N . GLY A 1 353 ? -6.461 20.183 -4.124 1.00 85.62 353 GLY A N 1
ATOM 2700 C CA . GLY A 1 353 ? -7.635 20.251 -5.003 1.00 85.62 353 GLY A CA 1
ATOM 2701 C C . GLY A 1 353 ? -7.883 19.020 -5.890 1.00 85.62 353 GLY A C 1
ATOM 2702 O O . GLY A 1 353 ? -8.594 19.142 -6.897 1.00 85.62 353 GLY A O 1
ATOM 2703 N N . GLY A 1 354 ? -7.313 17.861 -5.534 1.00 88.50 354 GLY A N 1
ATOM 2704 C CA . GLY A 1 354 ? -7.553 16.575 -6.194 1.00 88.50 354 GLY A CA 1
ATOM 2705 C C . GLY A 1 354 ? -9.034 16.166 -6.178 1.00 88.50 354 GLY A C 1
ATOM 2706 O O . GLY A 1 354 ? -9.809 16.606 -5.326 1.00 88.50 354 GLY A O 1
ATOM 2707 N N . ARG A 1 355 ? -9.451 15.371 -7.172 1.00 92.38 355 ARG A N 1
ATOM 2708 C CA . ARG A 1 355 ? -10.864 14.990 -7.408 1.00 92.38 355 ARG A CA 1
ATOM 2709 C C . ARG A 1 355 ? -11.061 13.524 -7.799 1.00 92.38 355 ARG A C 1
ATOM 2711 O O . ARG A 1 355 ? -12.158 13.147 -8.203 1.00 92.38 355 ARG A O 1
ATOM 2718 N N . THR A 1 356 ? -10.016 12.708 -7.751 1.00 93.25 356 THR A N 1
ATOM 2719 C CA . THR A 1 356 ? -10.155 11.257 -7.907 1.00 93.25 356 THR A CA 1
ATOM 2720 C C . THR A 1 356 ? -10.685 10.640 -6.611 1.00 93.25 356 THR A C 1
ATOM 2722 O O . THR A 1 356 ? -10.601 11.258 -5.550 1.00 93.25 356 THR A O 1
ATOM 2725 N N . GLY A 1 357 ? -11.219 9.416 -6.670 1.00 89.88 357 GLY A N 1
ATOM 2726 C CA . GLY A 1 357 ? -11.635 8.711 -5.452 1.00 89.88 357 GLY A CA 1
ATOM 2727 C C . GLY A 1 357 ? -10.486 8.540 -4.448 1.00 89.88 357 GLY A C 1
ATOM 2728 O O . GLY A 1 357 ? -10.684 8.727 -3.253 1.00 89.88 357 GLY A O 1
ATOM 2729 N N . GLU A 1 358 ? -9.265 8.305 -4.933 1.00 88.44 358 GLU A N 1
ATOM 2730 C CA . GLU A 1 358 ? -8.057 8.261 -4.100 1.00 88.44 358 GLU A CA 1
ATOM 2731 C C . GLU A 1 358 ? -7.761 9.618 -3.435 1.00 88.44 358 GLU A C 1
ATOM 2733 O O . GLU A 1 358 ? -7.488 9.667 -2.238 1.00 88.44 358 GLU A O 1
ATOM 2738 N N . ASP A 1 359 ? -7.896 10.736 -4.160 1.00 91.94 359 ASP A N 1
ATOM 2739 C CA . ASP A 1 359 ? -7.724 12.080 -3.586 1.00 91.94 359 ASP A CA 1
ATOM 2740 C C . ASP A 1 359 ? -8.724 12.348 -2.452 1.00 91.94 359 ASP A C 1
ATOM 2742 O O . ASP A 1 359 ? -8.363 12.900 -1.412 1.00 91.94 359 ASP A O 1
ATOM 2746 N N . TYR A 1 360 ? -9.987 11.948 -2.627 1.00 95.12 360 TYR A N 1
ATOM 2747 C CA . TYR A 1 360 ? -10.999 12.060 -1.576 1.00 95.12 360 TYR A CA 1
ATOM 2748 C C . TYR A 1 360 ? -10.674 11.173 -0.370 1.00 95.12 360 TYR A C 1
ATOM 2750 O O . TYR A 1 360 ? -10.814 11.629 0.763 1.00 95.12 360 TYR A O 1
ATOM 2758 N N . SER A 1 361 ? -10.169 9.957 -0.594 1.00 91.12 361 SER A N 1
ATOM 2759 C CA . SER A 1 361 ? -9.705 9.079 0.485 1.00 91.12 361 SER A CA 1
ATOM 2760 C C . SER A 1 361 ? -8.552 9.718 1.266 1.00 91.12 361 SER A C 1
ATOM 2762 O O . SER A 1 361 ? -8.576 9.752 2.493 1.00 91.12 361 SER A O 1
ATOM 2764 N N . ASN A 1 362 ?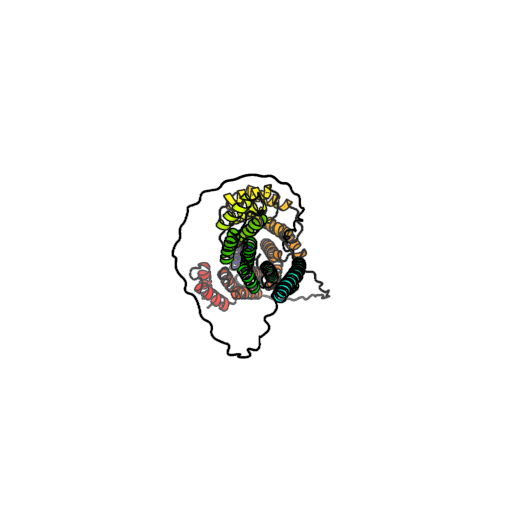 -7.580 10.313 0.570 1.00 90.56 362 ASN A N 1
ATOM 2765 C CA . ASN A 1 362 ? -6.469 11.026 1.201 1.00 90.56 362 ASN A CA 1
ATOM 2766 C C . ASN A 1 362 ? -6.937 12.244 2.008 1.00 90.56 362 ASN A C 1
ATOM 2768 O O . ASN A 1 362 ? -6.441 12.495 3.103 1.00 90.56 362 ASN A O 1
ATOM 2772 N N . ARG A 1 363 ? -7.935 12.986 1.517 1.00 95.88 363 ARG A N 1
ATOM 2773 C CA . ARG A 1 363 ? -8.568 14.063 2.294 1.00 95.88 363 ARG A CA 1
ATOM 2774 C C . ARG A 1 363 ? -9.271 13.528 3.540 1.00 95.88 363 ARG A C 1
ATOM 2776 O O . ARG A 1 363 ? -9.176 14.163 4.584 1.00 95.88 363 ARG A O 1
ATOM 2783 N N . GLY A 1 364 ? -9.925 12.370 3.446 1.00 94.50 364 GLY A N 1
ATOM 2784 C CA . GLY A 1 364 ? -10.507 11.677 4.596 1.00 94.50 364 GLY A CA 1
ATOM 2785 C C . GLY A 1 364 ? -9.467 11.372 5.675 1.00 94.50 364 GLY A C 1
ATOM 2786 O O . GLY A 1 364 ? -9.680 11.696 6.840 1.00 94.50 364 GLY A O 1
ATOM 2787 N N . ILE A 1 365 ? -8.300 10.860 5.273 1.00 92.00 365 ILE A N 1
ATOM 2788 C CA . ILE A 1 365 ? -7.154 10.625 6.168 1.00 92.00 365 ILE A CA 1
ATOM 2789 C C . ILE A 1 365 ? -6.676 11.934 6.817 1.00 92.00 365 ILE A C 1
ATOM 2791 O O . ILE A 1 365 ? -6.441 11.986 8.022 1.00 92.00 365 ILE A O 1
ATOM 2795 N N . ILE A 1 366 ? -6.580 13.023 6.050 1.00 94.50 366 ILE A N 1
ATOM 2796 C CA . ILE A 1 366 ? -6.189 14.326 6.604 1.00 94.50 366 ILE A CA 1
ATOM 2797 C C . ILE A 1 366 ? -7.199 14.810 7.654 1.00 94.50 366 ILE A C 1
ATOM 2799 O O . ILE A 1 366 ? -6.802 15.254 8.731 1.00 94.50 366 ILE A O 1
ATOM 2803 N N . TYR A 1 367 ? -8.500 14.713 7.374 1.00 95.75 367 TYR A N 1
ATOM 2804 C CA . TYR A 1 367 ? -9.536 15.091 8.336 1.00 95.75 367 TYR A CA 1
ATOM 2805 C C . TYR A 1 367 ? -9.509 14.213 9.595 1.00 95.75 367 TYR A C 1
ATOM 2807 O O . TYR A 1 367 ? -9.638 14.748 10.697 1.00 95.75 367 TYR A O 1
ATOM 2815 N N . MET A 1 368 ? -9.230 12.911 9.457 1.00 92.31 368 MET A N 1
ATOM 2816 C CA . MET A 1 368 ? -8.984 12.003 10.586 1.00 92.31 368 MET A CA 1
ATOM 2817 C C . MET A 1 368 ? -7.852 12.510 11.488 1.00 92.31 368 MET A C 1
ATOM 2819 O O . MET A 1 368 ? -8.052 12.634 12.696 1.00 92.31 368 MET A O 1
ATOM 2823 N N . TYR A 1 369 ? -6.691 12.869 10.925 1.00 90.19 369 TYR A N 1
ATOM 2824 C CA . TYR A 1 369 ? -5.570 13.411 11.707 1.00 90.19 369 TYR A CA 1
ATOM 2825 C C . TYR A 1 369 ? -5.887 14.747 12.385 1.00 90.19 369 TYR A C 1
ATOM 2827 O O . TYR A 1 369 ? -5.360 15.043 13.457 1.00 90.19 369 TYR A O 1
ATOM 2835 N N . LYS A 1 370 ? -6.772 15.551 11.789 1.00 92.81 370 LYS A N 1
ATOM 2836 C CA . LYS A 1 370 ? -7.260 16.806 12.381 1.00 92.81 370 LYS A CA 1
ATOM 2837 C C . LYS A 1 370 ? -8.354 16.593 13.438 1.00 92.81 370 LYS A C 1
ATOM 2839 O O . LYS A 1 370 ? -8.737 17.559 14.095 1.00 92.81 370 LYS A O 1
ATOM 2844 N N . GLY A 1 371 ? -8.860 15.367 13.603 1.00 91.19 371 GLY A N 1
ATOM 2845 C CA . GLY A 1 371 ? -9.986 15.043 14.485 1.00 91.19 371 GLY A CA 1
ATOM 2846 C C . GLY A 1 371 ? -11.356 15.486 13.953 1.00 91.19 371 GLY A C 1
ATOM 2847 O O . GLY A 1 371 ? -12.332 15.471 14.701 1.00 91.19 371 GLY A O 1
ATOM 2848 N N . ASP A 1 372 ? -11.445 15.886 12.682 1.00 96.50 372 ASP A N 1
ATOM 2849 C CA . ASP A 1 372 ? -12.699 16.229 12.004 1.00 96.50 372 ASP A CA 1
ATOM 2850 C C . ASP A 1 372 ? -13.325 14.963 11.408 1.00 96.50 372 ASP A C 1
ATOM 2852 O O . ASP A 1 372 ? -13.236 14.686 10.212 1.00 96.50 372 ASP A O 1
ATOM 2856 N N . TYR A 1 373 ? -13.920 14.140 12.268 1.00 95.56 373 TYR A N 1
ATOM 2857 C CA . TYR A 1 373 ? -14.458 12.840 11.861 1.00 95.56 373 TYR A CA 1
ATOM 2858 C C . TYR A 1 373 ? -15.665 12.958 10.919 1.00 95.56 373 TYR A C 1
ATOM 2860 O O . TYR A 1 373 ? -15.852 12.102 10.054 1.00 95.56 373 TYR A O 1
ATOM 2868 N N . GLU A 1 374 ? -16.451 14.032 11.032 1.00 97.75 374 GLU A N 1
ATOM 2869 C CA . GLU A 1 374 ? -17.568 14.302 10.121 1.00 97.75 374 GLU A CA 1
ATOM 2870 C C . GLU A 1 374 ? -17.044 14.624 8.712 1.00 97.75 374 GLU A C 1
ATOM 2872 O O . GLU A 1 374 ? -17.469 14.004 7.732 1.00 97.75 374 GLU A O 1
ATOM 2877 N N . GLY A 1 375 ? -16.063 15.530 8.605 1.00 97.50 375 GLY A N 1
ATOM 2878 C CA . GLY A 1 375 ? -15.383 15.831 7.345 1.00 97.50 375 GLY A CA 1
ATOM 2879 C C . GLY A 1 375 ? -14.676 14.610 6.751 1.00 97.50 375 GLY A C 1
ATOM 2880 O O . GLY A 1 375 ? -14.730 14.391 5.536 1.00 97.50 375 GLY A O 1
ATOM 2881 N N . ALA A 1 376 ? -14.080 13.767 7.601 1.00 96.81 376 ALA A N 1
ATOM 2882 C CA . ALA A 1 376 ? -13.459 12.514 7.187 1.00 96.81 376 ALA A CA 1
ATOM 2883 C C . ALA A 1 376 ? -14.476 11.548 6.569 1.00 96.81 376 ALA A C 1
ATOM 2885 O O . ALA A 1 376 ? -14.280 11.093 5.440 1.00 96.81 376 ALA A O 1
ATOM 2886 N N . ALA A 1 377 ? -15.597 11.302 7.254 1.00 98.00 377 ALA A N 1
ATOM 2887 C CA . ALA A 1 377 ? -16.661 10.435 6.761 1.00 98.00 377 ALA A CA 1
ATOM 2888 C C . ALA A 1 377 ? -17.232 10.933 5.421 1.00 98.00 377 ALA A C 1
ATOM 2890 O O . ALA A 1 377 ? -17.398 10.150 4.486 1.00 98.00 377 ALA A O 1
ATOM 2891 N N . GLN A 1 378 ? -17.459 12.242 5.272 1.00 98.06 378 GLN A N 1
ATOM 2892 C CA . GLN A 1 378 ? -17.918 12.820 4.003 1.00 98.06 378 GLN A CA 1
ATOM 2893 C C . GLN A 1 378 ? -16.914 12.589 2.863 1.00 98.06 378 GLN A C 1
ATOM 2895 O O . GLN A 1 378 ? -17.300 12.225 1.746 1.00 98.06 378 GLN A O 1
ATOM 2900 N N . ALA A 1 379 ? -15.621 12.782 3.131 1.00 97.25 379 ALA A N 1
ATOM 2901 C CA . ALA A 1 379 ? -14.569 12.585 2.142 1.00 97.25 379 ALA A CA 1
ATOM 2902 C C . ALA A 1 379 ? -14.433 11.105 1.740 1.00 97.25 379 ALA A C 1
ATOM 2904 O O . ALA A 1 379 ? -14.431 10.804 0.546 1.00 97.25 379 ALA A O 1
ATOM 2905 N N . PHE A 1 380 ? -14.418 10.174 2.698 1.00 97.19 380 PHE A N 1
ATOM 2906 C CA . PHE A 1 380 ? -14.380 8.739 2.398 1.00 97.19 380 PHE A CA 1
ATOM 2907 C C . PHE A 1 380 ? -15.637 8.256 1.669 1.00 97.19 380 PHE A C 1
ATOM 2909 O O . PHE A 1 380 ? -15.527 7.484 0.719 1.00 97.19 380 PHE A O 1
ATOM 2916 N N . ASN A 1 381 ? -16.823 8.754 2.026 1.00 97.88 381 ASN A N 1
ATOM 2917 C CA . ASN A 1 381 ? -18.041 8.428 1.286 1.00 97.88 381 ASN A CA 1
ATOM 2918 C C . ASN A 1 381 ? -17.955 8.908 -0.175 1.00 97.88 381 ASN A C 1
ATOM 2920 O O . ASN A 1 381 ? -18.256 8.155 -1.097 1.00 97.88 381 ASN A O 1
ATOM 2924 N N . THR A 1 382 ? -17.433 10.117 -0.410 1.00 97.88 382 THR A N 1
ATOM 2925 C CA . THR A 1 382 ? -17.205 10.627 -1.777 1.00 97.88 382 THR A CA 1
ATOM 2926 C C . THR A 1 382 ? -16.197 9.760 -2.554 1.00 97.88 382 THR A C 1
ATOM 2928 O O . THR A 1 382 ? -16.333 9.562 -3.766 1.00 97.88 382 THR A O 1
ATOM 2931 N N . ALA A 1 383 ? -15.187 9.211 -1.871 1.00 94.12 383 ALA A N 1
ATOM 2932 C CA . ALA A 1 383 ? -14.239 8.270 -2.465 1.00 94.12 383 ALA A CA 1
ATOM 2933 C C . ALA A 1 383 ? -14.925 6.965 -2.908 1.00 94.12 383 ALA A C 1
ATOM 2935 O O . ALA A 1 383 ? -14.727 6.528 -4.046 1.00 94.12 383 ALA A O 1
ATOM 2936 N N . LEU A 1 384 ? -15.782 6.391 -2.057 1.00 93.06 384 LEU A N 1
ATOM 2937 C CA . LEU A 1 384 ? -16.575 5.198 -2.375 1.00 93.06 384 LEU A CA 1
ATOM 2938 C C . LEU A 1 384 ? -17.543 5.444 -3.540 1.00 93.06 384 LEU A C 1
ATOM 2940 O O . LEU A 1 384 ? -17.601 4.637 -4.467 1.00 93.06 384 LEU A O 1
ATOM 2944 N N . GLU A 1 385 ? -18.234 6.587 -3.560 1.00 96.44 385 GLU A N 1
ATOM 2945 C CA . GLU A 1 385 ? -19.109 6.999 -4.672 1.00 96.44 385 GLU A CA 1
ATOM 2946 C C . GLU A 1 385 ? -18.349 7.131 -6.002 1.00 96.44 385 GLU A C 1
ATOM 2948 O O . GLU A 1 385 ? -18.909 6.908 -7.077 1.00 96.44 385 GLU A O 1
ATOM 2953 N N . SER A 1 386 ? -17.052 7.439 -5.936 1.00 93.19 386 SER A N 1
ATOM 2954 C CA . SER A 1 386 ? -16.150 7.496 -7.093 1.00 93.19 386 SER A CA 1
ATOM 2955 C C . SER A 1 386 ? -15.593 6.122 -7.506 1.00 93.19 386 SER A C 1
ATOM 2957 O O . SER A 1 386 ? -14.765 6.045 -8.415 1.00 93.19 386 SER A O 1
ATOM 2959 N N . GLY A 1 387 ? -16.019 5.039 -6.849 1.00 90.94 387 GLY A N 1
ATOM 2960 C CA . GLY A 1 387 ? -15.565 3.669 -7.097 1.00 90.94 387 GLY A CA 1
ATOM 2961 C C . GLY A 1 387 ? -14.228 3.313 -6.440 1.00 90.94 387 GLY A C 1
ATOM 2962 O O . GLY A 1 387 ? -13.619 2.307 -6.808 1.00 90.94 387 GLY A O 1
ATOM 2963 N N . TYR A 1 388 ? -13.738 4.127 -5.498 1.00 87.69 388 TYR A N 1
ATOM 2964 C CA . TYR A 1 388 ? -12.514 3.838 -4.754 1.00 87.69 388 TYR A CA 1
ATOM 2965 C C . TYR A 1 388 ? -12.828 3.061 -3.471 1.00 87.69 388 TYR A C 1
ATOM 2967 O O . TYR A 1 388 ? -12.967 3.630 -2.392 1.00 87.69 388 TYR A O 1
ATOM 2975 N N . ASN A 1 389 ? -12.905 1.733 -3.587 1.00 86.19 389 ASN A N 1
ATOM 2976 C CA . ASN A 1 389 ? -13.239 0.834 -2.474 1.00 86.19 389 ASN A CA 1
ATOM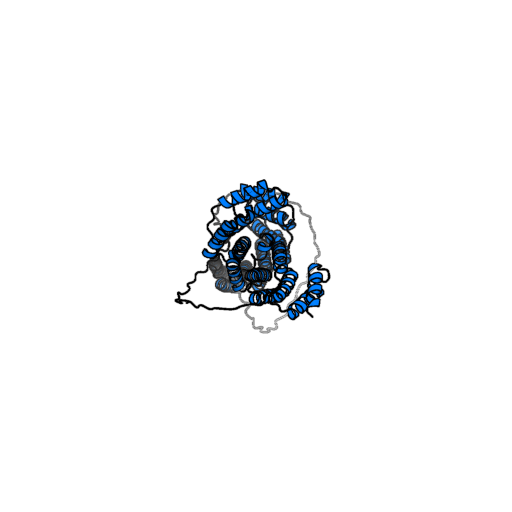 2977 C C . ASN A 1 389 ? -12.216 0.846 -1.323 1.00 86.19 389 ASN A C 1
ATOM 2979 O O . ASN A 1 389 ? -12.532 0.400 -0.225 1.00 86.19 389 ASN A O 1
ATOM 2983 N N . GLY A 1 390 ? -11.008 1.384 -1.525 1.00 81.06 390 GLY A N 1
ATOM 2984 C CA . GLY A 1 390 ? -10.012 1.528 -0.454 1.00 81.06 390 GLY A CA 1
ATOM 2985 C C . GLY A 1 390 ? -10.458 2.443 0.698 1.00 81.06 390 GLY A C 1
ATOM 2986 O O . GLY A 1 390 ? -9.805 2.482 1.733 1.00 81.06 390 GLY A O 1
ATOM 2987 N N . ALA A 1 391 ? -11.573 3.164 0.542 1.00 88.62 391 ALA A N 1
ATOM 2988 C CA . ALA A 1 391 ? -12.100 4.087 1.540 1.00 88.62 391 ALA A CA 1
ATOM 2989 C C . ALA A 1 391 ? -13.030 3.449 2.593 1.00 88.62 391 ALA A C 1
ATOM 2991 O O . ALA A 1 391 ? -13.404 4.142 3.538 1.00 88.62 391 ALA A O 1
ATOM 2992 N N . TYR A 1 392 ? -13.399 2.163 2.477 1.00 88.94 392 TYR A N 1
ATOM 2993 C CA . TYR A 1 392 ? -14.348 1.539 3.416 1.00 88.94 392 TYR A CA 1
ATOM 2994 C C . TYR A 1 392 ? -13.867 1.584 4.867 1.00 88.94 392 TYR A C 1
ATOM 2996 O O . TYR A 1 392 ? -14.609 2.033 5.736 1.00 88.94 392 TYR A O 1
ATOM 3004 N N . LEU A 1 393 ? -12.625 1.164 5.128 1.00 89.44 393 LEU A N 1
ATOM 3005 C CA . LEU A 1 393 ? -12.076 1.137 6.488 1.00 89.44 393 LEU A CA 1
ATOM 3006 C C . LEU A 1 393 ? -11.938 2.548 7.073 1.00 89.44 393 LEU A C 1
ATOM 3008 O O . LEU A 1 393 ? -12.269 2.768 8.233 1.00 89.44 393 LEU A O 1
ATOM 3012 N N . GLY A 1 394 ? -11.526 3.521 6.254 1.00 86.88 394 GLY A N 1
ATOM 3013 C CA . GLY A 1 394 ? -11.465 4.923 6.665 1.00 86.88 394 GLY A CA 1
ATOM 3014 C C . GLY A 1 394 ? -12.839 5.487 7.035 1.00 86.88 394 GLY A C 1
ATOM 3015 O O . GLY A 1 394 ? -12.972 6.171 8.052 1.00 86.88 394 GLY A O 1
ATOM 3016 N N . LEU A 1 395 ? -13.880 5.163 6.256 1.00 96.25 395 LEU A N 1
ATOM 3017 C CA . LEU A 1 395 ? -15.254 5.556 6.569 1.00 96.25 395 LEU A CA 1
ATOM 3018 C C . LEU A 1 395 ? -15.759 4.869 7.842 1.00 96.25 395 LEU A C 1
ATOM 3020 O O . LEU A 1 395 ? -16.319 5.541 8.703 1.00 96.25 395 LEU A O 1
ATOM 3024 N N . ALA A 1 396 ? -15.532 3.561 7.977 1.00 93.69 396 ALA A N 1
ATOM 3025 C CA . ALA A 1 396 ? -15.936 2.791 9.148 1.00 93.69 396 ALA A CA 1
ATOM 3026 C C . ALA A 1 396 ? -15.316 3.356 10.436 1.00 93.69 396 ALA A C 1
ATOM 3028 O O . ALA A 1 396 ? -16.033 3.616 11.400 1.00 93.69 396 ALA A O 1
ATOM 3029 N N . GLU A 1 397 ? -14.010 3.640 10.426 1.00 90.00 397 GLU A N 1
ATOM 3030 C CA . GLU A 1 397 ? -13.313 4.257 11.561 1.00 90.00 397 GLU A CA 1
ATOM 3031 C C . GLU A 1 397 ? -13.831 5.676 11.843 1.00 90.00 397 GLU A C 1
ATOM 3033 O O . GLU A 1 397 ? -14.072 6.040 12.994 1.00 90.00 397 GLU A O 1
ATOM 3038 N N . SER A 1 398 ? -14.085 6.474 10.801 1.00 93.44 398 SER A N 1
ATOM 3039 C CA . SER A 1 398 ? -14.650 7.821 10.965 1.00 93.44 398 SER A CA 1
ATOM 3040 C C . SER A 1 398 ? -16.027 7.783 11.640 1.00 93.44 398 SER A C 1
ATOM 3042 O O . SER A 1 398 ? -16.322 8.631 12.483 1.00 93.44 398 SER A O 1
ATOM 3044 N N . LEU A 1 399 ? -16.866 6.799 11.301 1.00 96.56 399 LEU A N 1
ATOM 3045 C CA . LEU A 1 399 ? -18.190 6.592 11.898 1.00 96.56 399 LEU A CA 1
ATOM 3046 C C . LEU A 1 399 ? -18.089 6.038 13.331 1.00 96.56 399 LEU A C 1
ATOM 3048 O O . LEU A 1 399 ? -18.770 6.533 14.228 1.00 96.56 399 LEU A O 1
ATOM 3052 N N . MET A 1 400 ? -17.154 5.118 13.595 1.00 91.56 400 MET A N 1
ATOM 3053 C CA . MET A 1 400 ? -16.829 4.622 14.946 1.00 91.56 400 MET A CA 1
ATOM 3054 C C . MET A 1 400 ? -16.417 5.736 15.914 1.00 91.56 400 MET A C 1
ATOM 3056 O O . MET A 1 400 ? -16.762 5.718 17.105 1.00 91.56 400 MET A O 1
ATOM 3060 N N . ARG A 1 401 ? -15.660 6.726 15.427 1.00 90.38 401 ARG A N 1
ATOM 3061 C CA . ARG A 1 401 ? -15.257 7.907 16.209 1.00 90.38 401 ARG A CA 1
ATOM 3062 C C . ARG A 1 401 ? -16.423 8.851 16.496 1.00 90.38 401 ARG A C 1
ATOM 3064 O O . ARG A 1 401 ? -16.379 9.556 17.498 1.00 90.38 401 ARG A O 1
ATOM 3071 N N . GLN A 1 402 ? -17.458 8.817 15.662 1.00 94.50 402 GLN A N 1
ATOM 3072 C CA . GLN A 1 402 ? -18.714 9.549 15.839 1.00 94.50 402 GLN A CA 1
ATOM 3073 C C . GLN A 1 402 ? -19.767 8.767 16.640 1.00 94.50 402 GLN A C 1
ATOM 3075 O O . GLN A 1 402 ? -20.856 9.289 16.854 1.00 94.50 402 GLN A O 1
ATOM 3080 N N . GLU A 1 403 ? -19.448 7.544 17.087 1.00 94.62 403 GLU A N 1
ATOM 3081 C CA . GLU A 1 403 ? -20.382 6.626 17.763 1.00 94.62 403 GLU A CA 1
ATOM 3082 C C . GLU A 1 403 ? -21.573 6.198 16.876 1.00 94.62 403 GLU A C 1
ATOM 3084 O O . GLU A 1 403 ? -22.576 5.682 17.369 1.00 94.62 403 GLU A O 1
ATOM 3089 N N . ASP A 1 404 ? -21.454 6.352 15.550 1.00 97.19 404 ASP A N 1
ATOM 3090 C CA . ASP A 1 404 ? -22.391 5.783 14.576 1.00 97.19 404 ASP A CA 1
ATOM 3091 C C . ASP A 1 404 ? -22.010 4.325 14.282 1.00 97.19 404 ASP A C 1
ATOM 3093 O O . ASP A 1 404 ? -21.431 3.983 13.246 1.00 97.19 404 ASP A O 1
ATOM 3097 N N . TYR A 1 405 ? -22.301 3.460 15.252 1.00 96.44 405 TYR A N 1
ATOM 3098 C CA . TYR A 1 405 ? -21.957 2.040 15.193 1.00 96.44 405 TYR A CA 1
ATOM 3099 C C . TYR A 1 405 ? -22.719 1.287 14.098 1.00 96.44 405 TYR A C 1
ATOM 3101 O O . TYR A 1 405 ? -22.178 0.346 13.524 1.00 96.44 405 TYR A O 1
ATOM 3109 N N . GLU A 1 406 ? -23.946 1.706 13.774 1.00 98.00 406 GLU A N 1
ATOM 3110 C CA . GLU A 1 406 ? -24.751 1.092 12.709 1.00 98.00 406 GLU A CA 1
ATOM 3111 C C . GLU A 1 406 ? -24.132 1.394 11.338 1.00 98.00 406 GLU A C 1
ATOM 3113 O O . GLU A 1 406 ? -23.904 0.483 10.537 1.00 98.00 406 GLU A O 1
ATOM 3118 N N . GLY A 1 407 ? -23.787 2.664 11.091 1.00 97.81 407 GLY A N 1
ATOM 3119 C CA . GLY A 1 407 ? -23.089 3.076 9.880 1.00 97.81 407 GLY A CA 1
ATOM 3120 C C . GLY A 1 407 ? -21.721 2.404 9.746 1.00 97.81 407 GLY A C 1
ATOM 3121 O O . GLY A 1 407 ? -21.391 1.901 8.669 1.00 97.81 407 GLY A O 1
ATOM 3122 N N . ALA A 1 408 ? -20.945 2.343 10.833 1.00 96.81 408 ALA A N 1
ATOM 3123 C CA . ALA A 1 408 ? -19.642 1.685 10.848 1.00 96.81 408 ALA A CA 1
ATOM 3124 C C . ALA A 1 408 ? -19.735 0.179 10.565 1.00 96.81 408 ALA A C 1
ATOM 3126 O O . ALA A 1 408 ? -19.006 -0.328 9.710 1.00 96.81 408 ALA A O 1
ATOM 3127 N N . ALA A 1 409 ? -20.662 -0.526 11.224 1.00 97.50 409 ALA A N 1
ATOM 3128 C CA . ALA A 1 409 ? -20.897 -1.950 11.010 1.00 97.50 409 ALA A CA 1
ATOM 3129 C C . ALA A 1 409 ? -21.225 -2.250 9.540 1.00 97.50 409 ALA A C 1
ATOM 3131 O O . ALA A 1 409 ? -20.660 -3.180 8.965 1.00 97.50 409 ALA A O 1
ATOM 3132 N N . ALA A 1 410 ? -22.063 -1.423 8.905 1.00 97.94 410 ALA A N 1
ATOM 3133 C CA . ALA A 1 410 ? -22.391 -1.565 7.489 1.00 97.94 410 ALA A CA 1
ATOM 3134 C C . ALA A 1 410 ? -21.162 -1.406 6.571 1.00 97.94 410 ALA A C 1
ATOM 3136 O O . ALA A 1 410 ? -21.043 -2.111 5.568 1.00 97.94 410 ALA A O 1
ATOM 3137 N N . GLN A 1 411 ? -20.228 -0.507 6.902 1.00 97.00 411 GLN A N 1
ATOM 3138 C CA . GLN A 1 411 ? -19.006 -0.333 6.108 1.00 97.00 411 GLN A CA 1
ATOM 3139 C C . GLN A 1 411 ? -18.004 -1.472 6.306 1.00 97.00 411 GLN A C 1
ATOM 3141 O O . GLN A 1 411 ? -17.401 -1.919 5.329 1.00 97.00 411 GLN A O 1
ATOM 3146 N N . TYR A 1 412 ? -17.844 -1.972 7.534 1.00 95.00 412 TYR A N 1
ATOM 3147 C CA . TYR A 1 412 ? -17.020 -3.155 7.784 1.00 95.00 412 TYR A CA 1
ATOM 3148 C C . TYR A 1 412 ? -17.578 -4.389 7.068 1.00 95.00 412 TYR A C 1
ATOM 3150 O O . TYR A 1 412 ? -16.823 -5.105 6.416 1.00 95.00 412 TYR A O 1
ATOM 3158 N N . GLU A 1 413 ? -18.895 -4.599 7.103 1.00 95.38 413 GLU A N 1
ATOM 3159 C CA . GLU A 1 413 ? -19.553 -5.677 6.360 1.00 95.38 413 GLU A CA 1
ATOM 3160 C C . GLU A 1 413 ? -19.311 -5.548 4.845 1.00 95.38 413 GLU A C 1
ATOM 3162 O O . GLU A 1 413 ? -18.923 -6.519 4.193 1.00 95.38 413 GLU A O 1
ATOM 3167 N N . ALA A 1 414 ? -19.452 -4.344 4.279 1.00 94.81 414 ALA A N 1
ATOM 3168 C CA . ALA A 1 414 ? -19.185 -4.092 2.860 1.00 94.81 414 ALA A CA 1
ATOM 3169 C C . ALA A 1 414 ? -17.710 -4.317 2.468 1.00 94.81 414 ALA A C 1
ATOM 3171 O O . ALA A 1 414 ? -17.417 -4.766 1.354 1.00 94.81 414 ALA A O 1
ATOM 3172 N N . TYR A 1 415 ? -16.770 -4.026 3.369 1.00 92.44 415 TYR A N 1
ATOM 3173 C CA . TYR A 1 415 ? -15.353 -4.329 3.177 1.00 92.44 415 TYR A CA 1
ATOM 3174 C C . TYR A 1 415 ? -15.079 -5.840 3.218 1.00 92.44 415 TYR A C 1
ATOM 3176 O O . TYR A 1 415 ? -14.414 -6.368 2.326 1.00 92.44 415 TYR A O 1
ATOM 3184 N N . LEU A 1 416 ? -15.628 -6.548 4.207 1.00 91.94 416 LEU A N 1
ATOM 3185 C CA . LEU A 1 416 ? -15.446 -7.994 4.391 1.00 91.94 416 LEU A CA 1
ATOM 3186 C C . LEU A 1 416 ? -16.122 -8.818 3.282 1.00 91.94 416 LEU A C 1
ATOM 3188 O O . LEU A 1 416 ? -15.621 -9.868 2.883 1.00 91.94 416 LEU A O 1
ATOM 3192 N N . ALA A 1 417 ? -17.209 -8.307 2.695 1.00 92.62 417 ALA A N 1
ATOM 3193 C CA . ALA A 1 417 ? -17.884 -8.923 1.553 1.00 92.62 417 ALA A CA 1
ATOM 3194 C C . ALA A 1 417 ? -17.030 -8.974 0.267 1.00 92.62 417 ALA A C 1
ATOM 3196 O O . ALA A 1 417 ? -17.400 -9.663 -0.685 1.00 92.62 417 ALA A O 1
ATOM 3197 N N . GLN A 1 418 ? -15.891 -8.273 0.219 1.00 86.06 418 GLN A N 1
ATOM 3198 C CA . GLN A 1 418 ? -14.960 -8.288 -0.918 1.00 86.06 418 GLN A CA 1
ATOM 3199 C C . GLN A 1 418 ? -13.960 -9.461 -0.877 1.00 86.06 418 GLN A C 1
ATOM 3201 O O . GLN A 1 418 ? -12.959 -9.417 -1.589 1.00 86.06 418 GLN A O 1
ATOM 3206 N N . ASP A 1 419 ? -14.246 -10.507 -0.089 1.00 74.12 419 ASP A N 1
ATOM 3207 C CA . ASP A 1 419 ? -13.380 -11.681 0.140 1.00 74.12 419 ASP A CA 1
ATOM 3208 C C . ASP A 1 419 ? -11.996 -11.287 0.684 1.00 74.12 419 ASP A C 1
ATOM 3210 O O . ASP A 1 419 ? -10.948 -11.789 0.276 1.00 74.12 419 ASP A O 1
ATOM 3214 N N . THR A 1 420 ? -12.000 -10.321 1.604 1.00 75.56 420 THR A N 1
ATOM 3215 C CA . THR A 1 420 ? -10.794 -9.829 2.267 1.00 75.56 420 THR A CA 1
ATOM 3216 C C . THR A 1 420 ? -10.451 -10.722 3.462 1.00 75.56 420 THR A C 1
ATOM 3218 O O . THR A 1 420 ? -11.302 -11.081 4.276 1.00 75.56 420 THR A O 1
ATOM 3221 N N . GLN A 1 421 ? -9.178 -11.103 3.584 1.00 86.50 421 GLN A N 1
ATOM 3222 C CA . GLN A 1 421 ? -8.667 -11.916 4.694 1.00 86.50 421 GLN A CA 1
ATOM 3223 C C . GLN A 1 421 ? -8.092 -10.994 5.778 1.00 86.50 421 GLN A C 1
ATOM 3225 O O . GLN A 1 421 ? -6.879 -10.927 5.970 1.00 86.50 421 GLN A O 1
ATOM 3230 N N . ASN A 1 422 ? -8.961 -10.236 6.453 1.00 85.38 422 ASN A N 1
ATOM 3231 C CA . ASN A 1 422 ? -8.554 -9.201 7.406 1.00 85.38 422 ASN A CA 1
ATOM 3232 C C . ASN A 1 422 ? -9.150 -9.440 8.805 1.00 85.38 422 ASN A C 1
ATOM 3234 O O . ASN A 1 422 ? -10.304 -9.111 9.080 1.00 85.38 422 ASN A O 1
ATOM 3238 N N . ALA A 1 423 ? -8.337 -10.003 9.701 1.00 88.94 423 ALA A N 1
ATOM 3239 C CA . ALA A 1 423 ? -8.739 -10.341 11.066 1.00 88.94 423 ALA A CA 1
ATOM 3240 C C . ALA A 1 423 ? -9.009 -9.107 11.943 1.00 88.94 423 ALA A C 1
ATOM 3242 O O . ALA A 1 423 ? -9.905 -9.141 12.785 1.00 88.94 423 ALA A O 1
ATOM 3243 N N . GLU A 1 424 ? -8.297 -8.002 11.708 1.00 89.19 424 GLU A N 1
ATOM 3244 C CA . GLU A 1 424 ? -8.541 -6.727 12.391 1.00 89.19 424 GLU A CA 1
ATOM 3245 C C . GLU A 1 424 ? -9.916 -6.161 12.018 1.00 89.19 424 GLU A C 1
ATOM 3247 O O . GLU A 1 424 ? -10.679 -5.750 12.887 1.00 89.19 424 GLU A O 1
ATOM 3252 N N . ALA A 1 425 ? -10.286 -6.201 10.735 1.00 89.81 425 ALA A N 1
ATOM 3253 C CA . ALA A 1 425 ? -11.601 -5.739 10.297 1.00 89.81 425 ALA A CA 1
ATOM 3254 C C . ALA A 1 425 ? -12.739 -6.556 10.937 1.00 89.81 425 ALA A C 1
ATOM 3256 O O . ALA A 1 425 ? -13.747 -5.977 11.338 1.00 89.81 425 ALA A O 1
ATOM 3257 N N . TYR A 1 426 ? -12.568 -7.874 11.105 1.00 95.31 426 TYR A N 1
ATOM 3258 C CA . TYR A 1 426 ? -13.512 -8.702 11.868 1.00 95.31 426 TYR A CA 1
ATOM 3259 C C . TYR A 1 426 ? -13.587 -8.309 13.346 1.00 95.31 426 TYR A C 1
ATOM 3261 O O . TYR A 1 426 ? -14.685 -8.275 13.902 1.00 95.31 426 TYR A O 1
ATOM 3269 N N . ASN A 1 427 ? -12.449 -7.991 13.972 1.00 93.94 427 ASN A N 1
ATOM 3270 C CA . ASN A 1 427 ? -12.413 -7.497 15.346 1.00 93.94 427 ASN A CA 1
ATOM 3271 C C . ASN A 1 427 ? -13.235 -6.208 15.465 1.00 93.94 427 ASN A C 1
ATOM 3273 O O . ASN A 1 427 ? -14.211 -6.167 16.208 1.00 93.94 427 ASN A O 1
ATOM 3277 N N . GLN A 1 428 ? -12.923 -5.191 14.660 1.00 93.12 428 GLN A N 1
ATOM 3278 C CA . GLN A 1 428 ? -13.624 -3.904 14.696 1.00 93.12 428 GLN A CA 1
ATOM 3279 C C . GLN A 1 428 ? -15.113 -4.026 14.343 1.00 93.12 428 GLN A C 1
ATOM 3281 O O . GLN A 1 428 ? -15.952 -3.369 14.961 1.00 93.12 428 GLN A O 1
ATOM 3286 N N . TYR A 1 429 ? -15.466 -4.908 13.404 1.00 96.06 429 TYR A N 1
ATOM 3287 C CA . TYR A 1 429 ? -16.859 -5.217 13.089 1.00 96.06 429 TYR A CA 1
ATOM 3288 C C . TYR A 1 429 ? -17.599 -5.815 14.290 1.00 96.06 429 TYR A C 1
ATOM 3290 O O . TYR A 1 429 ? -18.675 -5.336 14.653 1.00 96.06 429 TYR A O 1
ATOM 3298 N N . GLY A 1 430 ? -17.003 -6.814 14.950 1.00 96.31 430 GLY A N 1
ATOM 3299 C CA . GLY A 1 430 ? -17.548 -7.411 16.166 1.00 96.31 430 GLY A CA 1
ATOM 3300 C C . GLY A 1 430 ? -17.730 -6.382 17.284 1.00 96.31 430 GLY A C 1
ATOM 3301 O O . GLY A 1 430 ? -18.770 -6.369 17.939 1.00 96.31 430 GLY A O 1
ATOM 3302 N N . LEU A 1 431 ? -16.780 -5.456 17.445 1.00 95.31 431 LEU A N 1
ATOM 3303 C CA . LEU A 1 431 ? -16.883 -4.353 18.405 1.00 95.31 431 LEU A CA 1
ATOM 3304 C C . LEU A 1 431 ? -18.069 -3.421 18.106 1.00 95.31 431 LEU A C 1
ATOM 3306 O O . LEU A 1 431 ? -18.813 -3.073 19.023 1.00 95.31 431 LEU A O 1
ATOM 3310 N N . CYS A 1 432 ? -18.304 -3.069 16.836 1.00 95.88 432 CYS A N 1
ATOM 3311 C CA . CYS A 1 432 ? -19.494 -2.299 16.444 1.00 95.88 432 CYS A CA 1
ATOM 3312 C C . CYS A 1 432 ? -20.781 -3.035 16.843 1.00 95.88 432 CYS A C 1
ATOM 3314 O O . CYS A 1 432 ? -21.708 -2.444 17.393 1.00 95.88 432 CYS A O 1
ATOM 3316 N N . LEU A 1 433 ? -20.833 -4.343 16.584 1.00 97.81 433 LEU A N 1
ATOM 3317 C CA . LEU A 1 433 ? -21.992 -5.179 16.891 1.00 97.81 433 LEU A CA 1
ATOM 3318 C C . LEU A 1 433 ? -22.232 -5.309 18.401 1.00 97.81 433 LEU A C 1
ATOM 3320 O O . LEU A 1 433 ? -23.387 -5.315 18.828 1.00 97.81 433 LEU A O 1
ATOM 3324 N N . MET A 1 434 ? -21.174 -5.345 19.216 1.00 95.56 434 MET A N 1
ATOM 3325 C CA . MET A 1 434 ? -21.294 -5.306 20.676 1.00 95.56 434 MET A CA 1
ATOM 3326 C C . MET A 1 434 ? -21.949 -4.010 21.169 1.00 95.56 434 MET A C 1
ATOM 3328 O O . MET A 1 434 ? -22.859 -4.076 21.997 1.00 95.56 434 MET A O 1
ATOM 3332 N N . GLU A 1 435 ? -21.542 -2.849 20.646 1.00 95.25 435 GLU A N 1
ATOM 3333 C CA . GLU A 1 435 ? -22.143 -1.548 20.993 1.00 95.25 435 GLU A CA 1
ATOM 3334 C C . GLU A 1 435 ? -23.618 -1.465 20.561 1.00 95.25 435 GLU A C 1
ATOM 3336 O O . GLU A 1 435 ? -24.463 -0.905 21.261 1.00 95.25 435 GLU A O 1
ATOM 3341 N N . LEU A 1 436 ? -23.964 -2.120 19.450 1.00 96.00 436 LEU A N 1
ATOM 3342 C CA . LEU A 1 436 ? -25.345 -2.277 18.980 1.00 96.00 436 LEU A CA 1
ATOM 3343 C C . LEU A 1 436 ? -26.141 -3.349 19.745 1.00 96.00 436 LEU A C 1
ATOM 3345 O O . LEU A 1 436 ? -27.312 -3.575 19.439 1.00 96.00 436 LEU A O 1
ATOM 3349 N N . SER A 1 437 ? -25.536 -4.016 20.734 1.00 96.81 437 SER A N 1
ATOM 3350 C CA . SER A 1 437 ? -26.124 -5.144 21.474 1.00 96.81 437 SER A CA 1
ATOM 3351 C C . SER A 1 437 ? -26.541 -6.334 20.589 1.00 96.81 437 SER A C 1
ATOM 3353 O O . SER A 1 437 ? -27.458 -7.082 20.928 1.00 96.81 437 SER A O 1
ATOM 3355 N N . ARG A 1 438 ? -25.876 -6.519 19.442 1.00 97.94 438 ARG A N 1
ATOM 3356 C CA . ARG A 1 438 ? -26.049 -7.644 18.506 1.00 97.94 438 ARG A CA 1
ATOM 3357 C C . ARG A 1 438 ? -25.021 -8.736 18.811 1.00 97.94 438 ARG A C 1
ATOM 3359 O O . ARG A 1 438 ? -24.116 -8.996 18.021 1.00 97.94 438 ARG A O 1
ATOM 3366 N N . TYR A 1 439 ? -25.122 -9.330 19.996 1.00 97.56 439 TYR A N 1
ATOM 3367 C CA . TYR A 1 439 ? -24.056 -10.166 20.555 1.00 97.56 439 TYR A CA 1
ATOM 3368 C C . TYR A 1 439 ? -23.825 -11.476 19.792 1.00 97.56 439 TYR A C 1
ATOM 3370 O O . TYR A 1 439 ? -22.678 -11.881 19.625 1.00 97.56 439 TYR A O 1
ATOM 3378 N N . GLU A 1 440 ? -24.873 -12.109 19.264 1.00 97.75 440 GLU A N 1
ATOM 3379 C CA . GLU A 1 440 ? -24.733 -13.317 18.443 1.00 97.75 440 GLU A CA 1
ATOM 3380 C C . GLU A 1 440 ? -23.941 -13.039 17.158 1.00 97.75 440 GLU A C 1
ATOM 3382 O O . GLU A 1 440 ? -23.052 -13.810 16.790 1.00 97.75 440 GLU A O 1
ATOM 3387 N N . ASP A 1 441 ? -24.226 -11.912 16.499 1.00 98.06 441 ASP A N 1
ATOM 3388 C CA . ASP A 1 441 ? -23.501 -11.489 15.299 1.00 98.06 441 ASP A CA 1
ATOM 3389 C C . ASP A 1 441 ? -22.048 -11.122 15.648 1.00 98.06 441 ASP A C 1
ATOM 3391 O O . ASP A 1 441 ? -21.125 -11.470 14.910 1.00 98.06 441 ASP A O 1
ATOM 3395 N N . ALA A 1 442 ? -21.829 -10.455 16.789 1.00 98.06 442 ALA A N 1
ATOM 3396 C CA . ALA A 1 442 ? -20.494 -10.097 17.267 1.00 98.06 442 ALA A CA 1
ATOM 3397 C C . ALA A 1 442 ? -19.636 -11.344 17.532 1.00 98.06 442 ALA A C 1
ATOM 3399 O O . ALA A 1 442 ? -18.501 -11.429 17.063 1.00 98.06 442 ALA A O 1
ATOM 3400 N N . GLN A 1 443 ? -20.192 -12.350 18.215 1.00 98.06 443 GLN A N 1
ATOM 3401 C CA . GLN A 1 443 ? -19.515 -13.621 18.480 1.00 98.06 443 GLN A CA 1
ATOM 3402 C C . GLN A 1 443 ? -19.133 -14.329 17.174 1.00 98.06 443 GLN A C 1
ATOM 3404 O O . GLN A 1 443 ? -18.006 -14.815 17.043 1.00 98.06 443 GLN A O 1
ATOM 3409 N N . ALA A 1 444 ? -20.029 -14.329 16.182 1.00 97.62 444 ALA A N 1
ATOM 3410 C CA . ALA A 1 444 ? -19.745 -14.883 14.864 1.00 97.62 444 ALA A CA 1
ATOM 3411 C C . ALA A 1 444 ? -18.620 -14.120 14.141 1.00 97.62 444 ALA A C 1
ATOM 3413 O O . ALA A 1 444 ? -17.750 -14.756 13.542 1.00 97.62 444 ALA A O 1
ATOM 3414 N N . ALA A 1 445 ? -18.602 -12.786 14.218 1.00 97.12 445 ALA A N 1
ATOM 3415 C CA . ALA A 1 445 ? -17.542 -11.960 13.641 1.00 97.12 445 ALA A CA 1
ATOM 3416 C C . ALA A 1 445 ? -16.175 -12.257 14.282 1.00 97.12 445 ALA A C 1
ATOM 3418 O O . ALA A 1 445 ? -15.207 -12.513 13.565 1.00 97.12 445 ALA A O 1
ATOM 3419 N N . PHE A 1 446 ? -16.096 -12.321 15.617 1.00 97.88 446 PHE A N 1
ATOM 3420 C CA . PHE A 1 446 ? -14.850 -12.662 16.312 1.00 97.88 446 PHE A CA 1
ATOM 3421 C C . PHE A 1 446 ? -14.356 -14.068 15.955 1.00 97.88 446 PHE A C 1
ATOM 3423 O O . PHE A 1 446 ? -13.171 -14.254 15.681 1.00 97.88 446 PHE A O 1
ATOM 3430 N N . ALA A 1 447 ? -15.257 -15.050 15.879 1.00 96.88 447 ALA A N 1
ATOM 3431 C CA . ALA A 1 447 ? -14.910 -16.409 15.472 1.00 96.88 447 ALA A CA 1
ATOM 3432 C C . ALA A 1 447 ? -14.379 -16.477 14.026 1.00 96.88 447 ALA A C 1
ATOM 3434 O O . ALA A 1 447 ? -13.430 -17.218 13.757 1.00 96.88 447 ALA A O 1
ATOM 3435 N N . GLN A 1 448 ? -14.949 -15.693 13.101 1.00 96.06 448 GLN A N 1
ATOM 3436 C CA . GLN A 1 448 ? -14.439 -15.577 11.729 1.00 96.06 448 GLN A CA 1
ATOM 3437 C C . GLN A 1 448 ? -13.048 -14.936 11.696 1.00 96.06 448 GLN A C 1
ATOM 3439 O O . GLN A 1 448 ? -12.164 -15.462 11.021 1.00 96.06 448 GLN A O 1
ATOM 3444 N N . GLY A 1 449 ? -12.817 -13.879 12.480 1.00 95.38 449 GLY A N 1
ATOM 3445 C CA . GLY A 1 449 ? -11.491 -13.279 12.641 1.00 95.38 449 GLY A CA 1
ATOM 3446 C C . GLY A 1 449 ? -10.454 -14.276 13.170 1.00 95.38 449 GLY A C 1
ATOM 3447 O O . GLY A 1 449 ? -9.373 -14.404 12.599 1.00 95.38 449 GLY A O 1
ATOM 3448 N N . LEU A 1 450 ? -10.797 -15.051 14.207 1.00 95.25 450 LEU A N 1
ATOM 3449 C CA . LEU A 1 450 ? -9.911 -16.072 14.787 1.00 95.25 450 LEU A CA 1
ATOM 3450 C C . LEU A 1 450 ? -9.569 -17.196 13.804 1.00 95.25 450 LEU A C 1
ATOM 3452 O O . LEU A 1 450 ? -8.464 -17.739 13.846 1.00 95.25 450 LEU A O 1
ATOM 3456 N N . ALA A 1 451 ? -10.483 -17.539 12.893 1.00 95.88 451 ALA A N 1
ATOM 3457 C CA . ALA A 1 451 ? -10.237 -18.559 11.875 1.00 95.88 451 ALA A CA 1
ATOM 3458 C C . ALA A 1 451 ? -9.109 -18.174 10.898 1.00 95.88 451 ALA A C 1
ATOM 3460 O O . ALA A 1 451 ? -8.519 -19.060 10.273 1.00 95.88 451 ALA A O 1
ATOM 3461 N N . LEU A 1 452 ? -8.771 -16.883 10.799 1.00 91.38 452 LEU A N 1
ATOM 3462 C CA . LEU A 1 452 ? -7.662 -16.383 9.984 1.00 91.38 452 LEU A CA 1
ATOM 3463 C C . LEU A 1 452 ? -6.284 -16.630 10.620 1.00 91.38 452 LEU A C 1
ATOM 3465 O O . LEU A 1 452 ? -5.279 -16.592 9.914 1.00 91.38 452 LEU A O 1
ATOM 3469 N N . ASN A 1 453 ? -6.226 -16.964 11.916 1.00 88.75 453 ASN A N 1
ATOM 3470 C CA . ASN A 1 453 ? -4.995 -17.237 12.671 1.00 88.75 453 ASN A CA 1
ATOM 3471 C C . ASN A 1 453 ? -3.964 -16.086 12.627 1.00 88.75 453 ASN A C 1
ATOM 3473 O O . ASN A 1 453 ? -2.751 -16.330 12.573 1.00 88.75 453 ASN A O 1
ATOM 3477 N N . ASP A 1 454 ? -4.430 -14.834 12.638 1.00 82.31 454 ASP A N 1
ATOM 3478 C CA . ASP A 1 454 ? -3.551 -13.667 12.697 1.00 82.31 454 ASP A CA 1
ATOM 3479 C C . ASP A 1 454 ? -3.090 -13.413 14.140 1.00 82.31 454 ASP A C 1
ATOM 3481 O O . ASP A 1 454 ? -3.784 -12.829 14.975 1.00 82.31 454 ASP A O 1
ATOM 3485 N N . ARG A 1 455 ? -1.845 -13.809 14.418 1.00 79.00 455 ARG A N 1
ATOM 3486 C CA . ARG A 1 455 ? -1.228 -13.711 15.748 1.00 79.00 455 ARG A CA 1
ATOM 3487 C C . ARG A 1 455 ? -1.152 -12.286 16.299 1.00 79.00 455 ARG A C 1
ATOM 3489 O O . ARG A 1 455 ? -0.965 -12.155 17.509 1.00 79.00 455 ARG A O 1
ATOM 3496 N N . LEU A 1 456 ? -1.231 -11.255 15.454 1.00 76.12 456 LEU A N 1
ATOM 3497 C CA . LEU A 1 456 ? -1.187 -9.860 15.898 1.00 76.12 456 LEU A CA 1
ATOM 3498 C C . LEU A 1 456 ? -2.483 -9.445 16.601 1.00 76.12 456 LEU A C 1
ATOM 3500 O O . LEU A 1 456 ? -2.422 -8.656 17.539 1.00 76.12 456 LEU A O 1
ATOM 3504 N N . VAL A 1 457 ? -3.618 -10.013 16.192 1.00 82.19 457 VAL A N 1
ATOM 3505 C CA . VAL A 1 457 ? -4.961 -9.640 16.677 1.00 82.19 457 VAL A CA 1
ATOM 3506 C C . VAL A 1 457 ? -5.670 -10.763 17.428 1.00 82.19 457 VAL A C 1
ATOM 3508 O O . VAL A 1 457 ? -6.646 -10.519 18.132 1.00 82.19 457 VAL A O 1
ATOM 3511 N N . ASP A 1 458 ? -5.131 -11.985 17.371 1.00 86.12 458 ASP A N 1
ATOM 3512 C CA . ASP A 1 458 ? -5.616 -13.165 18.094 1.00 86.12 458 ASP A CA 1
ATOM 3513 C C . ASP A 1 458 ? -5.940 -12.884 19.570 1.00 86.12 458 ASP A C 1
ATOM 3515 O O . ASP A 1 458 ? -6.929 -13.392 20.091 1.00 86.12 458 ASP A O 1
ATOM 3519 N N . ARG A 1 459 ? -5.106 -12.093 20.262 1.00 90.56 459 ARG A N 1
ATOM 3520 C CA . ARG A 1 459 ? -5.324 -11.766 21.680 1.00 90.56 459 ARG A CA 1
ATOM 3521 C C . ARG A 1 459 ? -6.639 -11.011 21.862 1.00 90.56 459 ARG A C 1
ATOM 3523 O O . ARG A 1 459 ? -7.451 -11.395 22.697 1.00 90.56 459 ARG A O 1
ATOM 3530 N N . GLU A 1 460 ? -6.831 -9.942 21.100 1.00 89.81 460 GLU A N 1
ATOM 3531 C CA . GLU A 1 460 ? -8.005 -9.075 21.214 1.00 89.81 460 GLU A CA 1
ATOM 3532 C C . GLU A 1 460 ? -9.272 -9.819 20.808 1.00 89.81 460 GLU A C 1
ATOM 3534 O O . GLU A 1 460 ? -10.246 -9.812 21.552 1.00 89.81 460 GLU A O 1
ATOM 3539 N N . LEU A 1 461 ? -9.217 -10.552 19.695 1.00 92.81 461 LEU A N 1
ATOM 3540 C CA . LEU A 1 461 ? -10.323 -11.370 19.210 1.00 92.81 461 LEU A CA 1
ATOM 3541 C C . LE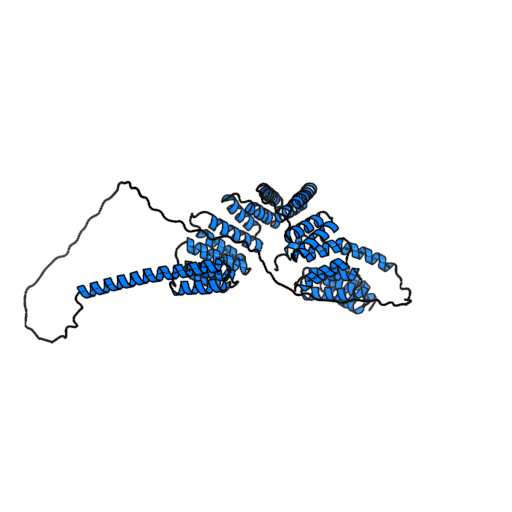U A 1 461 ? -10.762 -12.428 20.234 1.00 92.81 461 LEU A C 1
ATOM 3543 O O . LEU A 1 461 ? -11.954 -12.560 20.502 1.00 92.81 461 LEU A O 1
ATOM 3547 N N . MET A 1 462 ? -9.816 -13.163 20.837 1.00 96.00 462 MET A N 1
ATOM 3548 C CA . MET A 1 462 ? -10.133 -14.170 21.861 1.00 96.00 462 MET A CA 1
ATOM 3549 C C . MET A 1 462 ? -10.754 -13.536 23.106 1.00 96.00 462 MET A C 1
ATOM 3551 O O . MET A 1 462 ? -11.710 -14.077 23.662 1.00 96.00 462 MET A O 1
ATOM 3555 N N . TYR A 1 463 ? -10.211 -12.398 23.546 1.00 94.31 463 TYR A N 1
ATOM 3556 C CA . TYR A 1 463 ? -10.748 -11.682 24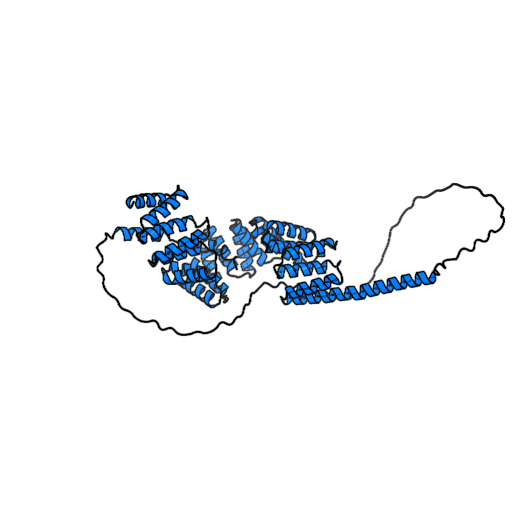.696 1.00 94.31 463 TYR A CA 1
ATOM 3557 C C . TYR A 1 463 ? -12.167 -11.175 24.408 1.00 94.31 463 TYR A C 1
ATOM 3559 O O . TYR A 1 463 ? -13.084 -11.444 25.180 1.00 94.31 463 TYR A O 1
ATOM 3567 N N . ASN A 1 464 ? -12.374 -10.506 23.272 1.00 96.31 464 ASN A N 1
ATOM 3568 C CA . ASN A 1 464 ? -13.665 -9.943 22.884 1.00 96.31 464 ASN A CA 1
ATOM 3569 C C . ASN A 1 464 ? -14.731 -11.030 22.653 1.00 96.31 464 ASN A C 1
ATOM 3571 O O . ASN A 1 464 ? -15.879 -10.836 23.057 1.00 96.31 464 ASN A O 1
ATOM 3575 N N . GLU A 1 465 ? -14.371 -12.198 22.100 1.00 97.75 465 GLU A N 1
ATOM 3576 C CA . GLU A 1 465 ? -15.290 -13.342 21.983 1.00 97.75 465 GLU A CA 1
ATOM 3577 C C . GLU A 1 465 ? -15.768 -13.819 23.365 1.00 97.75 465 GLU A C 1
ATOM 3579 O O . GLU A 1 465 ? -16.968 -14.009 23.569 1.00 97.75 465 GLU A O 1
ATOM 3584 N N . ALA A 1 466 ? -14.853 -13.961 24.331 1.00 96.56 466 ALA A N 1
ATOM 3585 C CA . ALA A 1 466 ? -15.198 -14.375 25.690 1.00 96.56 466 ALA A CA 1
ATOM 3586 C C . ALA A 1 466 ? -16.123 -13.359 26.378 1.00 96.56 466 ALA A C 1
ATOM 3588 O O . ALA A 1 466 ? -17.163 -13.747 26.907 1.00 96.56 466 ALA A O 1
ATOM 3589 N N . ILE A 1 467 ? -15.801 -12.061 26.293 1.00 96.62 467 ILE A N 1
ATOM 3590 C CA . ILE A 1 467 ? -16.648 -11.000 26.856 1.00 96.62 467 ILE A CA 1
ATOM 3591 C C . ILE A 1 467 ? -18.031 -10.988 26.197 1.00 96.62 467 ILE A C 1
ATOM 3593 O O . ILE A 1 467 ? -19.036 -10.805 26.877 1.00 96.62 467 ILE A O 1
ATOM 3597 N N . THR A 1 468 ? -18.117 -11.203 24.885 1.00 97.56 468 THR A N 1
ATOM 3598 C CA . THR A 1 468 ? -19.406 -11.232 24.175 1.00 97.56 468 THR A CA 1
ATOM 3599 C C . THR A 1 468 ? -20.329 -12.317 24.723 1.00 97.56 468 THR A C 1
ATOM 3601 O O . THR A 1 468 ? -21.513 -12.060 24.931 1.00 97.56 468 THR A O 1
ATOM 3604 N N . LEU A 1 469 ? -19.786 -13.497 25.037 1.00 97.19 469 LEU A N 1
ATOM 3605 C CA . LEU A 1 469 ? -20.550 -14.586 25.650 1.00 97.19 469 LEU A CA 1
ATOM 3606 C C . LEU A 1 469 ? -21.054 -14.228 27.056 1.00 97.19 469 LEU A C 1
ATOM 3608 O O . LEU A 1 469 ? -22.154 -14.638 27.425 1.00 97.19 469 LEU A O 1
ATOM 3612 N N . GLU A 1 470 ? -20.323 -13.407 27.816 1.00 94.69 470 GLU A N 1
ATOM 3613 C CA . GLU A 1 470 ? -20.818 -12.875 29.095 1.00 94.69 470 GLU A CA 1
ATOM 3614 C C . GLU A 1 470 ? -22.038 -11.970 28.903 1.00 94.69 470 GLU A C 1
ATOM 3616 O O . GLU A 1 470 ? -23.019 -12.096 29.635 1.00 94.69 470 GLU A O 1
ATOM 3621 N N . TYR A 1 471 ? -22.011 -11.087 27.899 1.00 94.62 471 TYR A N 1
ATOM 3622 C CA . TYR A 1 471 ? -23.158 -10.235 27.557 1.00 94.62 471 TYR A CA 1
ATOM 3623 C C . TYR A 1 471 ? -24.363 -11.039 27.047 1.00 94.62 471 TYR A C 1
ATOM 3625 O O . TYR A 1 471 ? -25.502 -10.603 27.210 1.00 94.62 471 TYR A O 1
ATOM 3633 N N . MET A 1 472 ? -24.126 -12.223 26.478 1.00 96.19 472 MET A N 1
ATOM 3634 C CA . MET A 1 472 ? -25.168 -13.190 26.110 1.00 96.19 472 MET A CA 1
ATOM 3635 C C . MET A 1 472 ? -25.685 -14.016 27.300 1.00 96.19 472 MET A C 1
ATOM 3637 O O . MET A 1 472 ? -26.598 -14.821 27.122 1.00 96.19 472 MET A O 1
ATOM 3641 N N . GLU A 1 473 ? -25.107 -13.847 28.494 1.00 95.81 473 GLU A N 1
ATOM 3642 C CA . GLU A 1 473 ? -25.336 -14.684 29.680 1.00 95.81 473 GLU A CA 1
ATOM 3643 C C . GLU A 1 473 ? -24.984 -16.176 29.469 1.00 95.81 473 GLU A C 1
ATOM 3645 O O . GLU A 1 473 ? -25.425 -17.044 30.230 1.00 95.81 473 GLU A O 1
ATOM 3650 N N . ASP A 1 474 ? -24.150 -16.497 28.472 1.00 96.69 474 ASP A N 1
ATOM 3651 C CA . ASP A 1 474 ? -23.571 -17.831 28.278 1.00 96.69 474 ASP A CA 1
ATOM 3652 C C . ASP A 1 474 ? -22.319 -17.988 29.150 1.00 96.69 474 ASP A C 1
ATOM 3654 O O . ASP A 1 474 ? -21.179 -17.970 28.684 1.00 96.69 474 ASP A O 1
ATOM 3658 N N . TRP A 1 475 ? -22.540 -18.129 30.459 1.00 96.19 475 TRP A N 1
ATOM 3659 C CA . TRP A 1 475 ? -21.469 -18.227 31.457 1.00 96.19 475 TRP A CA 1
ATOM 3660 C C . TRP A 1 475 ? -20.539 -19.423 31.230 1.00 96.19 475 TRP A C 1
ATOM 3662 O O . TRP A 1 475 ? -19.346 -19.348 31.527 1.00 96.19 475 TRP A O 1
ATOM 3672 N N . THR A 1 476 ? -21.071 -20.532 30.707 1.00 96.88 476 THR A N 1
ATOM 3673 C CA . THR A 1 476 ? -20.272 -21.725 30.412 1.00 96.88 476 THR A CA 1
ATOM 3674 C C . THR A 1 476 ? -19.365 -21.475 29.214 1.00 96.88 476 THR A C 1
ATOM 3676 O O . THR A 1 476 ? -18.159 -21.687 29.330 1.00 96.88 476 THR A O 1
ATOM 3679 N N . GLY A 1 477 ? -19.910 -20.958 28.108 1.00 96.69 477 GLY A N 1
ATOM 3680 C CA . GLY A 1 477 ? -19.120 -20.595 26.935 1.00 96.69 477 GLY A CA 1
ATOM 3681 C C . GLY A 1 477 ? -18.082 -19.515 27.245 1.00 96.69 477 GLY A C 1
ATOM 3682 O O . GLY A 1 477 ? -16.915 -19.663 26.882 1.00 96.69 477 GLY A O 1
ATOM 3683 N N . ALA A 1 478 ? -18.470 -18.466 27.976 1.00 97.19 478 ALA A N 1
ATOM 3684 C CA . ALA A 1 478 ? -17.565 -17.399 28.400 1.00 97.19 478 ALA A CA 1
ATOM 3685 C C . ALA A 1 478 ? -16.385 -17.944 29.218 1.00 97.19 478 ALA A C 1
ATOM 3687 O O . ALA A 1 478 ? -15.232 -17.613 28.938 1.00 97.19 478 ALA A O 1
ATOM 3688 N N . TYR A 1 479 ? -16.652 -18.831 30.185 1.00 97.81 479 TYR A N 1
ATOM 3689 C CA . TYR A 1 479 ? -15.608 -19.482 30.978 1.00 97.81 479 TYR A CA 1
ATOM 3690 C C . TYR A 1 479 ? -14.661 -20.316 30.110 1.00 97.81 479 TYR A C 1
ATOM 3692 O O . TYR A 1 479 ? -13.446 -20.178 30.234 1.00 97.81 479 TYR A O 1
ATOM 3700 N N . GLU A 1 480 ? -15.189 -21.153 29.211 1.00 97.56 480 GLU A N 1
ATOM 3701 C CA . GLU A 1 480 ? -14.369 -21.991 28.327 1.00 97.56 480 GLU A CA 1
ATOM 3702 C C . GLU A 1 480 ? -13.460 -21.147 27.421 1.00 97.56 480 GLU A C 1
ATOM 3704 O O . GLU A 1 480 ? -12.268 -21.440 27.278 1.00 97.56 480 GLU A O 1
ATOM 3709 N N . LYS A 1 481 ? -13.995 -20.065 26.843 1.00 97.56 481 LYS A N 1
ATOM 3710 C CA . LYS A 1 481 ? -13.227 -19.148 25.992 1.00 97.56 481 LYS A CA 1
ATOM 3711 C C . LYS A 1 481 ? -12.188 -18.358 26.780 1.00 97.56 481 LYS A C 1
ATOM 3713 O O . LYS A 1 481 ? -11.050 -18.242 26.325 1.00 97.56 481 LYS A O 1
ATOM 3718 N N . MET A 1 482 ? -12.534 -17.868 27.970 1.00 97.75 482 MET A N 1
ATOM 3719 C CA . MET A 1 482 ? -11.596 -17.133 28.820 1.00 97.75 482 MET A CA 1
ATOM 3720 C C . MET A 1 482 ? -10.496 -18.042 29.385 1.00 97.75 482 MET A C 1
ATOM 3722 O O . MET A 1 482 ? -9.343 -17.626 29.490 1.00 97.75 482 MET A O 1
ATOM 3726 N N . LEU A 1 483 ? -10.804 -19.307 29.684 1.00 97.62 483 LEU A N 1
ATOM 3727 C CA . LEU A 1 483 ? -9.799 -20.297 30.066 1.00 97.62 483 LEU A CA 1
ATOM 3728 C C . LEU A 1 483 ? -8.796 -20.514 28.926 1.00 97.62 483 LEU A C 1
ATOM 3730 O O . LEU A 1 483 ? -7.592 -20.405 29.148 1.00 97.62 483 LEU A O 1
ATOM 3734 N N . ALA A 1 484 ? -9.280 -20.730 27.698 1.00 96.81 484 ALA A N 1
ATOM 3735 C CA . ALA A 1 484 ? -8.419 -20.857 26.522 1.00 96.81 484 ALA A CA 1
ATOM 3736 C C . ALA A 1 484 ? -7.580 -19.587 26.266 1.00 96.81 484 ALA A C 1
ATOM 3738 O O . ALA A 1 484 ? -6.414 -19.680 25.873 1.00 96.81 484 ALA A O 1
ATOM 3739 N N . PHE A 1 485 ? -8.145 -18.398 26.513 1.00 95.06 485 PHE A N 1
ATOM 3740 C CA . PHE A 1 485 ? -7.411 -17.131 26.467 1.00 95.06 485 PHE A CA 1
ATOM 3741 C C . PHE A 1 485 ? -6.254 -17.115 27.470 1.00 95.06 485 PHE A C 1
ATOM 3743 O O . PHE A 1 485 ? -5.118 -16.873 27.070 1.00 95.06 485 PHE A O 1
ATOM 3750 N N . VAL A 1 486 ? -6.507 -17.419 28.747 1.00 96.12 486 VAL A N 1
ATOM 3751 C CA . VAL A 1 486 ? -5.470 -17.420 29.793 1.00 96.12 486 VAL A CA 1
ATOM 3752 C C . VAL A 1 486 ? -4.437 -18.528 29.566 1.00 96.12 486 VAL A C 1
ATOM 3754 O O . VAL A 1 486 ? -3.260 -18.323 29.837 1.00 96.12 486 VAL A O 1
ATOM 3757 N N . GLU A 1 487 ? -4.813 -19.680 29.008 1.00 95.69 487 GLU A N 1
ATOM 3758 C CA . GLU A 1 487 ? -3.843 -20.716 28.623 1.00 95.69 487 GLU A CA 1
ATOM 3759 C C . GLU A 1 487 ? -2.869 -20.230 27.539 1.00 95.69 487 GLU A C 1
ATOM 3761 O O . GLU A 1 487 ? -1.676 -20.541 27.589 1.00 95.69 487 GLU A O 1
ATOM 3766 N N . LYS A 1 488 ? -3.358 -19.449 26.566 1.00 92.12 488 LYS A N 1
ATOM 3767 C CA . LYS A 1 488 ? -2.535 -18.885 25.484 1.00 92.12 488 LYS A CA 1
ATOM 3768 C C . LYS A 1 488 ? -1.762 -17.634 25.918 1.00 92.12 488 LYS A C 1
ATOM 3770 O O . LYS A 1 488 ? -0.639 -17.429 25.455 1.00 92.12 488 LYS A O 1
ATOM 3775 N N . TYR A 1 489 ? -2.336 -16.826 26.810 1.00 89.12 489 TYR A N 1
ATOM 3776 C CA . TYR A 1 489 ? -1.788 -15.566 27.322 1.00 89.12 489 TYR A CA 1
ATOM 3777 C C . TYR A 1 489 ? -1.739 -15.570 28.863 1.00 89.12 489 TYR A C 1
ATOM 3779 O O . TYR A 1 489 ? -2.437 -14.790 29.513 1.00 89.12 489 TYR A O 1
ATOM 3787 N N . PRO A 1 490 ? -0.902 -16.428 29.477 1.00 90.69 490 PRO A N 1
ATOM 3788 C CA . PRO A 1 490 ? -0.929 -16.665 30.922 1.00 90.69 490 PRO A CA 1
ATOM 3789 C C . PRO A 1 490 ? -0.517 -15.460 31.760 1.00 90.69 490 PRO A C 1
ATOM 3791 O O . PRO A 1 490 ? -0.896 -15.395 32.922 1.00 90.69 490 PRO A O 1
ATOM 3794 N N . ASP A 1 491 ? 0.225 -14.509 31.194 1.00 89.44 491 ASP A N 1
ATOM 3795 C CA . ASP A 1 491 ? 0.679 -13.301 31.889 1.00 89.44 491 ASP A CA 1
ATOM 3796 C C . ASP A 1 491 ? -0.290 -12.113 31.732 1.00 89.44 491 ASP A C 1
ATOM 3798 O O . ASP A 1 491 ? 0.003 -11.020 32.217 1.00 89.44 491 ASP A O 1
ATOM 3802 N N . ASP A 1 492 ? -1.432 -12.295 31.057 1.00 86.75 492 ASP A N 1
ATOM 3803 C CA . ASP A 1 492 ? -2.419 -11.234 30.866 1.00 86.75 492 ASP A CA 1
ATOM 3804 C C . ASP A 1 492 ? -3.232 -10.995 32.157 1.00 86.75 492 ASP A C 1
ATOM 3806 O O . ASP A 1 492 ? -4.051 -11.837 32.547 1.00 86.75 492 ASP A O 1
ATOM 3810 N N . PRO A 1 493 ? -3.047 -9.852 32.846 1.00 87.06 493 PRO A N 1
ATOM 3811 C CA . PRO A 1 493 ? -3.684 -9.621 34.139 1.00 87.06 493 PRO A CA 1
ATOM 3812 C C . PRO A 1 493 ? -5.201 -9.437 34.019 1.00 87.06 493 PRO A C 1
ATOM 3814 O O . PRO A 1 493 ? -5.932 -9.708 34.973 1.00 87.06 493 PRO A O 1
ATOM 3817 N N . GLN A 1 494 ? -5.682 -8.969 32.864 1.00 85.44 494 GLN A N 1
ATOM 3818 C CA . GLN A 1 494 ? -7.096 -8.727 32.628 1.00 85.44 494 GLN A CA 1
ATOM 3819 C C . GLN A 1 494 ? -7.828 -10.049 32.389 1.00 85.44 494 GLN A C 1
ATOM 3821 O O . GLN A 1 494 ? -8.867 -10.278 33.005 1.00 85.44 494 GLN A O 1
ATOM 3826 N N . GLY A 1 495 ? -7.256 -10.947 31.584 1.00 86.94 495 GLY A N 1
ATOM 3827 C CA . GLY A 1 495 ? -7.794 -12.295 31.396 1.00 86.94 495 GLY A CA 1
ATOM 3828 C C . GLY A 1 495 ? -7.805 -13.114 32.681 1.00 86.94 495 GLY A C 1
ATOM 3829 O O . GLY A 1 495 ? -8.814 -13.736 32.999 1.00 86.94 495 GLY A O 1
ATOM 3830 N N . GLN A 1 496 ? -6.730 -13.064 33.478 1.00 91.25 496 GLN A N 1
ATOM 3831 C CA . GLN A 1 496 ? -6.697 -13.734 34.786 1.00 91.25 496 GLN A CA 1
ATOM 3832 C C . GLN A 1 496 ? -7.803 -13.233 35.724 1.00 91.25 496 GLN A C 1
ATOM 3834 O O . GLN A 1 496 ? -8.438 -14.023 36.426 1.00 91.25 496 GLN A O 1
ATOM 3839 N N . HIS A 1 497 ? -8.024 -11.915 35.755 1.00 92.44 497 HIS A N 1
ATOM 3840 C CA . HIS A 1 497 ? -9.073 -11.323 36.577 1.00 92.44 497 HIS A CA 1
ATOM 3841 C C . HIS A 1 497 ? -10.467 -11.771 36.130 1.00 92.44 497 HIS A C 1
ATOM 3843 O O . HIS A 1 497 ? -11.288 -12.124 36.978 1.00 92.44 497 HIS A O 1
ATOM 3849 N N . GLU A 1 498 ? -10.710 -11.773 34.819 1.00 92.06 498 GLU A N 1
ATOM 3850 C CA . GLU A 1 498 ? -11.992 -12.175 34.240 1.00 92.06 498 GLU A CA 1
ATOM 3851 C C . GLU A 1 498 ? -12.266 -13.668 34.459 1.00 92.06 498 GLU A C 1
ATOM 3853 O O . GLU A 1 498 ? -13.346 -14.046 34.907 1.00 92.06 498 GLU A O 1
ATOM 3858 N N . LEU A 1 499 ? -11.260 -14.529 34.277 1.00 95.75 499 LEU A N 1
ATOM 3859 C CA . LEU A 1 499 ? -11.390 -15.962 34.541 1.00 95.75 499 LEU A CA 1
ATOM 3860 C C . LEU A 1 499 ? -11.810 -16.233 35.995 1.00 95.75 499 LEU A C 1
ATOM 3862 O O . LEU A 1 499 ? -12.751 -16.984 36.238 1.00 95.75 499 LEU A O 1
ATOM 3866 N N . ALA A 1 500 ? -11.182 -15.560 36.965 1.00 95.12 500 ALA A N 1
ATOM 3867 C CA . ALA A 1 500 ? -11.527 -15.687 38.385 1.00 95.12 500 ALA A CA 1
ATOM 3868 C C . ALA A 1 500 ? -12.927 -15.137 38.736 1.00 95.12 500 ALA A C 1
ATOM 3870 O O . ALA A 1 500 ? -13.505 -15.485 39.775 1.00 95.12 500 ALA A O 1
ATOM 3871 N N . PHE A 1 501 ? -13.472 -14.232 37.919 1.00 93.75 501 PHE A N 1
ATOM 3872 C CA . PHE A 1 501 ? -14.866 -13.809 38.020 1.00 93.75 501 PHE A CA 1
ATOM 3873 C C . PHE A 1 501 ? -15.804 -14.907 37.497 1.00 93.75 501 PHE A C 1
ATOM 3875 O O . PHE A 1 501 ? -16.732 -15.287 38.216 1.00 93.75 501 PHE A O 1
ATOM 3882 N N . LEU A 1 502 ? -15.513 -15.464 36.319 1.00 94.88 502 LEU A N 1
ATOM 3883 C CA . LEU A 1 502 ? -16.313 -16.499 35.655 1.00 94.88 502 LEU A CA 1
ATOM 3884 C C . LEU A 1 502 ? -16.341 -17.836 36.410 1.00 94.88 502 LEU A C 1
ATOM 3886 O O . LEU A 1 502 ? -17.367 -18.512 36.415 1.00 94.88 502 LEU A O 1
ATOM 3890 N N . GLU A 1 503 ? -15.278 -18.177 37.146 1.00 93.50 503 GLU A N 1
ATOM 3891 C CA . GLU A 1 503 ? -15.227 -19.349 38.041 1.00 93.50 503 GLU A CA 1
ATOM 3892 C C . GLU A 1 503 ? -16.359 -19.388 39.080 1.00 93.50 503 GLU A C 1
ATOM 3894 O O . GLU A 1 503 ? -16.667 -20.444 39.621 1.00 93.50 503 GLU A O 1
ATOM 3899 N N . ARG A 1 504 ? -16.989 -18.248 39.386 1.00 92.56 504 ARG A N 1
ATOM 3900 C CA . ARG A 1 504 ? -18.080 -18.162 40.373 1.00 92.56 504 ARG A CA 1
ATOM 3901 C C . ARG A 1 504 ? -19.432 -18.618 39.827 1.00 92.56 504 ARG A C 1
ATOM 3903 O O . ARG A 1 504 ? -20.372 -18.743 40.610 1.00 92.56 504 ARG A O 1
ATOM 3910 N N . PHE A 1 505 ? -19.533 -18.788 38.511 1.00 85.50 505 PHE A N 1
ATOM 3911 C CA . PHE A 1 505 ? -20.748 -19.191 37.800 1.00 85.50 505 PHE A CA 1
ATOM 3912 C C . PHE A 1 505 ? -20.705 -20.658 37.341 1.00 85.50 505 PHE A C 1
ATOM 3914 O O . PHE A 1 505 ? -21.673 -21.134 36.747 1.00 85.50 505 PHE A O 1
ATOM 3921 N N . GLN A 1 506 ? -19.606 -21.358 37.641 1.00 70.75 506 GLN A N 1
ATOM 3922 C CA . GLN A 1 506 ? -19.441 -22.811 37.535 1.00 70.75 506 GLN A CA 1
ATOM 3923 C C . GLN A 1 506 ? -19.830 -23.471 38.864 1.00 70.75 506 GLN A C 1
ATOM 3925 O O . GLN A 1 506 ? -20.450 -24.560 38.829 1.00 70.75 506 GLN A O 1
#